Protein AF-0000000082425538 (afdb_homodimer)

Foldseek 3Di:
DEEEEEAEQQCVVVPLQLALLCLVVDLVVYNYAYEYYHVVQLQVQCVVVVHHWDWFAALLGAIDTQAAPVSVVSLVVRQVVSQVVSCVSNVVNVAAADEEECLVVVQWEWAQDQWGWTADPVRDTDIDGRHQATQTDDGPVVSVVVCVVVRHHYYYYQWGQYPPPRDTGRYDRLSVLLRNCVVPVGQEYEYADQDQAQDDPRRFDQEDELVDCVSLPDPSQDNVRSVNSPSLSVSVVVPHWYFYGHSNDNNIVVVRVVRTYYIYD/DEEEEEAEQQCVVVPLPLALLCLVVDLVVYLYAYEYYHVVQLQVQCVVVVHHWDWFAALLGAIDTQAAPVSVVSLVVRQVVSQVVSCVSNVVNVAAADEEECLVVVQWEWAQDQWGWTADPVRDTDIDGRHQATQTDDGPVVSVVVCVVVRHHYYYYQWGQYPPPRDTGRYDRLSVLLRNCVVPVGQEYEYADQDQAQDDPRRFDQEDELVDCVSLPDPSQHNVRSVNSPSLSVSVVVPHWYFYGHSNDNNIVVCRVVRTYYIYD

pLDDT: mean 96.63, std 3.27, range [81.38, 98.94]

Structure (mmCIF, N/CA/C/O backbone):
data_AF-0000000082425538-model_v1
#
loop_
_entity.id
_entity.type
_entity.pdbx_description
1 polymer Putative
#
loop_
_atom_site.group_PDB
_atom_site.id
_atom_site.type_symbol
_atom_site.label_atom_id
_atom_site.label_alt_id
_atom_site.label_comp_id
_atom_site.label_asym_id
_atom_site.label_entity_id
_atom_site.label_seq_id
_atom_site.pdbx_PDB_ins_code
_atom_site.Cartn_x
_atom_site.Cartn_y
_atom_site.Cartn_z
_atom_site.occupancy
_atom_site.B_iso_or_equiv
_atom_site.auth_seq_id
_atom_site.auth_comp_id
_atom_site.auth_asym_id
_atom_site.auth_atom_id
_atom_site.pdbx_PDB_model_num
ATOM 1 N N . MET A 1 1 ? 10.445 9.328 23.438 1 96.5 1 MET A N 1
ATOM 2 C CA . MET A 1 1 ? 9.211 10.086 23.266 1 96.5 1 MET A CA 1
ATOM 3 C C . MET A 1 1 ? 8.352 9.484 22.156 1 96.5 1 MET A C 1
ATOM 5 O O . MET A 1 1 ? 8.844 8.711 21.328 1 96.5 1 MET A O 1
ATOM 9 N N . ARG A 1 2 ? 7.137 9.703 22.328 1 97.62 2 ARG A N 1
ATOM 10 C CA . ARG A 1 2 ? 6.234 9.414 21.219 1 97.62 2 ARG A CA 1
ATOM 11 C C . ARG A 1 2 ? 6.047 10.641 20.344 1 97.62 2 ARG A C 1
ATOM 13 O O . ARG A 1 2 ? 5.645 11.703 20.812 1 97.62 2 ARG A O 1
ATOM 20 N N . ILE A 1 3 ? 6.355 10.469 18.953 1 98.75 3 ILE A N 1
ATOM 21 C CA . ILE A 1 3 ? 6.273 11.594 18.016 1 98.75 3 ILE A CA 1
ATOM 22 C C . ILE A 1 3 ? 5.461 11.188 16.797 1 98.75 3 ILE A C 1
ATOM 24 O O . ILE A 1 3 ? 5.66 10.102 16.234 1 98.75 3 ILE A O 1
ATOM 28 N N . ILE A 1 4 ? 4.512 12 16.422 1 98.81 4 ILE A N 1
ATOM 29 C CA . ILE A 1 4 ? 3.824 11.867 15.148 1 98.81 4 ILE A CA 1
ATOM 30 C C . ILE A 1 4 ? 4.289 12.969 14.195 1 98.81 4 ILE A C 1
ATOM 32 O O . ILE A 1 4 ? 4.355 14.141 14.57 1 98.81 4 ILE A O 1
ATOM 36 N N . VAL A 1 5 ? 4.641 12.594 13.008 1 98.94 5 VAL A N 1
ATOM 37 C CA . VAL A 1 5 ? 5.094 13.547 12 1 98.94 5 VAL A CA 1
ATOM 38 C C . VAL A 1 5 ? 4.199 13.461 10.766 1 98.94 5 VAL A C 1
ATOM 40 O O . VAL A 1 5 ? 3.93 12.367 10.266 1 98.94 5 VAL A O 1
ATOM 43 N N . LYS A 1 6 ? 3.686 14.531 10.344 1 98.88 6 LYS A N 1
ATOM 44 C CA . LYS A 1 6 ? 2.996 14.609 9.062 1 98.88 6 LYS A CA 1
ATOM 45 C C . LYS A 1 6 ? 3.863 15.297 8.008 1 98.88 6 LYS A C 1
ATOM 47 O O . LYS A 1 6 ? 4.207 16.469 8.156 1 98.88 6 LYS A O 1
ATOM 52 N N . LEU A 1 7 ? 4.227 14.586 7.039 1 98.81 7 LEU A N 1
ATOM 53 C CA . LEU A 1 7 ? 4.969 15.109 5.898 1 98.81 7 LEU A CA 1
ATOM 54 C C . LEU A 1 7 ? 4.023 15.648 4.832 1 98.81 7 LEU A C 1
ATOM 56 O O . LEU A 1 7 ? 3.402 14.875 4.094 1 98.81 7 LEU A O 1
ATOM 60 N N . GLY A 1 8 ? 3.99 16.969 4.672 1 98.44 8 GLY A N 1
ATOM 61 C CA . GLY A 1 8 ? 3.098 17.594 3.699 1 98.44 8 GLY A CA 1
ATOM 62 C C . GLY A 1 8 ? 3.455 17.25 2.264 1 98.44 8 GLY A C 1
ATOM 63 O O . GLY A 1 8 ? 4.625 17.031 1.943 1 98.44 8 GLY A O 1
ATOM 64 N N . GLY A 1 9 ? 2.447 17.25 1.408 1 98.06 9 GLY A N 1
ATOM 65 C CA . GLY A 1 9 ? 2.674 16.969 0.001 1 98.06 9 GLY A CA 1
ATOM 66 C C . GLY A 1 9 ? 3.654 17.906 -0.655 1 98.06 9 GLY A C 1
ATOM 67 O O . GLY A 1 9 ? 4.438 17.516 -1.52 1 98.06 9 GLY A O 1
ATOM 68 N N . SER A 1 10 ? 3.594 19.188 -0.224 1 97.5 10 SER A N 1
ATOM 69 C CA . SER A 1 10 ? 4.5 20.172 -0.795 1 97.5 10 SER A CA 1
ATOM 70 C C . SER A 1 10 ? 5.953 19.844 -0.462 1 97.5 10 SER A C 1
ATOM 72 O O . SER A 1 10 ? 6.852 20.094 -1.271 1 97.5 10 SER A O 1
ATOM 74 N N . VAL A 1 11 ? 6.176 19.344 0.745 1 98.62 11 VAL A N 1
ATOM 75 C CA . VAL A 1 11 ? 7.52 18.953 1.153 1 98.62 11 VAL A CA 1
ATOM 76 C C . VAL A 1 11 ? 7.992 17.766 0.303 1 98.62 11 VAL A C 1
ATOM 78 O O . VAL A 1 11 ? 9.125 17.766 -0.195 1 98.62 11 VAL A O 1
ATOM 81 N N . ILE A 1 12 ? 7.117 16.766 0.125 1 98.75 12 ILE A N 1
ATOM 82 C CA . ILE A 1 12 ? 7.438 15.578 -0.655 1 98.75 12 ILE A CA 1
ATOM 83 C C . ILE A 1 12 ? 7.727 15.969 -2.102 1 98.75 12 ILE A C 1
ATOM 85 O O . ILE A 1 12 ? 8.703 15.516 -2.695 1 98.75 12 ILE A O 1
ATOM 89 N N . ARG A 1 13 ? 6.93 16.812 -2.662 1 98.12 13 ARG A N 1
ATOM 90 C CA . ARG A 1 13 ? 7.078 17.266 -4.043 1 98.12 13 ARG A CA 1
ATOM 91 C C . ARG A 1 13 ? 8.43 17.938 -4.262 1 98.12 13 ARG A C 1
ATOM 93 O O . ARG A 1 13 ? 9.062 17.75 -5.301 1 98.12 13 ARG A O 1
ATOM 100 N N . LYS A 1 14 ? 8.844 18.75 -3.271 1 98.12 14 LYS A N 1
ATOM 101 C CA . LYS A 1 14 ? 10.086 19.516 -3.396 1 98.12 14 LYS A CA 1
ATOM 102 C C . LYS A 1 14 ? 11.289 18.688 -2.957 1 98.12 14 LYS A C 1
ATOM 104 O O . LYS A 1 14 ? 12.43 19.062 -3.219 1 98.12 14 LYS A O 1
ATOM 109 N N . GLY A 1 15 ? 11.086 17.578 -2.305 1 97.19 15 GLY A N 1
ATOM 110 C CA . GLY A 1 15 ? 12.164 16.719 -1.847 1 97.19 15 GLY A CA 1
ATOM 111 C C . GLY A 1 15 ? 12.273 16.656 -0.335 1 97.19 15 GLY A C 1
ATOM 112 O O . GLY A 1 15 ? 12.812 17.578 0.291 1 97.19 15 GLY A O 1
ATOM 113 N N . ALA A 1 16 ? 11.914 15.531 0.254 1 97.69 16 ALA A N 1
ATOM 114 C CA . ALA A 1 16 ? 11.906 15.352 1.703 1 97.69 16 ALA A CA 1
ATOM 115 C C . ALA A 1 16 ? 13.242 14.812 2.197 1 97.69 16 ALA A C 1
ATOM 117 O O . ALA A 1 16 ? 13.297 14.039 3.16 1 97.69 16 ALA A O 1
ATOM 118 N N . GLY A 1 17 ? 14.32 15.164 1.485 1 98.31 17 GLY A N 1
ATOM 119 C CA . GLY A 1 17 ? 15.633 14.609 1.777 1 98.31 17 GLY A CA 1
ATOM 120 C C . GLY A 1 17 ? 16.062 14.812 3.217 1 98.31 17 GLY A C 1
ATOM 121 O O . GLY A 1 17 ? 16.609 13.898 3.844 1 98.31 17 GLY A O 1
ATOM 122 N N . GLY A 1 18 ? 15.906 16.047 3.77 1 98.5 18 GLY A N 1
ATOM 123 C CA . GLY A 1 18 ? 16.266 16.328 5.152 1 98.5 18 GLY A CA 1
ATOM 124 C C . GLY A 1 18 ? 15.547 15.422 6.141 1 98.5 18 GLY A C 1
ATOM 125 O O . GLY A 1 18 ? 16.172 14.891 7.066 1 98.5 18 GLY A O 1
ATOM 126 N N . PHE A 1 19 ? 14.273 15.25 5.969 1 98.88 19 PHE A N 1
ATOM 127 C CA . PHE A 1 19 ? 13.484 14.391 6.832 1 98.88 19 PHE A CA 1
ATOM 128 C C . PHE A 1 19 ? 13.938 12.938 6.715 1 98.88 19 PHE A C 1
ATOM 130 O O . PHE A 1 19 ? 14.102 12.25 7.727 1 98.88 19 PHE A O 1
ATOM 137 N N . ILE A 1 20 ? 14.148 12.453 5.496 1 98.81 20 ILE A N 1
ATOM 138 C CA . ILE A 1 20 ? 14.562 11.078 5.25 1 98.81 20 ILE A CA 1
ATOM 139 C C . ILE A 1 20 ? 15.891 10.805 5.953 1 98.81 20 ILE A C 1
ATOM 141 O O . ILE A 1 20 ? 16.062 9.758 6.59 1 98.81 20 ILE A O 1
ATOM 145 N N . LYS A 1 21 ? 16.781 11.742 5.859 1 98.5 21 LYS A N 1
ATOM 146 C CA . LYS A 1 21 ? 18.109 11.578 6.445 1 98.5 21 LYS A CA 1
ATOM 147 C C . LYS A 1 21 ? 18.031 11.523 7.969 1 98.5 21 LYS A C 1
ATOM 149 O O . LYS A 1 21 ? 18.891 10.914 8.617 1 98.5 21 LYS A O 1
ATOM 154 N N . GLU A 1 22 ? 17.031 12.039 8.547 1 98.19 22 GLU A N 1
ATOM 155 C CA . GLU A 1 22 ? 16.922 12.102 10 1 98.19 22 GLU A CA 1
ATOM 156 C C . GLU A 1 22 ? 16.203 10.875 10.547 1 98.19 22 GLU A C 1
ATOM 158 O O . GLU A 1 22 ? 16.234 10.602 11.75 1 98.19 22 GLU A O 1
ATOM 163 N N . LEU A 1 23 ? 15.57 10.07 9.734 1 98.56 23 LEU A N 1
ATOM 164 C CA . LEU A 1 23 ? 14.703 8.977 10.141 1 98.56 23 LEU A CA 1
ATOM 165 C C . LEU A 1 23 ? 15.43 8.008 11.07 1 98.56 23 LEU A C 1
ATOM 167 O O . LEU A 1 23 ? 14.891 7.598 12.094 1 98.56 23 LEU A O 1
ATOM 171 N N . PRO A 1 24 ? 16.719 7.656 10.734 1 98.56 24 PRO A N 1
ATOM 172 C CA . PRO A 1 24 ? 17.391 6.676 11.594 1 98.56 24 PRO A CA 1
ATOM 173 C C . PRO A 1 24 ? 17.516 7.152 13.039 1 98.56 24 PRO A C 1
ATOM 175 O O . PRO A 1 24 ? 17.219 6.395 13.969 1 98.56 24 PRO A O 1
ATOM 178 N N . SER A 1 25 ? 17.906 8.398 13.18 1 98.12 25 SER A N 1
ATOM 179 C CA . SER A 1 25 ? 18.062 8.938 14.523 1 98.12 25 SER A CA 1
ATOM 180 C C . SER A 1 25 ? 16.719 9.109 15.211 1 98.12 25 SER A C 1
ATOM 182 O O . SER A 1 25 ? 16.578 8.805 16.391 1 98.12 25 SER A O 1
ATOM 184 N N . LEU A 1 26 ? 15.734 9.555 14.547 1 98 26 LEU A N 1
ATOM 185 C CA . LEU A 1 26 ? 14.398 9.773 15.094 1 98 26 LEU A CA 1
ATOM 186 C C . LEU A 1 26 ? 13.773 8.461 15.531 1 98 26 LEU A C 1
ATOM 188 O O . LEU A 1 26 ? 13.242 8.359 16.641 1 98 26 LEU A O 1
ATOM 192 N N . ALA A 1 27 ? 13.812 7.496 14.617 1 97.31 27 ALA A N 1
ATOM 193 C CA . ALA A 1 27 ? 13.164 6.211 14.867 1 97.31 27 ALA A CA 1
ATOM 194 C C . ALA A 1 27 ? 13.945 5.402 15.906 1 97.31 27 ALA A C 1
ATOM 196 O O . ALA A 1 27 ? 13.375 4.543 16.594 1 97.31 27 ALA A O 1
ATOM 197 N N . GLY A 1 28 ? 15.242 5.645 16.031 1 96.38 28 GLY A N 1
ATOM 198 C CA . GLY A 1 28 ? 16.062 4.934 17 1 96.38 28 GLY A CA 1
ATOM 199 C C . GLY A 1 28 ? 15.859 5.398 18.422 1 96.38 28 GLY A C 1
ATOM 200 O O . GLY A 1 28 ? 16.094 4.637 19.375 1 96.38 28 GLY A O 1
ATOM 201 N N . SER A 1 29 ? 15.391 6.633 18.562 1 96.5 29 SER A N 1
ATOM 202 C CA . SER A 1 29 ? 15.336 7.219 19.906 1 96.5 29 SER A CA 1
ATOM 203 C C . SER A 1 29 ? 13.906 7.496 20.328 1 96.5 29 SER A C 1
ATOM 205 O O . SER A 1 29 ? 13.656 7.938 21.453 1 96.5 29 SER A O 1
ATOM 207 N N . ASN A 1 30 ? 12.938 7.234 19.406 1 97.5 30 ASN A N 1
ATOM 208 C CA . ASN A 1 30 ? 11.547 7.598 19.672 1 97.5 30 ASN A CA 1
ATOM 209 C C . ASN A 1 30 ? 10.578 6.562 19.094 1 97.5 30 ASN A C 1
ATOM 211 O O . ASN A 1 30 ? 10.945 5.781 18.219 1 97.5 30 ASN A O 1
ATOM 215 N N . GLU A 1 31 ? 9.391 6.465 19.672 1 97.38 31 GLU A N 1
ATOM 216 C CA . GLU A 1 31 ? 8.258 5.855 18.984 1 97.38 31 GLU A CA 1
ATOM 217 C C . GLU A 1 31 ? 7.676 6.809 17.938 1 97.38 31 GLU A C 1
ATOM 219 O O . GLU A 1 31 ? 7.094 7.836 18.281 1 97.38 31 GLU A O 1
ATOM 224 N N . LEU A 1 32 ? 7.855 6.461 16.688 1 98.44 32 LEU A N 1
ATOM 225 C CA . LEU A 1 32 ? 7.566 7.387 15.594 1 98.44 32 LEU A CA 1
ATOM 226 C C . LEU A 1 32 ? 6.438 6.855 14.711 1 98.44 32 LEU A C 1
ATOM 228 O O . LEU A 1 32 ? 6.398 5.664 14.398 1 98.44 32 LEU A O 1
ATOM 232 N N . VAL A 1 33 ? 5.492 7.688 14.375 1 98.75 33 VAL A N 1
ATOM 233 C CA . VAL A 1 33 ? 4.48 7.445 13.352 1 98.75 33 VAL A CA 1
ATOM 234 C C . VAL A 1 33 ? 4.535 8.555 12.297 1 98.75 33 VAL A C 1
ATOM 236 O O . VAL A 1 33 ? 4.598 9.734 12.641 1 98.75 33 VAL A O 1
ATOM 239 N N . VAL A 1 34 ? 4.547 8.188 11.062 1 98.94 34 VAL A N 1
ATOM 240 C CA . VAL A 1 34 ? 4.637 9.164 9.977 1 98.94 34 VAL A CA 1
ATOM 241 C C . VAL A 1 34 ? 3.361 9.117 9.141 1 98.94 34 VAL A C 1
ATOM 243 O O . VAL A 1 34 ? 2.85 8.039 8.828 1 98.94 34 VAL A O 1
ATOM 246 N N . ILE A 1 35 ? 2.809 10.25 8.867 1 98.94 3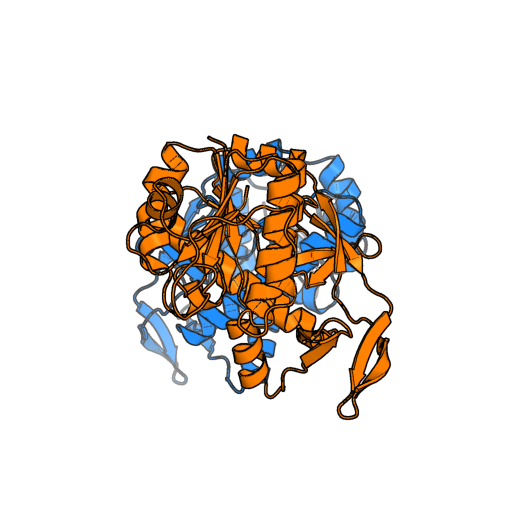5 ILE A N 1
ATOM 247 C CA . ILE A 1 35 ? 1.702 10.453 7.934 1 98.94 35 ILE A CA 1
ATOM 248 C C . ILE A 1 35 ? 2.168 11.297 6.754 1 98.94 35 ILE A C 1
ATOM 250 O O . ILE A 1 35 ? 2.986 12.203 6.914 1 98.94 35 ILE A O 1
ATOM 254 N N . HIS A 1 36 ? 1.642 10.969 5.602 1 98.94 36 HIS A N 1
ATOM 255 C CA . HIS A 1 36 ? 2.084 11.789 4.48 1 98.94 36 HIS A CA 1
ATOM 256 C C . HIS A 1 36 ? 0.896 12.344 3.699 1 98.94 36 HIS A C 1
ATOM 258 O O . HIS A 1 36 ? -0.198 11.773 3.742 1 98.94 36 HIS A O 1
ATOM 264 N N . GLY A 1 37 ? 1.113 13.469 3.021 1 98.44 37 GLY A N 1
ATOM 265 C CA . GLY A 1 37 ? 0.198 13.969 2.008 1 98.44 37 GLY A CA 1
ATOM 266 C C . GLY A 1 37 ? 0.581 13.555 0.601 1 98.44 37 GLY A C 1
ATOM 267 O O . GLY A 1 37 ? 1.256 12.539 0.409 1 98.44 37 GLY A O 1
ATOM 268 N N . GLY A 1 38 ? -0.052 14.266 -0.387 1 98.25 38 GLY A N 1
ATOM 269 C CA . GLY A 1 38 ? 0.341 13.898 -1.738 1 98.25 38 GLY A CA 1
ATOM 270 C C . GLY A 1 38 ? -0.597 14.438 -2.801 1 98.25 38 GLY A C 1
ATOM 271 O O . GLY A 1 38 ? -0.681 13.883 -3.9 1 98.25 38 GLY A O 1
ATOM 272 N N . GLY A 1 39 ? -1.342 15.508 -2.514 1 97.25 39 GLY A N 1
ATOM 273 C CA . GLY A 1 39 ? -2.338 16.047 -3.43 1 97.25 39 GLY A CA 1
ATOM 274 C C . GLY A 1 39 ? -1.776 16.359 -4.801 1 97.25 39 GLY A C 1
ATOM 275 O O . GLY A 1 39 ? -2.471 16.234 -5.812 1 97.25 39 GLY A O 1
ATOM 276 N N . TYR A 1 40 ? -0.519 16.797 -4.867 1 97.06 40 TYR A N 1
ATOM 277 C CA . TYR A 1 40 ? 0.099 17.141 -6.145 1 97.06 40 TYR A CA 1
ATOM 278 C C . TYR A 1 40 ? 0.13 15.938 -7.078 1 97.06 40 TYR A C 1
ATOM 280 O O . TYR A 1 40 ? -0.109 16.078 -8.281 1 97.06 40 TYR A O 1
ATOM 288 N N . MET A 1 41 ? 0.426 14.797 -6.535 1 98 41 MET A N 1
ATOM 289 C CA . MET A 1 41 ? 0.528 13.602 -7.371 1 98 41 MET A CA 1
ATOM 290 C C . MET A 1 41 ? -0.841 13.188 -7.898 1 98 41 MET A C 1
ATOM 292 O O . MET A 1 41 ? -0.954 12.688 -9.016 1 98 41 MET A O 1
ATOM 296 N N . VAL A 1 42 ? -1.867 13.383 -7.043 1 98.5 42 VAL A N 1
ATOM 297 C CA . VAL A 1 42 ? -3.229 13.102 -7.488 1 98.5 42 VAL A CA 1
ATOM 298 C C . VAL A 1 42 ? -3.564 13.969 -8.703 1 98.5 42 VAL A C 1
ATOM 300 O O . VAL A 1 42 ? -4.055 13.461 -9.719 1 98.5 42 VAL A O 1
ATOM 303 N N . ASN A 1 43 ? -3.25 15.266 -8.578 1 97.81 43 ASN A N 1
ATOM 304 C CA . ASN A 1 43 ? -3.494 16.188 -9.688 1 97.81 43 ASN A CA 1
ATOM 305 C C . ASN A 1 43 ? -2.711 15.789 -10.93 1 97.81 43 ASN A C 1
ATOM 307 O O . ASN A 1 43 ? -3.254 15.789 -12.039 1 97.81 43 ASN A O 1
ATOM 311 N N . ASP A 1 44 ? -1.446 15.469 -10.75 1 97.19 44 ASP A N 1
ATOM 312 C CA . ASP A 1 44 ? -0.589 15.07 -11.867 1 97.19 44 ASP A CA 1
ATOM 313 C C . ASP A 1 44 ? -1.14 13.828 -12.562 1 97.19 44 ASP A C 1
ATOM 315 O O . ASP A 1 44 ? -1.189 13.773 -13.797 1 97.19 44 ASP A O 1
ATOM 319 N N . LEU A 1 45 ? -1.518 12.883 -11.766 1 97.75 45 LEU A N 1
ATOM 320 C CA . LEU A 1 45 ? -2 11.617 -12.305 1 97.75 45 LEU A CA 1
ATOM 321 C C . LEU A 1 45 ? -3.324 11.805 -13.039 1 97.75 45 LEU A C 1
ATOM 323 O O . LEU A 1 45 ? -3.537 11.234 -14.109 1 97.75 45 LEU A O 1
ATOM 327 N N . LEU A 1 46 ? -4.23 12.602 -12.453 1 97.81 46 LEU A N 1
ATOM 328 C CA . LEU A 1 46 ? -5.465 12.945 -13.148 1 97.81 46 LEU A CA 1
ATOM 329 C C . LEU A 1 46 ? -5.164 13.578 -14.508 1 97.81 46 LEU A C 1
ATOM 331 O O . LEU A 1 46 ? -5.758 13.203 -15.516 1 97.81 46 LEU A O 1
ATOM 335 N N . GLY A 1 47 ? -4.23 14.516 -14.516 1 96.88 47 GLY A N 1
ATOM 336 C CA . GLY A 1 47 ? -3.83 15.148 -15.758 1 96.88 47 GLY A CA 1
ATOM 337 C C . GLY A 1 47 ? -3.314 14.164 -16.797 1 96.88 47 GLY A C 1
ATOM 338 O O . GLY A 1 47 ? -3.709 14.219 -17.953 1 96.88 47 GLY A O 1
ATOM 339 N N . ARG A 1 48 ? -2.5 13.258 -16.391 1 95.81 48 ARG A N 1
ATOM 340 C CA . ARG A 1 48 ? -1.924 12.25 -17.281 1 95.81 48 ARG A CA 1
ATOM 341 C C . ARG A 1 48 ? -3.006 11.336 -17.844 1 95.81 48 ARG A C 1
ATOM 343 O O . ARG A 1 48 ? -2.83 10.75 -18.922 1 95.81 48 ARG A O 1
ATOM 350 N N . MET A 1 49 ? -4.078 11.172 -17.125 1 95.75 49 MET A N 1
ATOM 351 C CA . MET A 1 49 ? -5.176 10.312 -17.562 1 95.75 49 MET A CA 1
ATOM 352 C C . MET A 1 49 ? -6.207 11.102 -18.359 1 95.75 49 MET A C 1
ATOM 354 O O . MET A 1 49 ? -7.27 10.578 -18.703 1 95.75 49 MET A O 1
ATOM 358 N N . GLY A 1 50 ? -5.969 12.406 -18.594 1 94.69 50 GLY A N 1
ATOM 359 C CA . GLY A 1 50 ? -6.871 13.266 -19.344 1 94.69 50 GLY A CA 1
ATOM 360 C C . GLY A 1 50 ? -8.047 13.766 -18.516 1 94.69 50 GLY A C 1
ATOM 361 O O . GLY A 1 50 ? -9.086 14.117 -19.062 1 94.69 50 GLY A O 1
ATOM 362 N N . LEU A 1 51 ? -7.906 13.672 -17.234 1 95.88 51 LEU A N 1
ATOM 363 C CA . LEU A 1 51 ? -8.945 14.133 -16.328 1 95.88 51 LEU A CA 1
ATOM 364 C C . LEU A 1 51 ? -8.562 15.469 -15.695 1 95.88 51 LEU A C 1
ATOM 366 O O . LEU A 1 51 ? -7.375 15.781 -15.578 1 95.88 51 LEU A O 1
ATOM 370 N N . THR A 1 52 ? -9.57 16.266 -15.352 1 95.81 52 THR A N 1
ATOM 371 C CA . THR A 1 52 ? -9.344 17.547 -14.688 1 95.81 52 THR A CA 1
ATOM 372 C C . THR A 1 52 ? -9.773 17.484 -13.227 1 95.81 52 THR A C 1
ATOM 374 O O . THR A 1 52 ? -10.914 17.125 -12.922 1 95.81 52 THR A O 1
ATOM 377 N N . PRO A 1 53 ? -8.891 17.812 -12.367 1 95.81 53 PRO A N 1
ATOM 378 C CA . PRO A 1 53 ? -9.297 17.875 -10.961 1 95.81 53 PRO A CA 1
ATOM 379 C C . PRO A 1 53 ? -10.414 18.891 -10.711 1 95.81 53 PRO A C 1
ATOM 381 O O . PRO A 1 53 ? -10.414 19.969 -11.312 1 95.81 53 PRO A O 1
ATOM 384 N N . ARG A 1 54 ? -11.398 18.547 -9.898 1 95.12 54 ARG A N 1
ATOM 385 C CA . ARG A 1 54 ? -12.469 19.438 -9.469 1 95.12 54 ARG A CA 1
ATOM 386 C C . ARG A 1 54 ? -12.281 19.859 -8.016 1 95.12 54 ARG A C 1
ATOM 388 O O . ARG A 1 54 ? -12.07 19.016 -7.145 1 95.12 54 ARG A O 1
ATOM 395 N N . PHE A 1 55 ? -12.32 21.156 -7.828 1 94.75 55 PHE A N 1
ATOM 396 C CA . PHE A 1 55 ? -12.188 21.672 -6.469 1 94.75 55 PHE A CA 1
ATOM 397 C C . PHE A 1 55 ? -13.477 22.375 -6.031 1 94.75 55 PHE A C 1
ATOM 399 O O . PHE A 1 55 ? -14.18 22.953 -6.852 1 94.75 55 PHE A O 1
ATOM 406 N N . VAL A 1 56 ? -13.742 22.25 -4.781 1 94 56 VAL A N 1
ATOM 407 C CA . VAL A 1 56 ? -14.922 22.875 -4.203 1 94 56 VAL A CA 1
ATOM 408 C C . VAL A 1 56 ? -14.523 23.688 -2.977 1 94 56 VAL A C 1
ATOM 410 O O . VAL A 1 56 ? -13.539 23.391 -2.311 1 94 56 VAL A O 1
ATOM 413 N N . THR A 1 57 ? -15.258 24.625 -2.678 1 91.12 57 THR A N 1
ATOM 414 C CA . THR A 1 57 ? -15.008 25.5 -1.546 1 91.12 57 THR A CA 1
ATOM 415 C C . THR A 1 57 ? -16.141 25.422 -0.523 1 91.12 57 THR A C 1
ATOM 417 O O . THR A 1 57 ? -17.312 25.516 -0.879 1 91.12 57 THR A O 1
ATOM 420 N N . SER A 1 58 ? -15.789 25.172 0.682 1 89.44 58 SER A N 1
ATOM 421 C CA . SER A 1 58 ? -16.781 25.172 1.753 1 89.44 58 SER A CA 1
ATOM 422 C C . SER A 1 58 ? -17.188 26.578 2.141 1 89.44 58 SER A C 1
ATOM 424 O O . SER A 1 58 ? -16.516 27.547 1.78 1 89.44 58 SER A O 1
ATOM 426 N N . PRO A 1 59 ? -18.297 26.625 2.869 1 87.38 59 PRO A N 1
ATOM 427 C CA . PRO A 1 59 ? -18.719 27.953 3.318 1 87.38 59 PRO A CA 1
ATOM 428 C C . PRO A 1 59 ? -17.656 28.656 4.172 1 87.38 59 PRO A C 1
ATOM 430 O O . PRO A 1 59 ? -17.594 29.891 4.18 1 87.38 59 PRO A O 1
ATOM 433 N N . SER A 1 60 ? -16.828 27.859 4.848 1 81.38 60 SER A N 1
ATOM 434 C CA . SER A 1 60 ? -15.789 28.406 5.699 1 81.38 60 SER A CA 1
ATOM 435 C C . SER A 1 60 ? -14.57 28.812 4.883 1 81.38 60 SER A C 1
ATOM 437 O O . SER A 1 60 ? -13.594 29.344 5.43 1 81.38 60 SER A O 1
ATOM 439 N N . GLY A 1 61 ? -14.602 28.547 3.605 1 81.94 61 GLY A N 1
ATOM 440 C CA . GLY A 1 61 ? -13.539 28.984 2.721 1 81.94 61 GLY A CA 1
ATOM 441 C C . GLY A 1 61 ? -12.5 27.922 2.457 1 81.94 61 GLY A C 1
ATOM 442 O O . GLY A 1 61 ? -11.508 28.156 1.763 1 81.94 61 GLY A O 1
ATOM 443 N N . VAL A 1 62 ? -12.703 26.781 2.984 1 83.5 62 VAL A N 1
ATOM 444 C CA . VAL A 1 62 ? -11.758 25.688 2.785 1 83.5 62 VAL A CA 1
ATOM 445 C C . VAL A 1 62 ? -11.945 25.094 1.392 1 83.5 62 VAL A C 1
ATOM 447 O O . VAL A 1 62 ? -13.055 24.734 1.004 1 83.5 62 VAL A O 1
ATOM 450 N N . VAL A 1 63 ? -10.844 25.078 0.666 1 87.69 63 VAL A N 1
ATOM 451 C CA . VAL A 1 63 ? -10.875 24.516 -0.674 1 87.69 63 VAL A CA 1
ATOM 452 C C . VAL A 1 63 ? -10.398 23.062 -0.62 1 87.69 63 VAL A C 1
ATOM 454 O O . VAL A 1 63 ? -9.344 22.766 -0.052 1 87.69 63 VAL A O 1
ATOM 457 N N . SER A 1 64 ? -11.133 22.188 -1.141 1 91.06 64 SER A N 1
ATOM 458 C CA . SER A 1 64 ? -10.797 20.766 -1.15 1 91.06 64 SER A CA 1
ATOM 459 C C . SER A 1 64 ? -11.07 20.141 -2.512 1 91.06 64 SER A C 1
ATOM 461 O O . SER A 1 64 ? -11.914 20.625 -3.27 1 91.06 64 SER A O 1
ATOM 463 N N . ARG A 1 65 ? -10.375 19.156 -2.836 1 94.38 65 ARG A N 1
ATOM 464 C CA . ARG A 1 65 ? -10.633 18.406 -4.059 1 94.38 65 ARG A CA 1
ATOM 465 C C . ARG A 1 65 ? -11.906 17.578 -3.932 1 94.38 65 ARG A C 1
ATOM 467 O O . ARG A 1 65 ? -12.07 16.844 -2.961 1 94.38 65 ARG A O 1
ATOM 474 N N . TYR A 1 66 ? -12.812 17.75 -4.879 1 97.12 66 TYR A N 1
ATOM 475 C CA . TYR A 1 66 ? -13.961 16.859 -4.938 1 97.12 66 TYR A CA 1
ATOM 476 C C . TYR A 1 66 ? -13.547 15.461 -5.383 1 97.12 66 TYR A C 1
ATOM 478 O O . TYR A 1 66 ? -12.789 15.305 -6.344 1 97.12 66 TYR A O 1
ATOM 486 N N . THR A 1 67 ? -13.977 14.453 -4.688 1 98.06 67 THR A N 1
ATOM 487 C CA . THR A 1 67 ? -13.523 13.094 -4.938 1 98.06 67 THR A CA 1
ATOM 488 C C . THR A 1 67 ? -14.695 12.211 -5.375 1 98.06 67 THR A C 1
ATOM 490 O O . THR A 1 67 ? -15.391 11.641 -4.535 1 98.06 67 THR A O 1
ATOM 493 N N . ASP A 1 68 ? -14.922 12.109 -6.664 1 97.5 68 ASP A N 1
ATOM 494 C CA . ASP A 1 68 ? -15.852 11.094 -7.156 1 97.5 68 ASP A CA 1
ATOM 495 C C . ASP A 1 68 ? -15.172 9.734 -7.246 1 97.5 68 ASP A C 1
ATOM 497 O O . ASP A 1 68 ? -14.039 9.562 -6.789 1 97.5 68 ASP A O 1
ATOM 501 N N . LEU A 1 69 ? -15.852 8.75 -7.785 1 97.31 69 LEU A N 1
ATOM 502 C CA . LEU A 1 69 ? -15.352 7.383 -7.781 1 97.31 69 LEU A CA 1
ATOM 503 C C . LEU A 1 69 ? -14.055 7.27 -8.578 1 97.31 69 LEU A C 1
ATOM 505 O O . LEU A 1 69 ? -13.117 6.598 -8.156 1 97.31 69 LEU A O 1
ATOM 509 N N . GLU A 1 70 ? -14.016 7.836 -9.766 1 97.12 70 GLU A N 1
ATOM 510 C CA . GLU A 1 70 ? -12.82 7.797 -10.594 1 97.12 70 GLU A CA 1
ATOM 511 C C . GLU A 1 70 ? -11.648 8.5 -9.906 1 97.12 70 GLU A C 1
ATOM 513 O O . GLU A 1 70 ? -10.523 8.008 -9.922 1 97.12 70 GLU A O 1
ATOM 518 N N . THR A 1 71 ? -11.906 9.695 -9.328 1 98.38 71 THR A N 1
ATOM 519 C CA . THR A 1 71 ? -10.891 10.438 -8.594 1 98.38 71 THR A CA 1
ATOM 520 C C . THR A 1 71 ? -10.406 9.641 -7.387 1 98.38 71 THR A C 1
ATOM 522 O O . THR A 1 71 ? -9.227 9.688 -7.035 1 98.38 71 THR A O 1
ATOM 525 N N . LEU A 1 72 ? -11.312 8.906 -6.773 1 98.75 72 LEU A N 1
ATOM 526 C CA . LEU A 1 72 ? -10.93 8.078 -5.633 1 98.75 72 LEU A CA 1
ATOM 527 C C . LEU A 1 72 ? -9.906 7.027 -6.039 1 98.75 72 LEU A C 1
ATOM 529 O O . LEU A 1 72 ? -8.938 6.789 -5.316 1 98.75 72 LEU A O 1
ATOM 533 N N . ALA A 1 73 ? -10.172 6.359 -7.145 1 98.62 73 ALA A N 1
ATOM 534 C CA . ALA A 1 73 ? -9.227 5.359 -7.633 1 98.62 73 ALA A CA 1
ATOM 535 C C . ALA A 1 73 ? -7.855 5.973 -7.875 1 98.62 73 ALA A C 1
ATOM 537 O O . ALA A 1 73 ? -6.836 5.406 -7.473 1 98.62 73 ALA A O 1
ATOM 538 N N . VAL A 1 74 ? -7.824 7.148 -8.516 1 98.75 74 VAL A N 1
ATOM 539 C CA . VAL A 1 74 ? -6.586 7.879 -8.781 1 98.75 74 VAL A CA 1
ATOM 540 C C . VAL A 1 74 ? -5.918 8.266 -7.465 1 98.75 74 VAL A C 1
ATOM 542 O O . VAL A 1 74 ? -4.699 8.148 -7.32 1 98.75 74 VAL A O 1
ATOM 545 N N . TYR A 1 75 ? -6.785 8.688 -6.543 1 98.88 75 TYR A N 1
ATOM 546 C CA . TYR A 1 75 ? -6.305 9.086 -5.223 1 98.88 75 TYR A CA 1
ATOM 547 C C . TYR A 1 75 ? -5.594 7.93 -4.527 1 98.88 75 TYR A C 1
ATOM 549 O O . TYR A 1 75 ? -4.484 8.094 -4.02 1 98.88 75 TYR A O 1
ATOM 557 N N . VAL A 1 76 ? -6.18 6.754 -4.488 1 98.94 76 VAL A N 1
ATOM 558 C CA . VAL A 1 76 ? -5.602 5.586 -3.836 1 98.94 76 VAL A CA 1
ATOM 559 C C . VAL A 1 76 ? -4.289 5.207 -4.516 1 98.94 76 VAL A C 1
ATOM 561 O O . VAL A 1 76 ? -3.277 4.98 -3.844 1 98.94 76 VAL A O 1
ATOM 564 N N . MET A 1 77 ? -4.258 5.211 -5.832 1 98.88 77 MET A N 1
ATOM 565 C CA . MET A 1 77 ? -3.055 4.867 -6.586 1 98.88 77 MET A CA 1
ATOM 566 C C . MET A 1 77 ? -1.92 5.836 -6.277 1 98.88 77 MET A C 1
ATOM 568 O O . MET A 1 77 ? -0.804 5.414 -5.965 1 98.88 77 MET A O 1
ATOM 572 N N . ALA A 1 78 ? -2.207 7.098 -6.293 1 98.88 78 ALA A N 1
ATOM 573 C CA . ALA A 1 78 ? -1.201 8.133 -6.074 1 98.88 78 ALA A CA 1
ATOM 574 C C . ALA A 1 78 ? -0.658 8.078 -4.648 1 98.88 78 ALA A C 1
ATOM 576 O O . ALA A 1 78 ? 0.557 8.109 -4.438 1 98.88 78 ALA A O 1
ATOM 577 N N . MET A 1 79 ? -1.564 7.965 -3.688 1 98.94 79 MET A N 1
ATOM 578 C CA . MET A 1 79 ? -1.159 7.977 -2.285 1 98.94 79 MET A CA 1
ATOM 579 C C . MET A 1 79 ? -0.326 6.742 -1.949 1 98.94 79 MET A C 1
ATOM 581 O O . MET A 1 79 ? 0.669 6.84 -1.229 1 98.94 79 MET A O 1
ATOM 585 N N . MET A 1 80 ? -0.712 5.629 -2.5 1 98.94 80 MET A N 1
ATOM 586 C CA . MET A 1 80 ? 0.039 4.418 -2.188 1 98.94 80 MET A CA 1
ATOM 587 C C . MET A 1 80 ? 1.391 4.418 -2.895 1 98.94 80 MET A C 1
ATOM 589 O O . MET A 1 80 ? 2.367 3.871 -2.377 1 98.94 80 MET A O 1
ATOM 593 N N . LYS A 1 81 ? 1.454 5.07 -4.074 1 98.94 81 LYS A N 1
ATOM 594 C CA . LYS A 1 81 ? 2.75 5.25 -4.723 1 98.94 81 LYS A CA 1
ATOM 595 C C . LYS A 1 81 ? 3.686 6.09 -3.859 1 98.94 81 LYS A C 1
ATOM 597 O O . LYS A 1 81 ? 4.844 5.723 -3.645 1 98.94 81 LYS A O 1
ATOM 602 N N . ILE A 1 82 ? 3.18 7.184 -3.348 1 98.94 82 ILE A N 1
ATOM 603 C CA . ILE A 1 82 ? 3.965 8.031 -2.455 1 98.94 82 ILE A CA 1
ATOM 604 C C . ILE A 1 82 ? 4.363 7.234 -1.213 1 98.94 82 ILE A C 1
ATOM 606 O O . ILE A 1 82 ? 5.516 7.289 -0.778 1 98.94 82 ILE A O 1
ATOM 610 N N . ASN A 1 83 ? 3.424 6.531 -0.663 1 98.94 83 ASN A N 1
ATOM 611 C CA . ASN A 1 83 ? 3.641 5.723 0.535 1 98.94 83 ASN A CA 1
ATOM 612 C C . ASN A 1 83 ? 4.797 4.746 0.352 1 98.94 83 ASN A C 1
ATOM 614 O O . ASN A 1 83 ? 5.695 4.68 1.192 1 98.94 83 ASN A O 1
ATOM 618 N N . LYS A 1 84 ? 4.805 4.008 -0.777 1 98.94 84 LYS A N 1
ATOM 619 C CA . LYS A 1 84 ? 5.836 3.008 -1.026 1 98.94 84 LYS A CA 1
ATOM 620 C C . LYS A 1 84 ? 7.184 3.664 -1.314 1 98.94 84 LYS A C 1
ATOM 622 O O . LYS A 1 84 ? 8.234 3.127 -0.955 1 98.94 84 LYS A O 1
ATOM 627 N N . ASP A 1 85 ? 7.137 4.871 -1.946 1 98.88 85 ASP A N 1
ATOM 628 C CA . ASP A 1 85 ? 8.383 5.621 -2.117 1 98.88 85 ASP A CA 1
ATOM 629 C C . ASP A 1 85 ? 9 5.973 -0.766 1 98.88 85 ASP A C 1
ATOM 631 O O . ASP A 1 85 ? 10.219 5.891 -0.595 1 98.88 85 ASP A O 1
ATOM 635 N N . LEU A 1 86 ? 8.172 6.379 0.153 1 98.94 86 LEU A N 1
ATOM 636 C CA . LEU A 1 86 ? 8.656 6.75 1.477 1 98.94 86 LEU A CA 1
ATOM 637 C C . LEU A 1 86 ? 9.172 5.527 2.229 1 98.94 86 LEU A C 1
ATOM 639 O O . LEU A 1 86 ? 10.188 5.602 2.93 1 98.94 86 LEU A O 1
ATOM 643 N N . VAL A 1 87 ? 8.5 4.402 2.115 1 98.94 87 VAL A N 1
ATOM 644 C CA . VAL A 1 87 ? 8.961 3.164 2.73 1 98.94 87 VAL A CA 1
ATOM 645 C C . VAL A 1 87 ? 10.328 2.785 2.166 1 98.94 87 VAL A C 1
ATOM 647 O O . VAL A 1 87 ? 11.242 2.432 2.916 1 98.94 87 VAL A O 1
ATOM 650 N N . SER A 1 88 ? 10.43 2.84 0.831 1 98.88 88 SER A N 1
ATOM 651 C CA . SER A 1 88 ? 11.703 2.572 0.168 1 98.88 88 SER A CA 1
ATOM 652 C C . SER A 1 88 ? 12.805 3.473 0.711 1 98.88 88 SER A C 1
ATOM 654 O O . SER A 1 88 ? 13.914 3.004 0.993 1 98.88 88 SER A O 1
ATOM 656 N N . SER A 1 89 ? 12.531 4.742 0.837 1 98.88 89 SER A N 1
ATOM 657 C CA . SER A 1 89 ? 13.508 5.703 1.342 1 98.88 89 SER A CA 1
ATOM 658 C C . SER A 1 89 ? 13.914 5.375 2.775 1 98.88 89 SER A C 1
ATOM 660 O O . SER A 1 89 ? 15.102 5.445 3.121 1 98.88 89 SER A O 1
ATOM 662 N N . ALA A 1 90 ? 12.938 5.066 3.613 1 98.88 90 ALA A N 1
ATOM 663 C CA . ALA A 1 90 ? 13.242 4.672 4.988 1 98.88 90 ALA A CA 1
ATOM 664 C C . ALA A 1 90 ? 14.156 3.445 5.02 1 98.88 90 ALA A C 1
ATOM 666 O O . ALA A 1 90 ? 15.148 3.424 5.746 1 98.88 90 ALA A O 1
ATOM 667 N N . GLN A 1 91 ? 13.797 2.445 4.207 1 98.75 91 GLN A N 1
ATOM 668 C CA . GLN A 1 91 ? 14.609 1.231 4.129 1 98.75 91 GLN A CA 1
ATOM 669 C C . GLN A 1 91 ? 16.031 1.546 3.699 1 98.75 91 GLN A C 1
ATOM 671 O O . GLN A 1 91 ? 16.984 0.965 4.223 1 98.75 91 GLN A O 1
ATOM 676 N N . SER A 1 92 ? 16.141 2.471 2.752 1 98.62 92 SER A N 1
ATOM 677 C CA . SER A 1 92 ? 17.453 2.824 2.24 1 98.62 92 SER A CA 1
ATOM 678 C C . SER A 1 92 ? 18.312 3.467 3.322 1 98.62 92 SER A C 1
ATOM 680 O O . SER A 1 92 ? 19.547 3.469 3.229 1 98.62 92 SER A O 1
ATOM 682 N N . MET A 1 93 ? 17.688 3.982 4.336 1 98.56 93 MET A N 1
ATOM 683 C CA . MET A 1 93 ? 18.391 4.598 5.457 1 98.56 93 MET A CA 1
ATOM 684 C C . MET A 1 93 ? 18.562 3.602 6.602 1 98.56 93 MET A C 1
ATOM 686 O O . MET A 1 93 ? 19.016 3.971 7.688 1 98.56 93 MET A O 1
ATOM 690 N N . GLY A 1 94 ? 18.109 2.371 6.418 1 98.06 94 GLY A N 1
ATOM 691 C CA . GLY A 1 94 ? 18.25 1.335 7.426 1 98.06 94 GLY A CA 1
ATOM 692 C C . GLY A 1 94 ? 17.125 1.33 8.445 1 98.06 94 GLY A C 1
ATOM 693 O O . GLY A 1 94 ? 17.25 0.721 9.508 1 98.06 94 GLY A O 1
ATOM 694 N N . VAL A 1 95 ? 16.062 2.006 8.188 1 98.62 95 VAL A N 1
ATOM 695 C CA . VAL A 1 95 ? 14.914 2.049 9.086 1 98.62 95 VAL A CA 1
ATOM 696 C C . VAL A 1 95 ? 13.852 1.06 8.609 1 98.62 95 VAL A C 1
ATOM 698 O O . VAL A 1 95 ? 13.367 1.154 7.477 1 98.62 95 VAL A O 1
ATOM 701 N N . ASN A 1 96 ? 13.523 0.098 9.438 1 98 96 ASN A N 1
ATOM 702 C CA . ASN A 1 96 ? 12.523 -0.912 9.102 1 98 96 ASN A CA 1
ATOM 703 C C . ASN A 1 96 ? 11.117 -0.332 9.125 1 98 96 ASN A C 1
ATOM 705 O O . ASN A 1 96 ? 10.523 -0.168 10.188 1 98 96 ASN A O 1
ATOM 709 N N . ALA A 1 97 ? 10.555 -0.069 7.938 1 98.75 97 ALA A N 1
ATOM 710 C CA . ALA A 1 97 ? 9.289 0.648 7.844 1 98.75 9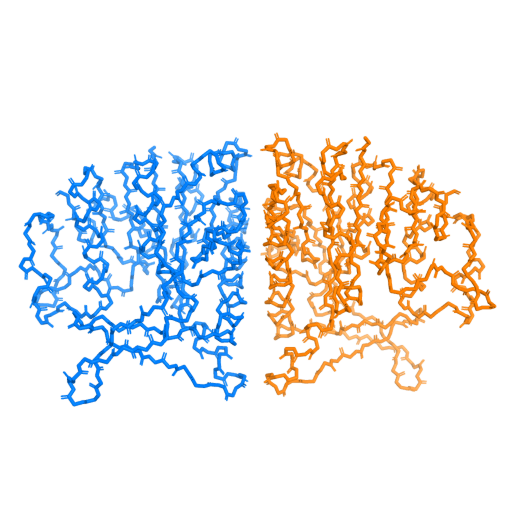7 ALA A CA 1
ATOM 711 C C . ALA A 1 97 ? 8.219 -0.212 7.176 1 98.75 97 ALA A C 1
ATOM 713 O O . ALA A 1 97 ? 8.539 -1.189 6.492 1 98.75 97 ALA A O 1
ATOM 714 N N . VAL A 1 98 ? 7.008 0.091 7.406 1 98.81 98 VAL A N 1
ATOM 715 C CA . VAL A 1 98 ? 5.848 -0.49 6.738 1 98.81 98 VAL A CA 1
ATOM 716 C C . VAL A 1 98 ? 4.898 0.62 6.297 1 98.81 98 VAL A C 1
ATOM 718 O O . VAL A 1 98 ? 4.613 1.546 7.059 1 98.81 98 VAL A O 1
ATOM 721 N N . GLY A 1 99 ? 4.52 0.566 5.051 1 98.88 99 GLY A N 1
ATOM 722 C CA . GLY A 1 99 ? 3.521 1.479 4.52 1 98.88 99 GLY A CA 1
ATOM 723 C C . GLY A 1 99 ? 2.1 0.981 4.711 1 98.88 99 GLY A C 1
ATOM 724 O O . GLY A 1 99 ? 1.781 -0.154 4.352 1 98.88 99 GLY A O 1
ATOM 725 N N . LEU A 1 100 ? 1.208 1.881 5.25 1 98.88 100 LEU A N 1
ATOM 726 C CA . LEU A 1 100 ? -0.156 1.498 5.598 1 98.88 100 LEU A CA 1
ATOM 727 C C . LEU A 1 100 ? -1.155 2.539 5.102 1 98.88 100 LEU A C 1
ATOM 729 O O . LEU A 1 100 ? -0.776 3.67 4.789 1 98.88 100 LEU A O 1
ATOM 733 N N . SER A 1 101 ? -2.389 2.16 4.949 1 98.88 101 SER A N 1
ATOM 734 C CA . SER A 1 101 ? -3.568 3.018 4.895 1 98.88 101 SER A CA 1
ATOM 735 C C . SER A 1 101 ? -4.531 2.705 6.031 1 98.88 101 SER A C 1
ATOM 737 O O . SER A 1 101 ? -4.293 1.791 6.824 1 98.88 101 SER A O 1
ATOM 739 N N . GLY A 1 102 ? -5.594 3.447 6.117 1 98.81 102 GLY A N 1
ATOM 740 C CA . GLY A 1 102 ? -6.602 3.18 7.125 1 98.81 102 GLY A CA 1
ATOM 741 C C . GLY A 1 102 ? -7.301 1.847 6.934 1 98.81 102 GLY A C 1
ATOM 742 O O . GLY A 1 102 ? -7.926 1.326 7.859 1 98.81 102 GLY A O 1
ATOM 743 N N . LEU A 1 103 ? -7.23 1.283 5.719 1 98.88 103 LEU A N 1
ATOM 744 C CA . LEU A 1 103 ? -7.859 -0.001 5.438 1 98.88 103 LEU A CA 1
ATOM 745 C C . LEU A 1 103 ? -7.137 -1.133 6.16 1 98.88 103 LEU A C 1
ATOM 747 O O . LEU A 1 103 ? -7.75 -2.143 6.516 1 98.88 103 LEU A O 1
ATOM 751 N N . ASP A 1 104 ? -5.844 -1.032 6.316 1 98.81 104 ASP A N 1
ATOM 752 C CA . ASP A 1 104 ? -4.996 -2.049 6.934 1 98.81 104 ASP A CA 1
ATOM 753 C C . ASP A 1 104 ? -5.281 -2.168 8.43 1 98.81 104 ASP A C 1
ATOM 755 O O . ASP A 1 104 ? -5.051 -1.225 9.188 1 98.81 104 ASP A O 1
ATOM 759 N N . GLY A 1 105 ? -5.828 -3.314 8.836 1 98.06 105 GLY A N 1
ATOM 760 C CA . GLY A 1 105 ? -6.18 -3.49 10.234 1 98.06 105 GLY A CA 1
ATOM 761 C C . GLY A 1 105 ? -7.289 -2.561 10.695 1 98.06 105 GLY A C 1
ATOM 762 O O . GLY A 1 105 ? -7.547 -2.439 11.891 1 98.06 105 GLY A O 1
ATOM 763 N N . GLY A 1 106 ? -7.848 -1.823 9.703 1 98.38 106 GLY A N 1
ATOM 764 C CA . GLY A 1 106 ? -8.852 -0.836 10.078 1 98.38 106 GLY A CA 1
ATOM 765 C C . GLY A 1 106 ? -8.305 0.259 10.977 1 98.38 106 GLY A C 1
ATOM 766 O O . GLY A 1 106 ? -8.961 0.674 11.93 1 98.38 106 GLY A O 1
ATOM 767 N N . ILE A 1 107 ? -7.168 0.743 10.711 1 98.44 107 ILE A N 1
ATOM 768 C CA . ILE A 1 107 ? -6.473 1.666 11.602 1 98.44 107 ILE A CA 1
ATOM 769 C C . ILE A 1 107 ? -7.234 2.986 11.672 1 98.44 107 ILE A C 1
ATOM 771 O O . ILE A 1 107 ? -7.266 3.637 12.719 1 98.44 107 ILE A O 1
ATOM 775 N N . LEU A 1 108 ? -7.805 3.367 10.539 1 98.88 108 LEU A N 1
ATOM 776 C CA . LEU A 1 108 ? -8.625 4.57 10.469 1 98.88 108 LEU A CA 1
ATOM 777 C C . LEU A 1 108 ? -10.016 4.25 9.938 1 98.88 108 LEU A C 1
ATOM 779 O O . LEU A 1 108 ? -10.156 3.775 8.805 1 98.88 108 LEU A O 1
ATOM 783 N N . ARG A 1 109 ? -10.984 4.469 10.711 1 98.69 109 ARG A N 1
ATOM 784 C CA . ARG A 1 109 ? -12.367 4.328 10.281 1 98.69 109 ARG A CA 1
ATOM 785 C C . ARG A 1 109 ? -13.047 5.691 10.156 1 98.69 109 ARG A C 1
ATOM 787 O O . ARG A 1 109 ? -12.836 6.574 10.992 1 98.69 109 ARG A O 1
ATOM 794 N N . ALA A 1 110 ? -13.758 5.883 9.078 1 98.88 110 ALA A N 1
ATOM 795 C CA . ALA A 1 110 ? -14.375 7.176 8.797 1 98.88 110 ALA A CA 1
ATOM 796 C C . ALA A 1 110 ? -15.82 7 8.312 1 98.88 110 ALA A C 1
ATOM 798 O O . ALA A 1 110 ? -16.219 5.914 7.891 1 98.88 110 ALA A O 1
ATOM 799 N N . LYS A 1 111 ? -16.578 8 8.492 1 98.62 111 LYS A N 1
ATOM 800 C CA . LYS A 1 111 ? -17.906 8.086 7.902 1 98.62 111 LYS A CA 1
ATOM 801 C C . LYS A 1 111 ? -17.891 8.93 6.629 1 98.62 111 LYS A C 1
ATOM 803 O O . LYS A 1 111 ? -17.406 10.062 6.629 1 98.62 111 LYS A O 1
ATOM 808 N N . ARG A 1 112 ? -18.359 8.336 5.578 1 98.31 112 ARG A N 1
ATOM 809 C CA . ARG A 1 112 ? -18.469 9.047 4.309 1 98.31 112 ARG A CA 1
ATOM 810 C C . ARG A 1 112 ? -19.453 10.211 4.422 1 98.31 112 ARG A C 1
ATOM 812 O O . ARG A 1 112 ? -20.516 10.078 5.039 1 98.31 112 ARG A O 1
ATOM 819 N N . LYS A 1 113 ? -19.062 11.32 3.836 1 96.06 113 LYS A N 1
ATOM 820 C CA . LYS A 1 113 ? -20 12.445 3.773 1 96.06 113 LYS A CA 1
ATOM 821 C C . LYS A 1 113 ? -21.031 12.25 2.668 1 96.06 113 LYS A C 1
ATOM 823 O O . LYS A 1 113 ? -20.672 12.055 1.504 1 96.06 113 LYS A O 1
ATOM 828 N N . ASP A 1 114 ? -22.297 12.289 3.02 1 94.12 114 ASP A N 1
ATOM 829 C CA . ASP A 1 114 ? -23.359 12.086 2.025 1 94.12 114 ASP A CA 1
ATOM 830 C C . ASP A 1 114 ? -23.516 13.32 1.137 1 94.12 114 ASP A C 1
ATOM 832 O O . ASP A 1 114 ? -23.75 13.195 -0.067 1 94.12 114 ASP A O 1
ATOM 836 N N . ARG A 1 115 ? -23.5 14.453 1.814 1 95.12 115 ARG A N 1
ATOM 837 C CA . ARG A 1 115 ? -23.672 15.734 1.133 1 95.12 115 ARG A CA 1
ATOM 838 C C . ARG A 1 115 ? -22.578 16.719 1.535 1 95.12 115 ARG A C 1
ATOM 840 O O . ARG A 1 115 ? -22.047 16.641 2.645 1 95.12 115 ARG A O 1
ATOM 847 N N . LEU A 1 116 ? -22.172 17.484 0.576 1 93.94 116 LEU A N 1
ATOM 848 C CA . LEU A 1 116 ? -21.266 18.609 0.815 1 93.94 116 LEU A CA 1
ATOM 849 C C . LEU A 1 116 ? -21.953 19.938 0.579 1 93.94 116 LEU A C 1
ATOM 851 O O . LEU A 1 116 ? -22.734 20.078 -0.373 1 93.94 116 LEU A O 1
ATOM 855 N N . ILE A 1 117 ? -21.812 20.828 1.474 1 94.62 117 ILE A N 1
ATOM 856 C CA . ILE A 1 117 ? -22.234 22.203 1.243 1 94.62 117 ILE A CA 1
ATOM 857 C C . ILE A 1 117 ? -21.062 23.016 0.667 1 94.62 117 ILE A C 1
ATOM 859 O O . ILE A 1 117 ? -20 23.094 1.272 1 94.62 117 ILE A O 1
ATOM 863 N N . ILE A 1 118 ? -21.266 23.547 -0.435 1 94.75 118 ILE A N 1
ATOM 864 C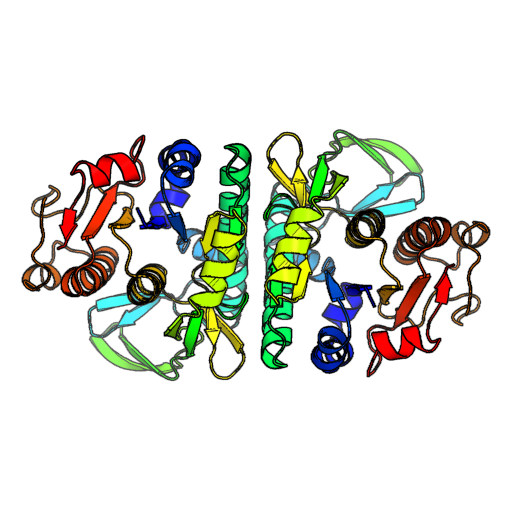 CA . ILE A 1 118 ? -20.203 24.297 -1.081 1 94.75 118 ILE A CA 1
ATOM 865 C C . ILE A 1 118 ? -20.703 25.703 -1.413 1 94.75 118 ILE A C 1
ATOM 867 O O . ILE A 1 118 ? -21.906 25.984 -1.337 1 94.75 118 ILE A O 1
ATOM 871 N N . VAL A 1 119 ? -19.797 26.594 -1.689 1 93.62 119 VAL A N 1
ATOM 872 C CA . VAL A 1 119 ? -20.094 27.938 -2.199 1 93.62 119 VAL A CA 1
ATOM 873 C C . VAL A 1 119 ? -19.75 28 -3.686 1 93.62 119 VAL A C 1
ATOM 875 O O . VAL A 1 119 ? -18.641 27.672 -4.09 1 93.62 119 VAL A O 1
ATOM 878 N N . ASP A 1 120 ? -20.781 28.453 -4.445 1 91.25 120 ASP A N 1
ATOM 879 C CA . ASP A 1 120 ? -20.547 28.5 -5.883 1 91.25 120 ASP A CA 1
ATOM 880 C C . ASP A 1 120 ? -19.828 29.797 -6.281 1 91.25 120 ASP A C 1
ATOM 882 O O . ASP A 1 120 ? -19.391 30.562 -5.414 1 91.25 120 ASP A O 1
ATOM 886 N N . GLU A 1 121 ? -19.719 30 -7.551 1 87.19 121 GLU A N 1
ATOM 887 C CA . GLU A 1 121 ? -18.984 31.156 -8.078 1 87.19 121 GLU A CA 1
ATOM 888 C C . GLU A 1 121 ? -19.641 32.469 -7.676 1 87.19 121 GLU A C 1
ATOM 890 O O . GLU A 1 121 ? -18.984 33.5 -7.648 1 87.19 121 GLU A O 1
ATOM 895 N N . ARG A 1 122 ? -20.984 32.469 -7.301 1 90.88 122 ARG A N 1
ATOM 896 C CA . ARG A 1 122 ? -21.734 33.688 -6.945 1 90.88 122 ARG A CA 1
ATOM 897 C C . ARG A 1 122 ? -21.781 33.844 -5.43 1 90.88 122 ARG A C 1
ATOM 899 O O . ARG A 1 122 ? -22.484 34.75 -4.93 1 90.88 122 ARG A O 1
ATOM 906 N N . GLY A 1 123 ? -21.109 32.812 -4.805 1 87.88 123 GLY A N 1
ATOM 907 C CA . GLY A 1 123 ? -21.062 32.906 -3.354 1 87.88 123 GLY A CA 1
ATOM 908 C C . GLY A 1 123 ? -22.25 32.281 -2.672 1 87.88 123 GLY A C 1
ATOM 909 O O . GLY A 1 123 ? -22.469 32.469 -1.471 1 87.88 123 GLY A O 1
ATOM 910 N N . ARG A 1 124 ? -23.094 31.641 -3.393 1 93.94 124 ARG A N 1
ATOM 911 C CA . ARG A 1 124 ? -24.297 31.016 -2.83 1 93.94 124 ARG A CA 1
ATOM 912 C C . ARG A 1 124 ? -24 29.594 -2.367 1 93.94 124 ARG A C 1
ATOM 914 O O . ARG A 1 124 ? -23.281 28.859 -3.035 1 93.94 124 ARG A O 1
ATOM 921 N N . GLU A 1 125 ? -24.438 29.266 -1.306 1 95.62 125 GLU A N 1
ATOM 922 C CA . GLU A 1 125 ? -24.297 27.906 -0.784 1 95.62 125 GLU A CA 1
ATOM 923 C C . GLU A 1 125 ? -25.109 26.922 -1.61 1 95.62 125 GLU A C 1
ATOM 925 O O . GLU A 1 125 ? -26.234 27.203 -2.008 1 95.62 125 GLU A O 1
ATOM 930 N N . ARG A 1 126 ? -24.531 25.859 -1.893 1 95.31 126 ARG A N 1
ATOM 931 C CA . ARG A 1 126 ? -25.156 24.75 -2.605 1 95.31 126 ARG A CA 1
ATOM 932 C C . ARG A 1 126 ? -24.828 23.422 -1.953 1 95.31 126 ARG A C 1
ATOM 934 O O . ARG A 1 126 ? -23.75 23.25 -1.371 1 95.31 126 ARG A O 1
ATOM 941 N N . VAL A 1 127 ? -25.766 22.562 -2.064 1 95.62 127 VAL A N 1
ATOM 942 C CA . VAL A 1 127 ? -25.547 21.203 -1.574 1 95.62 127 VAL A CA 1
ATOM 943 C C . VAL A 1 127 ? -25.25 20.281 -2.746 1 95.62 127 VAL A C 1
ATOM 945 O O . VAL A 1 127 ? -25.984 20.25 -3.734 1 95.62 127 VAL A O 1
ATOM 948 N N . ILE A 1 128 ? -24.203 19.547 -2.68 1 95 128 ILE A N 1
ATOM 949 C CA . ILE A 1 128 ? -23.859 18.562 -3.715 1 95 128 ILE A CA 1
ATOM 950 C C . ILE A 1 128 ? -23.656 17.188 -3.08 1 95 128 ILE A C 1
ATOM 952 O O . ILE A 1 128 ? -23.609 17.062 -1.854 1 95 128 ILE A O 1
ATOM 956 N N . GLU A 1 129 ? -23.594 16.172 -3.949 1 95.88 129 GLU A N 1
ATOM 957 C CA . GLU A 1 129 ? -23.25 14.844 -3.457 1 95.88 129 GLU A CA 1
ATOM 958 C C . GLU A 1 129 ? -21.875 14.852 -2.766 1 95.88 129 GLU A C 1
ATOM 960 O O . GLU A 1 129 ? -20.953 15.523 -3.217 1 95.88 129 GLU A O 1
ATOM 965 N N . GLY A 1 130 ? -21.719 14.172 -1.756 1 95.25 130 GLY A N 1
ATOM 966 C CA . GLY A 1 130 ? -20.531 14.234 -0.902 1 95.25 130 GLY A CA 1
ATOM 967 C C . GLY A 1 130 ? -19.312 13.594 -1.522 1 95.25 130 GLY A C 1
ATOM 968 O O . GLY A 1 130 ? -18.188 13.891 -1.134 1 95.25 130 GLY A O 1
ATOM 969 N N . GLY A 1 131 ? -19.578 12.641 -2.438 1 96.94 131 GLY A N 1
ATOM 970 C CA . GLY A 1 131 ? -18.469 11.883 -3 1 96.94 131 GLY A CA 1
ATOM 971 C C . GLY A 1 131 ? -17.875 10.875 -2.033 1 96.94 131 GLY A C 1
ATOM 972 O O . GLY A 1 131 ? -18.609 10.25 -1.259 1 96.94 131 GLY A O 1
ATOM 973 N N . TYR A 1 132 ? -16.547 10.672 -2.137 1 98.31 132 TYR A N 1
ATOM 974 C CA . TYR A 1 132 ? -15.891 9.625 -1.365 1 98.31 132 TYR A CA 1
ATOM 975 C C . TYR A 1 132 ? -14.836 10.211 -0.431 1 98.31 132 TYR A C 1
ATOM 977 O O . TYR A 1 132 ? -13.695 9.75 -0.397 1 98.31 132 TYR A O 1
ATOM 985 N N . THR A 1 133 ? -15.18 11.25 0.242 1 97.69 133 THR A N 1
ATOM 986 C CA . THR A 1 133 ? -14.445 11.805 1.367 1 97.69 133 THR A CA 1
ATOM 987 C C . THR A 1 133 ? -15.102 11.438 2.689 1 97.69 133 THR A C 1
ATOM 989 O O . THR A 1 133 ? -16.266 11.039 2.717 1 97.69 133 THR A O 1
ATOM 992 N N . GLY A 1 134 ? -14.32 11.438 3.736 1 97.12 134 GLY A N 1
ATOM 993 C CA . GLY A 1 134 ? -14.914 11.023 4.996 1 97.12 134 GLY A CA 1
ATOM 994 C C . GLY A 1 134 ? -14.391 11.797 6.191 1 97.12 134 GLY A C 1
ATOM 995 O O . GLY A 1 134 ? -13.422 12.547 6.074 1 97.12 134 GLY A O 1
ATOM 996 N N . LYS A 1 135 ? -15.102 11.711 7.266 1 97.31 135 LYS A N 1
ATOM 997 C CA . LYS A 1 135 ? -14.672 12.164 8.586 1 97.31 135 LYS A CA 1
ATOM 998 C C . LYS A 1 135 ? -14.234 10.992 9.453 1 97.31 135 LYS A C 1
ATOM 1000 O O . LYS A 1 135 ? -15.008 10.055 9.672 1 97.31 135 LYS A O 1
ATOM 1005 N N . ILE A 1 136 ? -13.039 11.039 9.938 1 98.56 136 ILE A N 1
ATOM 1006 C CA . ILE A 1 136 ? -12.523 9.945 10.758 1 98.56 136 ILE A CA 1
ATOM 1007 C C . ILE A 1 136 ? -13.281 9.898 12.086 1 98.56 136 ILE A C 1
ATOM 1009 O O . ILE A 1 136 ? -13.414 10.922 12.766 1 98.56 136 ILE A O 1
ATOM 1013 N N . ILE A 1 137 ? -13.734 8.711 12.5 1 98.38 137 ILE A N 1
ATOM 1014 C CA . ILE A 1 137 ? -14.547 8.602 13.711 1 98.38 137 ILE A CA 1
ATOM 1015 C C . ILE A 1 137 ? -13.852 7.684 14.711 1 98.38 137 ILE A C 1
ATOM 1017 O O . ILE A 1 137 ? -14.211 7.66 15.891 1 98.38 137 ILE A O 1
ATOM 1021 N N . GLN A 1 138 ? -12.906 6.922 14.242 1 98.31 138 GLN A N 1
ATOM 1022 C CA . GLN A 1 138 ? -12.258 5.965 15.133 1 98.31 138 GLN A CA 1
ATOM 1023 C C . GLN A 1 138 ? -10.852 5.629 14.648 1 98.31 138 GLN A C 1
ATOM 1025 O O . GLN A 1 138 ? -10.609 5.531 13.445 1 98.31 138 GLN A O 1
ATOM 1030 N N . VAL A 1 139 ? -9.961 5.488 15.617 1 98.69 139 VAL A N 1
ATOM 1031 C CA . VAL A 1 139 ? -8.609 4.988 15.375 1 98.69 139 VAL A CA 1
ATOM 1032 C C . VAL A 1 139 ? -8.422 3.648 16.094 1 98.69 139 VAL A C 1
ATOM 1034 O O . VAL A 1 139 ? -8.75 3.514 17.266 1 98.69 139 VAL A O 1
ATOM 1037 N N . ASN A 1 140 ? -8.023 2.674 15.359 1 97.88 140 ASN A N 1
ATOM 1038 C CA . ASN A 1 140 ? -7.637 1.401 15.953 1 97.88 140 ASN A CA 1
ATOM 1039 C C . ASN A 1 140 ? -6.211 1.451 16.5 1 97.88 140 ASN A C 1
ATOM 1041 O O . ASN A 1 140 ? -5.281 0.948 15.867 1 97.88 140 ASN A O 1
ATOM 1045 N N . ALA A 1 141 ? -6.059 1.929 17.672 1 96.81 141 ALA A N 1
ATOM 1046 C CA . ALA A 1 141 ? -4.754 2.15 18.297 1 96.81 141 ALA A CA 1
ATOM 1047 C C . ALA A 1 141 ? -4.023 0.829 18.531 1 96.81 141 ALA A C 1
ATOM 1049 O O . ALA A 1 141 ? -2.793 0.774 18.484 1 96.81 141 ALA A O 1
ATOM 1050 N N . GLU A 1 142 ? -4.77 -0.17 18.766 1 95.62 142 GLU A N 1
ATOM 1051 C CA . GLU A 1 142 ? -4.176 -1.481 19 1 95.62 142 GLU A CA 1
ATOM 1052 C C . GLU A 1 142 ? -3.449 -1.993 17.766 1 95.62 142 GLU A C 1
ATOM 1054 O O . GLU A 1 142 ? -2.34 -2.523 17.859 1 95.62 142 GLU A O 1
ATOM 1059 N N . ALA A 1 143 ? -4.098 -1.849 16.625 1 95.44 143 ALA A N 1
ATOM 1060 C CA . ALA A 1 143 ? -3.463 -2.262 15.383 1 95.44 143 ALA A CA 1
ATOM 1061 C C . ALA A 1 143 ? -2.176 -1.479 15.141 1 95.44 143 ALA A C 1
ATOM 1063 O O . ALA A 1 143 ? -1.165 -2.049 14.719 1 95.44 143 ALA A O 1
ATOM 1064 N N . LEU A 1 144 ? -2.217 -0.21 15.352 1 96.06 144 LEU A N 1
ATOM 1065 C CA . LEU A 1 144 ? -1.042 0.637 15.18 1 96.06 144 LEU A CA 1
ATOM 1066 C C . LEU A 1 144 ? 0.07 0.235 16.141 1 96.06 144 LEU A C 1
ATOM 1068 O O . LEU A 1 144 ? 1.237 0.16 15.75 1 96.06 144 LEU A O 1
ATOM 1072 N N . ARG A 1 145 ? -0.288 -0.053 17.359 1 95.12 145 ARG A N 1
ATOM 1073 C CA . ARG A 1 145 ? 0.676 -0.471 18.375 1 95.12 145 ARG A CA 1
ATOM 1074 C C . ARG A 1 145 ? 1.321 -1.802 18 1 95.12 145 ARG A C 1
ATOM 1076 O O . ARG A 1 145 ? 2.512 -2.01 18.234 1 95.12 145 ARG A O 1
ATOM 1083 N N . ALA A 1 146 ? 0.517 -2.672 17.469 1 94 146 ALA A N 1
ATOM 1084 C CA . ALA A 1 146 ? 1.038 -3.971 17.062 1 94 146 ALA A CA 1
ATOM 1085 C C . ALA A 1 146 ? 2.131 -3.811 16 1 94 146 ALA A C 1
ATOM 1087 O O . ALA A 1 146 ? 3.152 -4.5 16.047 1 94 146 ALA A O 1
ATOM 1088 N N . VAL A 1 147 ? 1.931 -2.895 15.07 1 94.75 147 VAL A N 1
ATOM 1089 C CA . VAL A 1 147 ? 2.9 -2.619 14.016 1 94.75 147 VAL A CA 1
ATOM 1090 C C . VAL A 1 147 ? 4.18 -2.051 14.625 1 94.75 147 VAL A C 1
ATOM 1092 O O . VAL A 1 147 ? 5.277 -2.529 14.336 1 94.75 147 VAL A O 1
ATOM 1095 N N . SER A 1 148 ? 4.016 -1.111 15.516 1 94.88 148 SER A N 1
ATOM 1096 C CA . SER A 1 148 ? 5.16 -0.467 16.141 1 94.88 148 SER A CA 1
ATOM 1097 C C . SER A 1 148 ? 5.914 -1.442 17.047 1 94.88 148 SER A C 1
ATOM 1099 O O . SER A 1 148 ? 7.145 -1.433 17.078 1 94.88 148 SER A O 1
ATOM 1101 N N . SER A 1 149 ? 5.16 -2.271 17.734 1 93.75 149 SER A N 1
ATOM 1102 C CA . SER A 1 149 ? 5.766 -3.223 18.656 1 93.75 149 SER A CA 1
ATOM 1103 C C . SER A 1 149 ? 6.559 -4.293 17.922 1 93.75 149 SER A C 1
ATOM 1105 O O . SER A 1 149 ? 7.469 -4.902 18.484 1 93.75 149 SER A O 1
ATOM 1107 N N . ALA A 1 150 ? 6.195 -4.492 16.703 1 92.19 150 ALA A N 1
ATOM 1108 C CA . ALA A 1 150 ? 6.91 -5.461 15.867 1 92.19 150 ALA A CA 1
ATOM 1109 C C . ALA A 1 150 ? 8.211 -4.867 15.328 1 92.19 150 ALA A C 1
ATOM 1111 O O . ALA A 1 150 ? 8.945 -5.535 14.602 1 92.19 150 ALA A O 1
ATOM 1112 N N . GLY A 1 151 ? 8.492 -3.582 15.578 1 93 151 GLY A N 1
ATOM 1113 C CA . GLY A 1 151 ? 9.742 -2.953 15.195 1 93 151 GLY A CA 1
ATOM 1114 C C . GLY A 1 151 ? 9.656 -2.176 13.891 1 93 151 GLY A C 1
ATOM 1115 O O . GLY A 1 151 ? 10.672 -1.808 13.312 1 93 151 GLY A O 1
ATOM 1116 N N . PHE A 1 152 ? 8.461 -1.947 13.438 1 97.12 152 PHE A N 1
ATOM 1117 C CA . PHE A 1 152 ? 8.281 -1.233 12.18 1 97.12 152 PHE A CA 1
ATOM 1118 C C . PHE A 1 152 ? 7.969 0.236 12.43 1 97.12 152 PHE A C 1
ATOM 1120 O O . PHE A 1 152 ? 7.223 0.567 13.352 1 97.12 152 PHE A O 1
ATOM 1127 N N . LEU A 1 153 ? 8.531 1.114 11.656 1 98.5 153 LEU A N 1
ATOM 1128 C CA . LEU A 1 153 ? 8.047 2.482 11.531 1 98.5 153 LEU A CA 1
ATOM 1129 C C . LEU A 1 153 ? 6.789 2.533 10.672 1 98.5 153 LEU A C 1
ATOM 1131 O O . LEU A 1 153 ? 6.844 2.293 9.469 1 98.5 153 LEU A O 1
ATOM 1135 N N . PRO A 1 154 ? 5.625 2.85 11.258 1 98.75 154 PRO A N 1
ATOM 1136 C CA . PRO A 1 154 ? 4.434 2.982 10.422 1 98.75 154 PRO A CA 1
ATOM 1137 C C . PRO A 1 154 ? 4.434 4.27 9.602 1 98.75 154 PRO A C 1
ATOM 1139 O O . PRO A 1 154 ? 4.668 5.352 10.141 1 98.75 154 PRO A O 1
ATOM 1142 N N . ILE A 1 155 ? 4.277 4.172 8.32 1 98.94 155 ILE A N 1
ATOM 1143 C CA . ILE A 1 155 ? 4.039 5.277 7.402 1 98.94 155 ILE A CA 1
ATOM 1144 C C . ILE A 1 155 ? 2.633 5.168 6.82 1 98.94 155 ILE A C 1
ATOM 1146 O O . ILE A 1 155 ? 2.326 4.223 6.094 1 98.94 155 ILE A O 1
ATOM 1150 N N . ILE A 1 156 ? 1.792 6.133 7.105 1 98.94 156 ILE A N 1
ATOM 1151 C CA . ILE A 1 156 ? 0.356 5.977 6.895 1 98.94 156 ILE A CA 1
ATOM 1152 C C . ILE A 1 156 ? -0.115 6.949 5.816 1 98.94 156 ILE A C 1
ATOM 1154 O O . ILE A 1 156 ? 0.104 8.156 5.922 1 98.94 156 ILE A O 1
ATOM 1158 N N . ALA A 1 157 ? -0.716 6.41 4.762 1 98.94 157 ALA A N 1
ATOM 1159 C CA . ALA A 1 157 ? -1.381 7.211 3.736 1 98.94 157 ALA A CA 1
ATOM 1160 C C . ALA A 1 157 ? -2.738 7.711 4.223 1 98.94 157 ALA A C 1
ATOM 1162 O O . ALA A 1 157 ? -3.398 7.047 5.027 1 98.94 157 ALA A O 1
ATOM 1163 N N . PRO A 1 158 ? -3.186 8.844 3.77 1 98.88 158 PRO A N 1
ATOM 1164 C CA . PRO A 1 158 ? -4.449 9.422 4.23 1 98.88 158 PRO A CA 1
ATOM 1165 C C . PRO A 1 158 ? -5.664 8.82 3.533 1 98.88 158 PRO A C 1
ATOM 1167 O O . PRO A 1 158 ? -6.449 9.539 2.914 1 98.88 158 PRO A O 1
ATOM 1170 N N . ILE A 1 159 ? -5.828 7.57 3.637 1 98.94 159 ILE A N 1
ATOM 1171 C CA . ILE A 1 159 ? -6.965 6.758 3.219 1 98.94 159 ILE A CA 1
ATOM 1172 C C . ILE A 1 159 ? -7.617 6.113 4.441 1 98.94 159 ILE A C 1
ATOM 1174 O O . ILE A 1 159 ? -6.941 5.453 5.234 1 98.94 159 ILE A O 1
ATOM 1178 N N . ALA A 1 160 ? -8.852 6.352 4.641 1 98.94 160 ALA A N 1
ATOM 1179 C CA . ALA A 1 160 ? -9.57 5.742 5.754 1 98.94 160 ALA A CA 1
ATOM 1180 C C . ALA A 1 160 ? -10.555 4.688 5.258 1 98.94 160 ALA A C 1
ATOM 1182 O O . ALA A 1 160 ? -10.906 4.66 4.074 1 98.94 160 ALA A O 1
ATOM 1183 N N . MET A 1 161 ? -10.922 3.869 6.137 1 98.94 161 MET A N 1
ATOM 1184 C CA . MET A 1 161 ? -11.906 2.832 5.84 1 98.94 161 MET A CA 1
ATOM 1185 C C . MET A 1 161 ? -13.32 3.322 6.125 1 98.94 161 MET A C 1
ATOM 1187 O O . MET A 1 161 ? -13.625 3.721 7.25 1 98.94 161 MET A O 1
ATOM 1191 N N . ASP A 1 162 ? -14.125 3.281 5.137 1 98.88 162 ASP A N 1
ATOM 1192 C CA . ASP A 1 162 ? -15.531 3.613 5.309 1 98.88 162 ASP A CA 1
ATOM 1193 C C . ASP A 1 162 ? -16.203 2.684 6.324 1 98.88 162 ASP A C 1
ATOM 1195 O O . ASP A 1 162 ? -16.125 1.461 6.188 1 98.88 162 ASP A O 1
ATOM 1199 N N . GLU A 1 163 ? -16.844 3.246 7.266 1 97.94 163 GLU A N 1
ATOM 1200 C CA . GLU A 1 163 ? -17.469 2.463 8.328 1 97.94 163 GLU A CA 1
ATOM 1201 C C . GLU A 1 163 ? -18.547 1.531 7.773 1 97.94 163 GLU A C 1
ATOM 1203 O O . GLU A 1 163 ? -18.75 0.431 8.289 1 97.94 163 GLU A O 1
ATOM 1208 N N . ASP A 1 164 ? -19.188 1.915 6.68 1 97.44 164 ASP A N 1
ATOM 1209 C CA . ASP A 1 164 ? -20.312 1.17 6.145 1 97.44 164 ASP A CA 1
ATOM 1210 C C . ASP A 1 164 ? -19.859 0.136 5.117 1 97.44 164 ASP A C 1
ATOM 1212 O O . ASP A 1 164 ? -20.125 -1.057 5.27 1 97.44 164 ASP A O 1
ATOM 1216 N N . THR A 1 165 ? -19.094 0.537 4.148 1 97.94 165 THR A N 1
ATOM 1217 C CA . THR A 1 165 ? -18.781 -0.333 3.021 1 97.94 165 THR A CA 1
ATOM 1218 C C . THR A 1 165 ? -17.438 -1.011 3.215 1 97.94 165 THR A C 1
ATOM 1220 O O . THR A 1 165 ? -17.094 -1.963 2.504 1 97.94 165 THR A O 1
ATOM 1223 N N . LYS A 1 166 ? -16.547 -0.483 4.125 1 98.75 166 LYS A N 1
ATOM 1224 C CA . LYS A 1 166 ? -15.172 -0.91 4.371 1 98.75 166 LYS A CA 1
ATOM 1225 C C . LYS A 1 166 ? -14.266 -0.543 3.201 1 98.75 166 LYS A C 1
ATOM 1227 O O . LYS A 1 166 ? -13.102 -0.944 3.164 1 98.75 166 LYS A O 1
ATOM 1232 N N . GLY A 1 167 ? -14.789 0.232 2.23 1 98.75 167 GLY A N 1
ATOM 1233 C CA . GLY A 1 167 ? -14 0.757 1.129 1 98.75 167 GLY A CA 1
ATOM 1234 C C . GLY A 1 167 ? -13.211 2 1.5 1 98.75 167 GLY A C 1
ATOM 1235 O O . GLY A 1 167 ? -13.367 2.533 2.602 1 98.75 167 GLY A O 1
ATOM 1236 N N . PRO A 1 168 ? -12.398 2.445 0.609 1 98.94 168 PRO A N 1
ATOM 1237 C CA . PRO A 1 168 ? -11.531 3.594 0.898 1 98.94 168 PRO A CA 1
ATOM 1238 C C . PRO A 1 168 ? -12.281 4.922 0.854 1 98.94 168 PRO A C 1
ATOM 1240 O O . PRO A 1 168 ? -13.242 5.07 0.087 1 98.94 168 PRO A O 1
ATOM 1243 N N . LEU A 1 169 ? -11.891 5.801 1.667 1 98.88 169 LEU A N 1
ATOM 1244 C CA . LEU A 1 169 ? -12.297 7.203 1.626 1 98.88 169 LEU A CA 1
ATOM 1245 C C . LEU A 1 169 ? -11.078 8.125 1.617 1 98.88 169 LEU A C 1
ATOM 1247 O O . LEU A 1 169 ? -10.094 7.863 2.312 1 98.88 169 LEU A O 1
ATOM 1251 N N . ASN A 1 170 ? -11.133 9.148 0.771 1 98.75 170 ASN A N 1
ATOM 1252 C CA . ASN A 1 170 ? -10.164 10.234 0.828 1 98.75 170 ASN A CA 1
ATOM 1253 C C . ASN A 1 170 ? -10.336 11.078 2.09 1 98.75 170 ASN A C 1
ATOM 1255 O O . ASN A 1 170 ? -11.398 11.664 2.309 1 98.75 170 ASN A O 1
ATOM 1259 N N . VAL A 1 171 ? -9.344 11.07 2.934 1 98.06 171 VAL A N 1
ATOM 1260 C CA . VAL A 1 171 ? -9.375 11.922 4.117 1 98.06 171 VAL A CA 1
ATOM 1261 C C . VAL A 1 171 ? -8.164 12.852 4.117 1 98.06 171 VAL A C 1
ATOM 1263 O O . VAL A 1 171 ? -7.121 12.523 3.545 1 98.06 171 VAL A O 1
ATOM 1266 N N . ASP A 1 172 ? -8.336 13.992 4.73 1 95.75 172 ASP A N 1
ATOM 1267 C CA . ASP A 1 172 ? -7.254 14.977 4.84 1 95.75 172 ASP A CA 1
ATOM 1268 C C . ASP A 1 172 ? -6.145 14.461 5.754 1 95.75 172 ASP A C 1
ATOM 1270 O O . ASP A 1 172 ? -6.414 13.898 6.82 1 95.75 172 ASP A O 1
ATOM 1274 N N . SER A 1 173 ? -4.875 14.633 5.305 1 97.94 173 SER A N 1
ATOM 1275 C CA . SER A 1 173 ? -3.76 14.094 6.074 1 97.94 173 SER A CA 1
ATOM 1276 C C . SER A 1 173 ? -3.621 14.797 7.418 1 97.94 173 SER A C 1
ATOM 1278 O O . SER A 1 173 ? -3.162 14.203 8.398 1 97.94 173 SER A O 1
ATOM 1280 N N . ASP A 1 174 ? -4.012 16.062 7.531 1 97.19 174 ASP A N 1
ATOM 1281 C CA . ASP A 1 174 ? -4.008 16.75 8.82 1 97.19 174 ASP A CA 1
ATOM 1282 C C . ASP A 1 174 ? -5.062 16.172 9.758 1 97.19 174 ASP A C 1
ATOM 1284 O O . ASP A 1 174 ? -4.855 16.094 10.969 1 97.19 174 ASP A O 1
ATOM 1288 N N . GLN A 1 175 ? -6.215 15.789 9.188 1 96.69 175 GLN A N 1
ATOM 1289 C CA . GLN A 1 175 ? -7.238 15.102 9.969 1 96.69 175 GLN A CA 1
ATOM 1290 C C . GLN A 1 175 ? -6.719 13.766 10.492 1 96.69 175 GLN A C 1
ATOM 1292 O O . GLN A 1 175 ? -7.016 13.383 11.625 1 96.69 175 GLN A O 1
ATOM 1297 N N . VAL A 1 176 ? -5.98 13.047 9.633 1 98.69 176 VAL A N 1
ATOM 1298 C CA . VAL A 1 176 ? -5.387 11.781 10.055 1 98.69 176 VAL A CA 1
ATOM 1299 C C . VAL A 1 176 ? -4.477 12.016 11.258 1 98.69 176 VAL A C 1
ATOM 1301 O O . VAL A 1 176 ? -4.559 11.297 12.258 1 98.69 176 VAL A O 1
ATOM 1304 N N . MET A 1 177 ? -3.617 13.023 11.172 1 98.62 177 MET A N 1
ATOM 1305 C CA . MET A 1 177 ? -2.715 13.336 12.281 1 98.62 177 MET A CA 1
ATOM 1306 C C . MET A 1 177 ? -3.5 13.648 13.547 1 98.62 177 MET A C 1
ATOM 1308 O O . MET A 1 177 ? -3.166 13.156 14.633 1 98.62 177 MET A O 1
ATOM 1312 N N . GLU A 1 178 ? -4.5 14.492 13.391 1 98.38 178 GLU A N 1
ATOM 1313 C CA . GLU A 1 178 ? -5.312 14.859 14.547 1 98.38 178 GLU A CA 1
ATOM 1314 C C . GLU A 1 178 ? -5.953 13.633 15.188 1 98.38 178 GLU A C 1
ATOM 1316 O O . GLU A 1 178 ? -5.914 13.484 16.406 1 98.38 178 GLU A O 1
ATOM 1321 N N . ALA A 1 179 ? -6.562 12.758 14.367 1 98.62 179 ALA A N 1
ATOM 1322 C CA . ALA A 1 179 ? -7.227 11.555 14.867 1 98.62 179 ALA A CA 1
ATOM 1323 C C . ALA A 1 179 ? -6.234 10.641 15.578 1 98.62 179 ALA A C 1
ATOM 1325 O O . ALA A 1 179 ? -6.508 10.156 16.672 1 98.62 179 ALA A O 1
ATOM 1326 N N . LEU A 1 180 ? -5.109 10.445 14.961 1 98.56 180 LEU A N 1
ATOM 1327 C CA . LEU A 1 180 ? -4.082 9.594 15.555 1 98.56 180 LEU A CA 1
ATOM 1328 C C . LEU A 1 180 ? -3.568 10.195 16.859 1 98.56 180 LEU A C 1
ATOM 1330 O O . LEU A 1 180 ? -3.406 9.484 17.844 1 98.56 180 LEU A O 1
ATOM 1334 N N . ALA A 1 181 ? -3.293 11.484 16.828 1 98.31 181 ALA A N 1
ATOM 1335 C CA . ALA A 1 181 ? -2.773 12.172 18 1 98.31 181 ALA A CA 1
ATOM 1336 C C . ALA A 1 181 ? -3.746 12.07 19.172 1 98.31 181 ALA A C 1
ATOM 1338 O O . ALA A 1 181 ? -3.33 11.883 20.312 1 98.31 181 ALA A O 1
ATOM 1339 N N . GLY A 1 182 ? -5.023 12.203 18.859 1 97.38 182 GLY A N 1
ATOM 1340 C CA . GLY A 1 182 ? -6.031 12.078 19.891 1 97.38 182 GLY A CA 1
ATOM 1341 C C . GLY A 1 182 ? -6.082 10.695 20.516 1 97.38 182 GLY A C 1
ATOM 1342 O O . GLY A 1 182 ? -6.461 10.547 21.672 1 97.38 182 GLY A O 1
ATOM 1343 N N . SER A 1 183 ? -5.699 9.75 19.797 1 96.56 183 SER A N 1
ATOM 1344 C CA . SER A 1 183 ? -5.781 8.359 20.234 1 96.56 183 SER A CA 1
ATOM 1345 C C . SER A 1 183 ? -4.512 7.938 20.969 1 96.56 183 SER A C 1
ATOM 1347 O O . SER A 1 183 ? -4.578 7.254 21.984 1 96.56 183 SER A O 1
ATOM 1349 N N . VAL A 1 184 ? -3.348 8.359 20.516 1 95.44 184 VAL A N 1
ATOM 1350 C CA . VAL A 1 184 ? -2.098 7.836 21.047 1 95.44 184 VAL A CA 1
ATOM 1351 C C . VAL A 1 184 ? -1.461 8.867 21.984 1 95.44 184 VAL A C 1
ATOM 1353 O O . VAL A 1 184 ? -0.528 8.547 22.719 1 95.44 184 VAL A O 1
ATOM 1356 N N . MET A 1 185 ? -1.896 10.133 21.938 1 96.31 185 MET A N 1
ATOM 1357 C CA . MET A 1 185 ? -1.44 11.211 22.812 1 96.31 185 MET A CA 1
ATOM 1358 C C . MET A 1 185 ? 0.079 11.336 22.766 1 96.31 185 MET A C 1
ATOM 1360 O O . MET A 1 185 ? 0.746 11.156 23.797 1 96.31 185 MET A O 1
ATOM 1364 N N . PRO A 1 186 ? 0.609 11.727 21.656 1 98.12 186 PRO A N 1
ATOM 1365 C CA . PRO A 1 186 ? 2.062 11.859 21.531 1 98.12 186 PRO A CA 1
ATOM 1366 C C . PRO A 1 186 ? 2.621 13.023 22.344 1 98.12 186 PRO A C 1
ATOM 1368 O O . PRO A 1 186 ? 1.872 13.922 22.734 1 98.12 186 PRO A O 1
ATOM 1371 N N . ASP A 1 187 ? 3.953 12.93 22.641 1 98.25 187 ASP A N 1
ATOM 1372 C CA . ASP A 1 187 ? 4.648 14.062 23.25 1 98.25 187 ASP A CA 1
ATOM 1373 C C . ASP A 1 187 ? 4.727 15.234 22.281 1 98.25 187 ASP A C 1
ATOM 1375 O O . ASP A 1 187 ? 4.578 16.391 22.688 1 98.25 187 ASP A O 1
ATOM 1379 N N . TYR A 1 188 ? 4.922 14.953 20.969 1 98.69 188 TYR A N 1
ATOM 1380 C CA . TYR A 1 188 ? 4.988 15.969 19.938 1 98.69 188 TYR A CA 1
ATOM 1381 C C . TYR A 1 188 ? 4.238 15.523 18.688 1 98.69 188 TYR A C 1
ATOM 1383 O O . TYR A 1 188 ? 4.297 14.352 18.312 1 98.69 188 TYR A O 1
ATOM 1391 N N . ALA A 1 189 ? 3.562 16.422 18.125 1 98.88 189 ALA A N 1
ATOM 1392 C CA . ALA A 1 189 ? 3.025 16.312 16.766 1 98.88 189 ALA A CA 1
ATOM 1393 C C . ALA A 1 189 ? 3.641 17.375 15.852 1 98.88 189 ALA A C 1
ATOM 1395 O O . ALA A 1 189 ? 3.42 18.578 16.047 1 98.88 189 ALA A O 1
ATOM 1396 N N . VAL A 1 190 ? 4.391 16.953 14.898 1 98.94 190 VAL A N 1
ATOM 1397 C CA . VAL A 1 190 ? 5.113 17.891 14.047 1 98.94 190 VAL A CA 1
ATOM 1398 C C . VAL A 1 190 ? 4.523 17.875 12.641 1 98.94 190 VAL A C 1
ATOM 1400 O O . VAL A 1 190 ? 4.555 16.844 11.961 1 98.94 190 VAL A O 1
ATOM 1403 N N . MET A 1 191 ? 3.963 19 12.234 1 98.88 191 MET A N 1
ATOM 1404 C CA . MET A 1 191 ? 3.426 19.172 10.891 1 98.88 191 MET A CA 1
ATOM 1405 C C . MET A 1 191 ? 4.457 19.812 9.969 1 98.88 191 MET A C 1
ATOM 1407 O O . MET A 1 191 ? 4.699 21.031 10.055 1 98.88 191 MET A O 1
ATOM 1411 N N . LEU A 1 192 ? 4.996 19.047 9.086 1 98.88 192 LEU A N 1
ATOM 1412 C CA . LEU A 1 192 ? 6.012 19.562 8.18 1 98.88 192 LEU A CA 1
ATOM 1413 C C . LEU A 1 192 ? 5.379 20.094 6.902 1 98.88 192 LEU A C 1
ATOM 1415 O O . LEU A 1 192 ? 4.656 19.375 6.211 1 98.88 192 LEU A O 1
ATOM 1419 N N . THR A 1 193 ? 5.602 21.312 6.617 1 98.25 193 THR A N 1
ATOM 1420 C CA . THR A 1 193 ? 5.172 22.016 5.422 1 98.25 193 THR A CA 1
ATOM 1421 C C . THR A 1 193 ? 6.355 22.703 4.738 1 98.25 193 THR A C 1
ATOM 1423 O O . THR A 1 193 ? 7.504 22.531 5.164 1 98.25 193 THR A O 1
ATOM 1426 N N . ASP A 1 194 ? 6.098 23.391 3.596 1 97.88 194 ASP A N 1
ATOM 1427 C CA . ASP A 1 194 ? 7.223 23.906 2.828 1 97.88 194 ASP A CA 1
ATOM 1428 C C . ASP A 1 194 ? 7.492 25.375 3.178 1 97.88 194 ASP A C 1
ATOM 1430 O O . ASP A 1 194 ? 8.133 26.094 2.408 1 97.88 194 ASP A O 1
ATOM 1434 N N . VAL A 1 195 ? 6.918 25.891 4.273 1 97.19 195 VAL A N 1
ATOM 1435 C CA . VAL A 1 195 ? 7.199 27.219 4.793 1 97.19 195 VAL A CA 1
ATOM 1436 C C . VAL A 1 195 ? 7.652 27.125 6.246 1 97.19 195 VAL A C 1
ATOM 1438 O O . VAL A 1 195 ? 7.527 26.078 6.875 1 97.19 195 VAL A O 1
ATOM 1441 N N . ASP A 1 196 ? 8.125 28.172 6.859 1 97.94 196 ASP A N 1
ATOM 1442 C CA . ASP A 1 196 ? 8.844 28.156 8.125 1 97.94 196 ASP A CA 1
ATOM 1443 C C . ASP A 1 196 ? 7.875 28.094 9.305 1 97.94 196 ASP A C 1
ATOM 1445 O O . ASP A 1 196 ? 8.297 27.969 10.461 1 97.94 196 ASP A O 1
ATOM 1449 N N . GLY A 1 197 ? 6.613 28.125 9.117 1 97.81 197 GLY A N 1
ATOM 1450 C CA . GLY A 1 197 ? 5.551 28.141 10.109 1 97.81 197 GLY A CA 1
ATOM 1451 C C . GLY A 1 197 ? 4.355 28.969 9.695 1 97.81 197 GLY A C 1
ATOM 1452 O O . GLY A 1 197 ? 4.105 29.156 8.5 1 97.81 197 GLY A O 1
ATOM 1453 N N . VAL A 1 198 ? 3.592 29.344 10.578 1 97.31 198 VAL A N 1
ATOM 1454 C CA . VAL A 1 198 ? 2.518 30.297 10.312 1 97.31 198 VAL A CA 1
ATOM 1455 C C . VAL A 1 198 ? 3.098 31.703 10.141 1 97.31 198 VAL A C 1
ATOM 1457 O O . VAL A 1 198 ? 3.646 32.281 11.078 1 97.31 198 VAL A O 1
ATOM 1460 N N . LEU A 1 199 ? 2.955 32.219 8.953 1 95.88 199 LEU A N 1
ATOM 1461 C CA . LEU A 1 199 ? 3.566 33.5 8.648 1 95.88 199 LEU A CA 1
ATOM 1462 C C . LEU A 1 199 ? 2.6 34.656 8.93 1 95.88 199 LEU A C 1
ATOM 1464 O O . LEU A 1 199 ? 1.46 34.625 8.453 1 95.88 199 LEU A O 1
ATOM 1468 N N . VAL A 1 200 ? 2.975 35.562 9.68 1 93.06 200 VAL A N 1
ATOM 1469 C CA . VAL A 1 200 ? 2.316 36.844 9.906 1 93.06 200 VAL A CA 1
ATOM 1470 C C . VAL A 1 200 ? 3.299 37.969 9.641 1 93.06 200 VAL A C 1
ATOM 1472 O O . VAL A 1 200 ? 4.395 38 10.211 1 93.06 200 VAL A O 1
ATOM 1475 N N . GLY A 1 201 ? 2.938 38.875 8.773 1 93.44 201 GLY A N 1
ATOM 1476 C CA . GLY A 1 201 ? 3.869 39.906 8.375 1 93.44 201 GLY A CA 1
ATOM 1477 C C . GLY A 1 201 ? 5.094 39.375 7.66 1 93.44 201 GLY A C 1
ATOM 1478 O O . GLY A 1 201 ? 6.188 39.938 7.793 1 93.44 201 GLY A O 1
ATOM 1479 N N . GLY A 1 202 ? 4.961 38.188 7.105 1 93 202 GLY A N 1
ATOM 1480 C CA . GLY A 1 202 ? 6.035 37.594 6.32 1 93 202 GLY A CA 1
ATOM 1481 C C . GLY A 1 202 ? 7.008 36.781 7.148 1 93 202 GLY A C 1
ATOM 1482 O O . GLY A 1 202 ? 7.945 36.188 6.613 1 93 202 GLY A O 1
ATOM 1483 N N . SER A 1 203 ? 6.73 36.812 8.414 1 95.06 203 SER A N 1
ATOM 1484 C CA . SER A 1 203 ? 7.609 36.062 9.305 1 95.06 203 SER A CA 1
ATOM 1485 C C . SER A 1 203 ? 6.832 35 10.094 1 95.06 203 SER A C 1
ATOM 1487 O O . SER A 1 203 ? 5.66 35.219 10.422 1 95.06 203 SER A O 1
ATOM 1489 N N . PRO A 1 204 ? 7.477 33.844 10.438 1 96.38 204 PRO A N 1
ATOM 1490 C CA . PRO A 1 204 ? 6.777 32.844 11.242 1 96.38 204 PRO A CA 1
ATOM 1491 C C . PRO A 1 204 ? 6.555 33.312 12.68 1 96.38 204 PRO A C 1
ATOM 1493 O O . PRO A 1 204 ? 7.48 33.812 13.328 1 96.38 204 PRO A O 1
ATOM 1496 N N . ILE A 1 205 ? 5.414 33.156 13.188 1 96.56 205 ILE A N 1
ATOM 1497 C CA . ILE A 1 205 ? 5.16 33.438 14.594 1 96.56 205 ILE A CA 1
ATOM 1498 C C . ILE A 1 205 ? 5.652 32.25 15.445 1 96.56 205 ILE A C 1
ATOM 1500 O O . ILE A 1 205 ? 5.418 31.094 15.102 1 96.56 205 ILE A O 1
ATOM 1504 N N . PRO A 1 206 ? 6.359 32.562 16.516 1 97.56 206 PRO A N 1
ATOM 1505 C CA . PRO A 1 206 ? 7 31.469 17.266 1 97.56 206 PRO A CA 1
ATOM 1506 C C . PRO A 1 206 ? 5.996 30.609 18.031 1 97.56 206 PRO A C 1
ATOM 1508 O O . PRO A 1 206 ? 6.211 29.406 18.188 1 97.56 206 PRO A O 1
ATOM 1511 N N . LYS A 1 207 ? 4.926 31.25 18.562 1 97.81 207 LYS A N 1
ATOM 1512 C CA . LYS A 1 207 ? 3.975 30.531 19.406 1 97.81 207 LYS A CA 1
ATOM 1513 C C . LYS A 1 207 ? 2.545 30.984 19.141 1 97.81 207 LYS A C 1
ATOM 1515 O O . LYS A 1 207 ? 2.309 32.156 18.844 1 97.81 207 LYS A O 1
ATOM 1520 N N . VAL A 1 208 ? 1.677 30.031 19.203 1 97.31 208 VAL A N 1
ATOM 1521 C CA . VAL A 1 208 ? 0.246 30.312 19.109 1 97.31 208 VAL A CA 1
ATOM 1522 C C . VAL A 1 208 ? -0.475 29.688 20.297 1 97.31 208 VAL A C 1
ATOM 1524 O O . VAL A 1 208 ? -0.248 28.531 20.641 1 97.31 208 VAL A O 1
ATOM 1527 N N . ASP A 1 209 ? -1.286 30.5 21 1 97.12 209 ASP A N 1
ATOM 1528 C CA . ASP A 1 209 ? -2.207 29.984 22.016 1 97.12 209 ASP A CA 1
ATOM 1529 C C . ASP A 1 209 ? -3.393 29.281 21.359 1 97.12 209 ASP A C 1
ATOM 1531 O O . ASP A 1 209 ? -4.164 29.891 20.625 1 97.12 209 ASP A O 1
ATOM 1535 N N . PRO A 1 210 ? -3.523 28.016 21.625 1 97 210 PRO A N 1
ATOM 1536 C CA . PRO A 1 210 ? -4.594 27.25 20.969 1 97 210 PRO A CA 1
ATOM 1537 C C . PRO A 1 210 ? -5.977 27.844 21.234 1 97 210 PRO A C 1
ATOM 1539 O O . PRO A 1 210 ? -6.918 27.578 20.469 1 97 210 PRO A O 1
ATOM 1542 N N . SER A 1 211 ? -6.145 28.641 22.203 1 95.5 211 SER A N 1
ATOM 1543 C CA . SER A 1 211 ? -7.441 29.219 22.547 1 95.5 211 SER A CA 1
ATOM 1544 C C . SER A 1 211 ? -7.695 30.5 21.781 1 95.5 211 SER A C 1
ATOM 1546 O O . SER A 1 211 ? -8.82 31.016 21.766 1 95.5 211 SER A O 1
ATOM 1548 N N . ASP A 1 212 ? -6.664 31.047 21.172 1 92 212 ASP A N 1
ATOM 1549 C CA . ASP A 1 212 ? -6.793 32.312 20.438 1 92 212 ASP A CA 1
ATOM 1550 C C . ASP A 1 212 ? -7.098 32.031 18.969 1 92 212 ASP A C 1
ATOM 1552 O O . ASP A 1 212 ? -6.184 31.875 18.156 1 92 212 ASP A O 1
ATOM 1556 N N . GLU A 1 213 ? -8.273 32.125 18.578 1 91.81 213 GLU A N 1
ATOM 1557 C CA . GLU A 1 213 ? -8.711 31.797 17.234 1 91.81 213 GLU A CA 1
ATOM 1558 C C . GLU A 1 213 ? -8.586 33 16.297 1 91.81 213 GLU A C 1
ATOM 1560 O O . GLU A 1 213 ? -8.984 32.906 15.125 1 91.81 213 GLU A O 1
ATOM 1565 N N . SER A 1 214 ? -8.039 34.062 16.703 1 91.31 214 SER A N 1
ATOM 1566 C CA . SER A 1 214 ? -7.934 35.281 15.914 1 91.31 214 SER A CA 1
ATOM 1567 C C . SER A 1 214 ? -7.148 35.031 14.625 1 91.31 214 SER A C 1
ATOM 1569 O O . SER A 1 214 ? -7.477 35.594 13.578 1 91.31 214 SER A O 1
ATOM 1571 N N . LEU A 1 215 ? -6.184 34.156 14.727 1 90.62 215 LEU A N 1
ATOM 1572 C CA . LEU A 1 215 ? -5.324 33.906 13.578 1 90.62 215 LEU A CA 1
ATOM 1573 C C . LEU A 1 215 ? -6.094 33.156 12.477 1 90.62 215 LEU A C 1
ATOM 1575 O O . LEU A 1 215 ? -5.746 33.25 11.297 1 90.62 215 LEU A O 1
ATOM 1579 N N . LEU A 1 216 ? -7.105 32.406 12.812 1 91.31 216 LEU A N 1
ATOM 1580 C CA . LEU A 1 216 ? -7.891 31.656 11.852 1 91.31 216 LEU A CA 1
ATOM 1581 C C . LEU A 1 216 ? -8.688 32.594 10.945 1 91.31 216 LEU A C 1
ATOM 1583 O O . LEU A 1 216 ? -9.086 32.188 9.844 1 91.31 216 LEU A O 1
ATOM 1587 N N . SER A 1 217 ? -8.906 33.875 11.375 1 88.31 217 SER A N 1
ATOM 1588 C CA . SER A 1 217 ? -9.688 34.844 10.617 1 88.31 217 SER A CA 1
ATOM 1589 C C . SER A 1 217 ? -8.781 35.812 9.859 1 88.31 217 SER A C 1
ATOM 1591 O O . SER A 1 217 ? -9.258 36.656 9.109 1 88.31 217 SER A O 1
ATOM 1593 N N . SER A 1 218 ? -7.527 35.625 10.078 1 88.75 218 SER A N 1
ATOM 1594 C CA . SER A 1 218 ? -6.578 36.531 9.422 1 88.75 218 SER A CA 1
ATOM 1595 C C . SER A 1 218 ? -6.496 36.25 7.926 1 88.75 218 SER A C 1
ATOM 1597 O O . SER A 1 218 ? -6.473 35.094 7.5 1 88.75 218 SER A O 1
ATOM 1599 N N . SER A 1 219 ? -6.422 37.219 7.094 1 87.69 219 SER A N 1
ATOM 1600 C CA . SER A 1 219 ? -6.277 37.094 5.648 1 87.69 219 SER A CA 1
ATOM 1601 C C . SER A 1 219 ? -4.879 36.625 5.27 1 87.69 219 SER A C 1
ATOM 1603 O O . SER A 1 219 ? -4.652 36.188 4.141 1 87.69 219 SER A O 1
ATOM 1605 N N . GLU A 1 220 ? -3.965 36.688 6.191 1 89.69 220 GLU A N 1
ATOM 1606 C CA . GLU A 1 220 ? -2.584 36.281 5.93 1 89.69 220 GLU A CA 1
ATOM 1607 C C . GLU A 1 220 ? -2.426 34.781 5.988 1 89.69 220 GLU A C 1
ATOM 1609 O O . GLU A 1 220 ? -1.428 34.219 5.508 1 89.69 220 GLU A O 1
ATOM 1614 N N . VAL A 1 221 ? -3.357 34.188 6.637 1 89.69 221 VAL A N 1
ATOM 1615 C CA . VAL A 1 221 ? -3.336 32.75 6.758 1 89.69 221 VAL A CA 1
ATOM 1616 C C . VAL A 1 221 ? -4.215 32.125 5.676 1 89.69 221 VAL A C 1
ATOM 1618 O O . VAL A 1 221 ? -5.441 32.156 5.754 1 89.69 221 VAL A O 1
ATOM 1621 N N . GLY A 1 222 ? -3.586 31.578 4.621 1 85.19 222 GLY A N 1
ATOM 1622 C CA . GLY A 1 222 ? -4.305 31.016 3.488 1 85.19 222 GLY A CA 1
ATOM 1623 C C . GLY A 1 222 ? -5.07 29.75 3.832 1 85.19 222 GLY A C 1
ATOM 1624 O O . GLY A 1 222 ? -4.984 29.266 4.957 1 85.19 222 GLY A O 1
ATOM 1625 N N . GLY A 1 223 ? -5.809 29.172 2.869 1 82.38 223 GLY A N 1
ATOM 1626 C CA . GLY A 1 223 ? -6.723 28.062 3.082 1 82.38 223 GLY A CA 1
ATOM 1627 C C . GLY A 1 223 ? -6.039 26.812 3.625 1 82.38 223 GLY A C 1
ATOM 1628 O O . GLY A 1 223 ? -6.434 26.297 4.668 1 82.38 223 GLY A O 1
ATOM 1629 N N . GLY A 1 224 ? -4.984 26.422 2.984 1 87.62 224 GLY A N 1
ATOM 1630 C CA . GLY A 1 224 ? -4.27 25.234 3.43 1 87.62 224 GLY A CA 1
ATOM 1631 C C . GLY A 1 224 ? -3.66 25.391 4.809 1 87.62 224 GLY A C 1
ATOM 1632 O O . GLY A 1 224 ? -3.76 24.484 5.645 1 87.62 224 GLY A O 1
ATOM 1633 N N . MET A 1 225 ? -3.117 26.516 5.055 1 92.5 225 MET A N 1
ATOM 1634 C CA . MET A 1 225 ? -2.516 26.797 6.355 1 92.5 225 MET A CA 1
ATOM 1635 C C . MET A 1 225 ? -3.586 26.953 7.43 1 92.5 225 MET A C 1
ATOM 1637 O O . MET A 1 225 ? -3.393 26.516 8.57 1 92.5 225 MET A O 1
ATOM 1641 N N . ARG A 1 226 ? -4.648 27.562 7.074 1 92.12 226 ARG A N 1
ATOM 1642 C CA . ARG A 1 226 ? -5.746 27.719 8.023 1 92.12 226 ARG A CA 1
ATOM 1643 C C . ARG A 1 226 ? -6.227 26.375 8.547 1 92.12 226 ARG A C 1
ATOM 1645 O O . ARG A 1 226 ? -6.492 26.219 9.734 1 92.12 226 ARG A O 1
ATOM 1652 N N . ARG A 1 227 ? -6.387 25.422 7.699 1 91.5 227 ARG A N 1
ATOM 1653 C CA . ARG A 1 227 ? -6.789 24.078 8.07 1 91.5 227 ARG A CA 1
ATOM 1654 C C . ARG A 1 227 ? -5.777 23.438 9.016 1 91.5 227 ARG A C 1
ATOM 1656 O O . ARG A 1 227 ? -6.152 22.891 10.055 1 91.5 227 ARG A O 1
ATOM 1663 N N . LYS A 1 228 ? -4.508 23.516 8.672 1 95.31 228 LYS A N 1
ATOM 1664 C CA . LYS A 1 228 ? -3.436 23 9.508 1 95.31 228 LYS A CA 1
ATOM 1665 C C . LYS A 1 228 ? -3.479 23.609 10.906 1 95.31 228 LYS A C 1
ATOM 1667 O O . LYS A 1 228 ? -3.4 22.906 11.906 1 95.31 228 LYS A O 1
ATOM 1672 N N . LEU A 1 229 ? -3.604 24.922 10.844 1 95.94 229 LEU A N 1
ATOM 1673 C CA . LEU A 1 229 ? -3.586 25.656 12.102 1 95.94 229 LEU A CA 1
ATOM 1674 C C . LEU A 1 229 ? -4.77 25.266 12.984 1 95.94 229 LEU A C 1
ATOM 1676 O O . LEU A 1 229 ? -4.613 25.078 14.195 1 95.94 229 LEU A O 1
ATOM 1680 N N . ARG A 1 230 ? -5.918 25.172 12.398 1 94.75 230 ARG A N 1
ATOM 1681 C CA . ARG A 1 230 ? -7.105 24.766 13.148 1 94.75 230 ARG A CA 1
ATOM 1682 C C . ARG A 1 230 ? -6.895 23.406 13.82 1 94.75 230 ARG A C 1
ATOM 1684 O O . ARG A 1 230 ? -7.215 23.234 14.992 1 94.75 230 ARG A O 1
ATOM 1691 N N . MET A 1 231 ? -6.348 22.5 13.102 1 96.06 231 MET A N 1
ATOM 1692 C CA . MET A 1 231 ? -6.098 21.156 13.641 1 96.06 231 MET A CA 1
ATOM 1693 C C . MET A 1 231 ? -5.012 21.203 14.711 1 96.06 231 MET A C 1
ATOM 1695 O O . MET A 1 231 ? -5.109 20.5 15.719 1 96.06 231 MET A O 1
ATOM 1699 N N . ALA A 1 232 ? -4.023 21.984 14.422 1 98.25 232 ALA A N 1
ATOM 1700 C CA . ALA A 1 232 ? -2.957 22.156 15.406 1 98.25 232 ALA A CA 1
ATOM 1701 C C . ALA A 1 232 ? -3.506 22.719 16.719 1 98.25 232 ALA A C 1
ATOM 1703 O O . ALA A 1 232 ? -3.127 22.266 17.797 1 98.25 232 ALA A O 1
ATOM 1704 N N . MET A 1 233 ? -4.387 23.703 16.609 1 97.75 233 MET A N 1
ATOM 1705 C CA . MET A 1 233 ? -4.973 24.328 17.797 1 97.75 233 MET A CA 1
ATOM 1706 C C . MET A 1 233 ? -5.809 23.312 18.578 1 97.75 233 MET A C 1
ATOM 1708 O O . MET A 1 233 ? -5.777 23.297 19.812 1 97.75 233 MET A O 1
ATOM 1712 N N . ARG A 1 234 ? -6.512 22.469 17.875 1 97.19 234 ARG A N 1
ATOM 1713 C CA . ARG A 1 234 ? -7.305 21.453 18.547 1 97.19 234 ARG A CA 1
ATOM 1714 C C . ARG A 1 234 ? -6.41 20.453 19.281 1 97.19 234 ARG A C 1
ATOM 1716 O O . ARG A 1 234 ? -6.68 20.109 20.438 1 97.19 234 ARG A O 1
ATOM 1723 N N . MET A 1 235 ? -5.352 20.047 18.641 1 98.25 235 MET A N 1
ATOM 1724 C CA . MET A 1 235 ? -4.406 19.141 19.281 1 98.25 235 MET A CA 1
ATOM 1725 C C . MET A 1 235 ? -3.705 19.812 20.453 1 98.25 235 MET A C 1
ATOM 1727 O O . MET A 1 235 ? -3.584 19.219 21.531 1 98.25 235 MET A O 1
ATOM 1731 N N . GLY A 1 236 ? -3.334 21.031 20.219 1 98.19 236 GLY A N 1
ATOM 1732 C CA . GLY A 1 236 ? -2.707 21.781 21.297 1 98.19 236 GLY A CA 1
ATOM 1733 C C . GLY A 1 236 ? -3.611 21.969 22.5 1 98.19 236 GLY A C 1
ATOM 1734 O O . GLY A 1 236 ? -3.17 21.844 23.641 1 98.19 236 GLY A O 1
ATOM 1735 N N . GLY A 1 237 ? -4.855 22.312 22.219 1 97.31 237 GLY A N 1
ATOM 1736 C CA . GLY A 1 237 ? -5.84 22.469 23.281 1 97.31 237 GLY A CA 1
ATOM 1737 C C . GLY A 1 237 ? -6.066 21.203 24.078 1 97.31 237 GLY A C 1
ATOM 1738 O O . GLY A 1 237 ? -6.516 21.25 25.219 1 97.31 237 GLY A O 1
ATOM 1739 N N . ALA A 1 238 ? -5.738 20.125 23.484 1 97 238 ALA A N 1
ATOM 1740 C CA . ALA A 1 238 ? -5.895 18.828 24.141 1 97 238 ALA A CA 1
ATOM 1741 C C . ALA A 1 238 ? -4.625 18.438 24.891 1 97 238 ALA A C 1
ATOM 1743 O O . ALA A 1 238 ? -4.543 17.344 25.453 1 97 238 ALA A O 1
ATOM 1744 N N . GLY A 1 239 ? -3.586 19.281 24.875 1 97.25 239 GLY A N 1
ATOM 1745 C CA . GLY A 1 239 ? -2.4 19.062 25.688 1 97.25 239 GLY A CA 1
ATOM 1746 C C . GLY A 1 239 ? -1.235 18.5 24.906 1 97.25 239 GLY A C 1
ATOM 1747 O O . GLY A 1 239 ? -0.194 18.172 25.469 1 97.25 239 GLY A O 1
ATOM 1748 N N . ILE A 1 240 ? -1.371 18.391 23.609 1 98.31 240 ILE A N 1
ATOM 1749 C CA . ILE A 1 240 ? -0.302 17.875 22.75 1 98.31 240 ILE A CA 1
ATOM 1750 C C . ILE A 1 240 ? 0.583 19.016 22.281 1 98.31 240 ILE A C 1
ATOM 1752 O O . ILE A 1 240 ? 0.082 20.078 21.906 1 98.31 240 ILE A O 1
ATOM 1756 N N . LYS A 1 241 ? 1.905 18.859 22.328 1 98.62 241 LYS A N 1
ATOM 1757 C CA . LYS A 1 241 ? 2.809 19.859 21.766 1 98.62 241 LYS A CA 1
ATOM 1758 C C . LYS A 1 241 ? 2.852 19.75 20.25 1 98.62 241 LYS A C 1
ATOM 1760 O O . LYS A 1 241 ? 3.404 18.797 19.703 1 98.62 241 LYS A O 1
ATOM 1765 N N . VAL A 1 242 ? 2.287 20.734 19.609 1 98.81 242 VAL A N 1
ATOM 1766 C CA . VAL A 1 242 ? 2.197 20.703 18.156 1 98.81 242 VAL A CA 1
ATOM 1767 C C . VAL A 1 242 ? 3.135 21.75 17.562 1 98.81 242 VAL A C 1
ATOM 1769 O O . VAL A 1 242 ? 3.234 22.875 18.062 1 98.81 242 VAL A O 1
ATOM 1772 N N . VAL A 1 243 ? 3.861 21.406 16.516 1 98.88 243 VAL A N 1
ATOM 1773 C CA . VAL A 1 243 ? 4.734 22.359 15.828 1 98.88 243 VAL A CA 1
ATOM 1774 C C . VAL A 1 243 ? 4.457 22.312 14.328 1 98.88 243 VAL A C 1
ATOM 1776 O O . VAL A 1 243 ? 4.383 21.234 13.727 1 98.88 243 VAL A O 1
ATOM 1779 N N . ILE A 1 244 ? 4.137 23.391 13.758 1 98.75 244 ILE A N 1
ATOM 1780 C CA . ILE A 1 244 ? 4.145 23.562 12.305 1 98.75 244 ILE A CA 1
ATOM 1781 C C . ILE A 1 244 ? 5.508 24.078 11.852 1 98.75 244 ILE A C 1
ATOM 1783 O O . ILE A 1 244 ? 5.934 25.156 12.25 1 98.75 244 ILE A O 1
ATOM 1787 N N . ALA A 1 245 ? 6.215 23.344 11.031 1 98.75 245 ALA A N 1
ATOM 1788 C CA . ALA A 1 245 ? 7.617 23.656 10.766 1 98.75 245 ALA A CA 1
ATOM 1789 C C . ALA A 1 245 ? 7.973 23.375 9.305 1 98.75 245 ALA A C 1
ATOM 1791 O O . ALA A 1 245 ? 7.172 22.812 8.562 1 98.75 245 ALA A O 1
ATOM 1792 N N . ASN A 1 246 ? 9.156 23.828 8.906 1 98.69 246 ASN A N 1
ATOM 1793 C CA . ASN A 1 246 ? 9.664 23.703 7.539 1 98.69 246 ASN A CA 1
ATOM 1794 C C . ASN A 1 246 ? 10.258 22.328 7.285 1 98.69 246 ASN A C 1
ATOM 1796 O O . ASN A 1 246 ? 11.336 22 7.797 1 98.69 246 ASN A O 1
ATOM 1800 N N . GLY A 1 247 ? 9.586 21.578 6.453 1 98.81 247 GLY A N 1
ATOM 1801 C CA . GLY A 1 247 ? 10.008 20.219 6.168 1 98.81 247 GLY A CA 1
ATOM 1802 C C . GLY A 1 247 ? 11.18 20.141 5.211 1 98.81 247 GLY A C 1
ATOM 1803 O O . GLY A 1 247 ? 11.734 19.047 4.98 1 98.81 247 GLY A O 1
ATOM 1804 N N . LEU A 1 248 ? 11.617 21.281 4.664 1 98.5 248 LEU A N 1
ATOM 1805 C CA . LEU A 1 248 ? 12.711 21.312 3.707 1 98.5 248 LEU A CA 1
ATOM 1806 C C . LEU A 1 248 ? 14.039 21.562 4.414 1 98.5 248 LEU A C 1
ATOM 1808 O O . LEU A 1 248 ? 15.102 21.531 3.783 1 98.5 248 LEU A O 1
ATOM 1812 N N . ALA A 1 249 ? 13.992 21.75 5.703 1 98.12 249 ALA A N 1
ATOM 1813 C CA . ALA A 1 249 ? 15.211 21.953 6.488 1 98.12 249 ALA A CA 1
ATOM 1814 C C . ALA A 1 249 ? 16.062 20.688 6.508 1 98.12 249 ALA A C 1
ATOM 1816 O O . ALA A 1 249 ? 15.594 19.609 6.113 1 98.12 249 ALA A O 1
ATOM 1817 N N . GLU A 1 250 ? 17.328 20.766 6.953 1 97.44 250 GLU A N 1
ATOM 1818 C CA . GLU A 1 250 ? 18.266 19.641 6.996 1 97.44 250 GLU A CA 1
ATOM 1819 C C . GLU A 1 250 ? 17.797 18.562 7.961 1 97.44 250 GLU A C 1
ATOM 1821 O O . GLU A 1 250 ? 17.922 17.375 7.676 1 97.44 250 GLU A O 1
ATOM 1826 N N . SER A 1 251 ? 17.344 18.953 9.094 1 98.44 251 SER A N 1
ATOM 1827 C CA . SER A 1 251 ? 16.766 18.094 10.133 1 98.44 251 SER A CA 1
ATOM 1828 C C . SER A 1 251 ? 15.477 18.688 10.688 1 98.44 251 SER A C 1
ATOM 1830 O O . SER A 1 251 ? 15.445 19.156 11.828 1 98.44 251 SER A O 1
ATOM 1832 N N . PRO A 1 252 ? 14.445 18.547 9.875 1 98.81 252 PRO A N 1
ATOM 1833 C CA . PRO A 1 252 ? 13.266 19.375 10.148 1 98.81 252 PRO A CA 1
ATOM 1834 C C . PRO A 1 252 ? 12.594 19.031 11.477 1 98.81 252 PRO A C 1
ATOM 1836 O O . PRO A 1 252 ? 12.109 19.922 12.18 1 98.81 252 PRO A O 1
ATOM 1839 N N . VAL A 1 253 ? 12.547 17.766 11.875 1 98.88 253 VAL A N 1
ATOM 1840 C CA . VAL A 1 253 ? 11.867 17.391 13.117 1 98.88 253 VAL A CA 1
ATOM 1841 C C . VAL A 1 253 ? 12.711 17.812 14.312 1 98.88 253 VAL A C 1
ATOM 1843 O O . VAL A 1 253 ? 12.203 18.406 15.266 1 98.88 253 VAL A O 1
ATOM 1846 N N . SER A 1 254 ? 14.023 17.547 14.242 1 98.56 254 SER A N 1
ATOM 1847 C CA . SER A 1 254 ? 14.93 17.984 15.305 1 98.56 254 SER A CA 1
ATOM 1848 C C . SER A 1 254 ? 14.914 19.5 15.461 1 98.56 254 SER A C 1
ATOM 1850 O O . SER A 1 254 ? 14.914 20 16.578 1 98.56 254 SER A O 1
ATOM 1852 N N . ALA A 1 255 ? 14.953 20.188 14.336 1 98.56 255 ALA A N 1
ATOM 1853 C CA . ALA A 1 255 ? 14.898 21.656 14.375 1 98.56 255 ALA A CA 1
ATOM 1854 C C . ALA A 1 255 ? 13.609 22.125 15.039 1 98.56 255 ALA A C 1
ATOM 1856 O O . ALA A 1 255 ? 13.633 23.062 15.844 1 98.56 255 ALA A O 1
ATOM 1857 N N . ALA A 1 256 ? 12.492 21.5 14.688 1 98.75 256 ALA A N 1
ATOM 1858 C CA . ALA A 1 256 ? 11.203 21.844 15.289 1 98.75 256 ALA A CA 1
ATOM 1859 C C . ALA A 1 256 ? 11.227 21.625 16.797 1 98.75 256 ALA A C 1
ATOM 1861 O O . ALA A 1 256 ? 10.766 22.484 17.562 1 98.75 256 ALA A O 1
ATOM 1862 N N . LEU A 1 257 ? 11.758 20.516 17.234 1 98.25 257 LEU A N 1
ATOM 1863 C CA . LEU A 1 257 ? 11.797 20.172 18.656 1 98.25 257 LEU A CA 1
ATOM 1864 C C . LEU A 1 257 ? 12.688 21.141 19.422 1 98.25 257 LEU A C 1
ATOM 1866 O O . LEU A 1 257 ? 12.508 21.328 20.625 1 98.25 257 LEU A O 1
ATOM 1870 N N . ARG A 1 258 ? 13.57 21.766 18.688 1 97.69 258 ARG A N 1
ATOM 1871 C CA . ARG A 1 258 ? 14.484 22.719 19.328 1 97.69 258 ARG A CA 1
ATOM 1872 C C . ARG A 1 258 ? 13.938 24.141 19.25 1 97.69 258 ARG A C 1
ATOM 1874 O O . ARG A 1 258 ? 14.594 25.078 19.703 1 97.69 258 ARG A O 1
ATOM 1881 N N . GLY A 1 259 ? 12.852 24.312 18.562 1 97.94 259 GLY A N 1
ATOM 1882 C CA . GLY A 1 259 ? 12.227 25.625 18.672 1 97.94 259 GLY A CA 1
ATOM 1883 C C . GLY A 1 259 ? 11.875 26.219 17.328 1 97.94 259 GLY A C 1
ATOM 1884 O O . GLY A 1 259 ? 11.203 27.25 17.266 1 97.94 259 GLY A O 1
ATOM 1885 N N . ALA A 1 260 ? 12.328 25.625 16.266 1 98.31 260 ALA A N 1
ATOM 1886 C CA . ALA A 1 260 ? 11.992 26.141 14.945 1 98.31 260 ALA A CA 1
ATOM 1887 C C . ALA A 1 260 ? 10.508 25.984 14.656 1 98.31 260 ALA A C 1
ATOM 1889 O O . ALA A 1 260 ? 9.852 25.094 15.188 1 98.31 260 ALA A O 1
ATOM 1890 N N . GLY A 1 261 ? 9.969 26.891 13.828 1 98.5 261 GLY A N 1
ATOM 1891 C CA . GLY A 1 261 ? 8.586 26.812 13.398 1 98.5 261 GLY A CA 1
ATOM 1892 C C . GLY A 1 261 ? 7.625 27.531 14.328 1 98.5 261 GLY A C 1
ATOM 1893 O O . GLY A 1 261 ? 8.023 28.438 15.055 1 98.5 261 GLY A O 1
ATOM 1894 N N . THR A 1 262 ? 6.383 27.266 14.188 1 98.75 262 THR A N 1
ATOM 1895 C CA . THR A 1 262 ? 5.336 27.812 15.047 1 98.75 262 THR A CA 1
ATOM 1896 C C . THR A 1 262 ? 4.836 26.766 16.031 1 98.75 262 THR A C 1
ATOM 1898 O O . THR A 1 262 ? 4.336 25.719 15.617 1 98.75 262 THR A O 1
ATOM 1901 N N . HIS A 1 263 ? 5.035 27.047 17.281 1 98.81 263 HIS A N 1
ATOM 1902 C CA . HIS A 1 263 ? 4.617 26.141 18.359 1 98.81 263 HIS A CA 1
ATOM 1903 C C . HIS A 1 263 ? 3.195 26.438 18.812 1 98.81 263 HIS A C 1
ATOM 1905 O O . HIS A 1 263 ? 2.875 27.578 19.141 1 98.81 263 HIS A O 1
ATOM 1911 N N . VAL A 1 264 ? 2.363 25.406 18.75 1 98.38 264 VAL A N 1
ATOM 1912 C CA . VAL A 1 264 ? 0.948 25.594 19.062 1 98.38 264 VAL A CA 1
ATOM 1913 C C . VAL A 1 264 ? 0.584 24.797 20.312 1 98.38 264 VAL A C 1
ATOM 1915 O O . VAL A 1 264 ? 0.159 23.641 20.234 1 98.38 264 VAL A O 1
ATOM 1918 N N . TYR A 1 265 ? 0.686 25.203 21.5 1 93.38 265 TYR A N 1
ATOM 1919 C CA . TYR A 1 265 ? 0.296 24.625 22.781 1 93.38 265 TYR A CA 1
ATOM 1920 C C . TYR A 1 265 ? 0.558 25.609 23.922 1 93.38 265 TYR A C 1
ATOM 1922 O O . TYR A 1 265 ? 1.33 26.547 23.766 1 93.38 265 TYR A O 1
ATOM 1930 N N . MET B 1 1 ? -3.598 -25.375 9.602 1 96.56 1 MET B N 1
ATOM 1931 C CA . MET B 1 1 ? -2.607 -25.531 8.547 1 96.56 1 MET B CA 1
ATOM 1932 C C . MET B 1 1 ? -2.064 -24.188 8.094 1 96.56 1 MET B C 1
ATOM 1934 O O . MET B 1 1 ? -2.668 -23.141 8.367 1 96.56 1 MET B O 1
ATOM 1938 N N . ARG B 1 2 ? -0.905 -24.266 7.637 1 97.62 2 ARG B N 1
ATOM 1939 C CA . ARG B 1 2 ? -0.369 -23.109 6.934 1 97.62 2 ARG B CA 1
ATOM 1940 C C . ARG B 1 2 ? -0.655 -23.188 5.441 1 97.62 2 ARG B C 1
ATOM 1942 O O . ARG B 1 2 ? -0.291 -24.156 4.785 1 97.62 2 ARG B O 1
ATOM 1949 N N . ILE B 1 3 ? -1.356 -22.078 4.863 1 98.75 3 ILE B N 1
ATOM 1950 C CA . ILE B 1 3 ? -1.74 -22.078 3.455 1 98.75 3 ILE B CA 1
ATOM 1951 C C . ILE B 1 3 ? -1.304 -20.766 2.805 1 98.75 3 ILE B C 1
ATOM 1953 O O . ILE B 1 3 ? -1.504 -19.688 3.371 1 98.75 3 ILE B O 1
ATOM 1957 N N . ILE B 1 4 ? -0.658 -20.859 1.684 1 98.81 4 ILE B N 1
ATOM 1958 C CA . ILE B 1 4 ? -0.4 -19.703 0.833 1 98.81 4 ILE B CA 1
ATOM 1959 C C . ILE B 1 4 ? -1.303 -19.75 -0.397 1 98.81 4 ILE B C 1
ATOM 1961 O O . ILE B 1 4 ? -1.426 -20.797 -1.042 1 98.81 4 ILE B O 1
ATOM 1965 N N . VAL B 1 5 ? -1.947 -18.672 -0.687 1 98.94 5 VAL B N 1
ATOM 1966 C CA . VAL B 1 5 ? -2.832 -18.578 -1.845 1 98.94 5 VAL B CA 1
ATOM 1967 C C . VAL B 1 5 ? -2.373 -17.453 -2.766 1 98.94 5 VAL B C 1
ATOM 1969 O O . VAL B 1 5 ? -2.109 -16.344 -2.311 1 98.94 5 VAL B O 1
ATOM 1972 N N . LYS B 1 6 ? -2.197 -17.734 -3.977 1 98.88 6 LYS B N 1
ATOM 1973 C CA . LYS B 1 6 ? -1.97 -16.719 -4.988 1 98.88 6 LYS B CA 1
ATOM 1974 C C . LYS B 1 6 ? -3.219 -16.5 -5.836 1 98.88 6 LYS B C 1
ATOM 1976 O O . LYS B 1 6 ? -3.674 -17.406 -6.527 1 98.88 6 LYS B O 1
ATOM 1981 N N . LEU B 1 7 ? -3.754 -15.359 -5.754 1 98.81 7 LEU B N 1
ATOM 1982 C CA . LEU B 1 7 ? -4.891 -14.938 -6.566 1 98.81 7 LEU B CA 1
ATOM 1983 C C . LEU B 1 7 ? -4.418 -14.336 -7.887 1 98.81 7 LEU B C 1
ATOM 1985 O O . LEU B 1 7 ? -3.953 -13.195 -7.922 1 98.81 7 LEU B O 1
ATOM 1989 N N . GLY B 1 8 ? -4.637 -15.055 -8.992 1 98.44 8 GLY B N 1
ATOM 1990 C CA . GLY B 1 8 ? -4.199 -14.578 -10.297 1 98.44 8 GLY B CA 1
ATOM 1991 C C . GLY B 1 8 ? -4.938 -13.336 -10.75 1 98.44 8 GLY B C 1
ATOM 1992 O O . GLY B 1 8 ? -6.105 -13.141 -10.406 1 98.44 8 GLY B O 1
ATOM 1993 N N . GLY B 1 9 ? -4.262 -12.539 -11.555 1 98.06 9 GLY B N 1
ATOM 1994 C CA . GLY B 1 9 ? -4.875 -11.32 -12.07 1 98.06 9 GLY B CA 1
ATOM 1995 C C . GLY B 1 9 ? -6.145 -11.578 -12.859 1 98.06 9 GLY B C 1
ATOM 1996 O O . GLY B 1 9 ? -7.09 -10.789 -12.797 1 98.06 9 GLY B O 1
ATOM 1997 N N . SER B 1 10 ? -6.148 -12.695 -13.594 1 97.5 10 SER B N 1
ATOM 1998 C CA . SER B 1 10 ? -7.328 -13.031 -14.383 1 97.5 10 SER B CA 1
ATOM 1999 C C . SER B 1 10 ? -8.531 -13.305 -13.484 1 97.5 10 SER B C 1
ATOM 2001 O O . SER B 1 10 ? -9.672 -12.992 -13.859 1 97.5 10 SER B O 1
ATOM 2003 N N . VAL B 1 11 ? -8.281 -13.938 -12.344 1 98.56 11 VAL B N 1
ATOM 2004 C CA . VAL B 1 11 ? -9.352 -14.195 -11.391 1 98.56 11 VAL B CA 1
ATOM 2005 C C . VAL B 1 11 ? -9.891 -12.875 -10.836 1 98.56 11 VAL B C 1
ATOM 2007 O O . VAL B 1 11 ? -11.102 -12.664 -10.773 1 98.56 11 VAL B O 1
ATOM 2010 N N . ILE B 1 12 ? -8.977 -11.961 -10.453 1 98.75 12 ILE B N 1
ATOM 2011 C CA . ILE B 1 12 ? -9.344 -10.664 -9.898 1 98.75 12 ILE B CA 1
ATOM 2012 C C . ILE B 1 12 ? -10.125 -9.867 -10.938 1 98.75 12 ILE B C 1
ATOM 2014 O O . ILE B 1 12 ? -11.164 -9.273 -10.625 1 98.75 12 ILE B O 1
ATOM 2018 N N . ARG B 1 13 ? -9.688 -9.859 -12.156 1 98.12 13 ARG B N 1
ATOM 2019 C CA . ARG B 1 13 ? -10.328 -9.125 -13.234 1 98.12 13 ARG B CA 1
ATOM 2020 C C . ARG B 1 13 ? -11.766 -9.594 -13.445 1 98.12 13 ARG B C 1
ATOM 2022 O O . ARG B 1 13 ? -12.656 -8.781 -13.703 1 98.12 13 ARG B O 1
ATOM 2029 N N . LYS B 1 14 ? -11.969 -10.922 -13.352 1 98.06 14 LYS B N 1
ATOM 2030 C CA . LYS B 1 14 ? -13.281 -11.508 -13.609 1 98.06 14 LYS B CA 1
ATOM 2031 C C . LYS B 1 14 ? -14.141 -11.492 -12.352 1 98.06 14 LYS B C 1
ATOM 2033 O O . LYS B 1 14 ? -15.352 -11.719 -12.422 1 98.06 14 LYS B O 1
ATOM 2038 N N . GLY B 1 15 ? -13.586 -11.25 -11.211 1 97.12 15 GLY B N 1
ATOM 2039 C CA . GLY B 1 15 ? -14.32 -11.211 -9.961 1 97.12 15 GLY B CA 1
ATOM 2040 C C . GLY B 1 15 ? -13.938 -12.336 -9.008 1 97.12 15 GLY B C 1
ATOM 2041 O O . GLY B 1 15 ? -14.375 -13.469 -9.18 1 97.12 15 GLY B O 1
ATOM 2042 N N . ALA B 1 16 ? -13.242 -12.008 -7.926 1 97.69 16 ALA B N 1
ATOM 2043 C CA . ALA B 1 16 ? -12.742 -12.984 -6.961 1 97.69 16 ALA B CA 1
ATOM 2044 C C . ALA B 1 16 ? -13.766 -13.219 -5.848 1 97.69 16 ALA B C 1
ATOM 2046 O O . ALA B 1 16 ? -13.391 -13.461 -4.699 1 97.69 16 ALA B O 1
ATOM 2047 N N . GLY B 1 17 ? -15.047 -13.062 -6.188 1 98.31 17 GLY B N 1
ATOM 2048 C CA . GLY B 1 17 ? -16.094 -13.125 -5.188 1 98.31 17 GLY B CA 1
ATOM 2049 C C . GLY B 1 17 ? -16.078 -14.414 -4.383 1 98.31 17 GLY B C 1
ATOM 2050 O O . GLY B 1 17 ? -16.25 -14.391 -3.162 1 98.31 17 GLY B O 1
ATOM 2051 N N . GLY B 1 18 ? -15.945 -15.602 -5.051 1 98.5 18 GLY B N 1
ATOM 2052 C CA . GLY B 1 18 ? -15.883 -16.875 -4.355 1 98.5 18 GLY B CA 1
ATOM 2053 C C . GLY B 1 18 ? -14.766 -16.938 -3.33 1 98.5 18 GLY B C 1
ATOM 2054 O O . GLY B 1 18 ? -14.977 -17.391 -2.205 1 98.5 18 GLY B O 1
ATOM 2055 N N . PHE B 1 19 ? -13.609 -16.516 -3.697 1 98.88 19 PHE B N 1
ATOM 2056 C CA . PHE B 1 19 ? -12.461 -16.5 -2.797 1 98.88 19 PHE B CA 1
ATOM 2057 C C . PHE B 1 19 ? -12.703 -15.555 -1.624 1 98.88 19 PHE B C 1
ATOM 2059 O O . PHE B 1 19 ? -12.438 -15.906 -0.474 1 98.88 19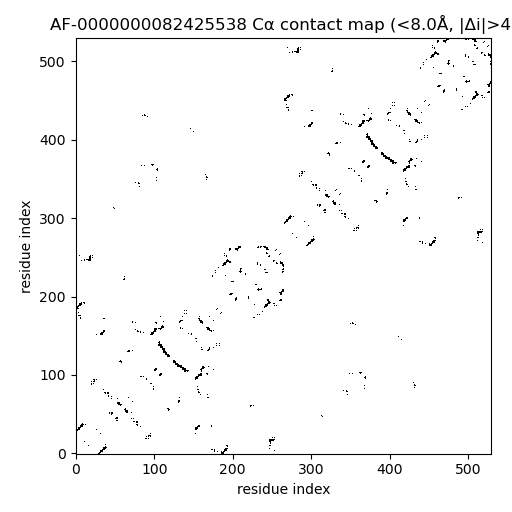 PHE B O 1
ATOM 2066 N N . ILE B 1 20 ? -13.211 -14.352 -1.89 1 98.81 20 ILE B N 1
ATOM 2067 C CA . ILE B 1 20 ? -13.469 -13.352 -0.858 1 98.81 20 ILE B CA 1
ATOM 2068 C C . ILE B 1 20 ? -14.453 -13.906 0.168 1 98.81 20 ILE B C 1
ATOM 2070 O O . ILE B 1 20 ? -14.258 -13.75 1.376 1 98.81 20 ILE B O 1
ATOM 2074 N N . LYS B 1 21 ? -15.453 -14.562 -0.315 1 98.56 21 LYS B N 1
ATOM 2075 C CA . LYS B 1 21 ? -16.484 -15.102 0.563 1 98.56 21 LYS B CA 1
ATOM 2076 C C . LYS B 1 21 ? -15.922 -16.203 1.453 1 98.56 21 LYS B C 1
ATOM 2078 O O . LYS B 1 21 ? -16.422 -16.438 2.557 1 98.56 21 LYS B O 1
ATOM 2083 N N . GLU B 1 22 ? -14.898 -16.828 1.072 1 98.25 22 GLU B N 1
ATOM 2084 C CA . GLU B 1 22 ? -14.328 -17.938 1.812 1 98.25 22 GLU B CA 1
ATOM 2085 C C . GLU B 1 22 ? -13.305 -17.469 2.836 1 98.25 22 GLU B C 1
ATOM 2087 O O . GLU B 1 22 ? -12.922 -18.219 3.736 1 98.25 22 GLU B O 1
ATOM 2092 N N . LEU B 1 23 ? -12.852 -16.25 2.787 1 98.56 23 LEU B N 1
ATOM 2093 C CA . LEU B 1 23 ? -11.742 -15.734 3.574 1 98.56 23 LEU B CA 1
ATOM 2094 C C . LEU B 1 23 ? -11.992 -15.93 5.066 1 98.56 23 LEU B C 1
ATOM 2096 O O . LEU B 1 23 ? -11.094 -16.359 5.797 1 98.56 23 LEU B O 1
ATOM 2100 N N . PRO B 1 24 ? -13.242 -15.648 5.543 1 98.56 24 PRO B N 1
ATOM 2101 C CA . PRO B 1 24 ? -13.453 -15.781 6.988 1 98.56 24 PRO B CA 1
ATOM 2102 C C . PRO B 1 24 ? -13.188 -17.203 7.496 1 98.56 24 PRO B C 1
ATOM 2104 O O . PRO B 1 24 ? -12.5 -17.375 8.508 1 98.56 24 PRO B O 1
ATOM 2107 N N . SER B 1 25 ? -13.711 -18.156 6.758 1 98.12 25 SER B N 1
ATOM 2108 C CA . SER B 1 25 ? -13.508 -19.531 7.176 1 98.12 25 SER B CA 1
ATOM 2109 C C . SER B 1 25 ? -12.055 -19.969 7.012 1 98.12 25 SER B C 1
ATOM 2111 O O . SER B 1 25 ? -11.5 -20.641 7.871 1 98.12 25 SER B O 1
ATOM 2113 N N . LEU B 1 26 ? -11.414 -19.594 5.977 1 98 26 LEU B N 1
ATOM 2114 C CA . LEU B 1 26 ? -10.023 -19.938 5.699 1 98 26 LEU B CA 1
ATOM 2115 C C . LEU B 1 26 ? -9.094 -19.344 6.746 1 98 26 LEU B C 1
ATOM 2117 O O . LEU B 1 26 ? -8.234 -20.047 7.289 1 98 26 LEU B O 1
ATOM 2121 N N . ALA B 1 27 ? -9.273 -18.047 6.969 1 97.38 27 ALA B N 1
ATOM 2122 C CA . ALA B 1 27 ? -8.391 -17.328 7.887 1 97.38 27 ALA B CA 1
ATOM 2123 C C . ALA B 1 27 ? -8.672 -17.703 9.336 1 97.38 27 ALA B C 1
ATOM 2125 O O . ALA B 1 27 ? -7.797 -17.578 10.195 1 97.38 27 ALA B O 1
ATOM 2126 N N . GLY B 1 28 ? -9.883 -18.172 9.625 1 96.44 28 GLY B N 1
ATOM 2127 C CA . GLY B 1 28 ? -10.25 -18.562 10.977 1 96.44 28 GLY B CA 1
ATOM 2128 C C . GLY B 1 28 ? -9.672 -19.906 11.375 1 96.44 28 GLY B C 1
ATOM 2129 O O . GLY B 1 28 ? -9.469 -20.172 12.562 1 96.44 28 GLY B O 1
ATOM 2130 N N . SER B 1 29 ? -9.367 -20.734 10.375 1 96.5 29 SER B N 1
ATOM 2131 C CA . SER B 1 29 ? -8.984 -22.109 10.688 1 96.5 29 SER B CA 1
ATOM 2132 C C . SER B 1 29 ? -7.547 -22.391 10.266 1 96.5 29 SER B C 1
ATOM 2134 O O . SER B 1 29 ? -7.031 -23.484 10.492 1 96.5 29 SER B O 1
ATOM 2136 N N . ASN B 1 30 ? -6.906 -21.375 9.633 1 97.5 30 ASN B N 1
ATOM 2137 C CA . ASN B 1 30 ? -5.578 -21.578 9.07 1 97.5 30 ASN B CA 1
ATOM 2138 C C . ASN B 1 30 ? -4.695 -20.344 9.227 1 97.5 30 ASN B C 1
ATOM 2140 O O . ASN B 1 30 ? -5.203 -19.234 9.43 1 97.5 30 ASN B O 1
ATOM 2144 N N . GLU B 1 31 ? -3.381 -20.547 9.266 1 97.38 31 GLU B N 1
ATOM 2145 C CA . GLU B 1 31 ? -2.451 -19.453 8.977 1 97.38 31 GLU B CA 1
ATOM 2146 C C . GLU B 1 31 ? -2.373 -19.188 7.473 1 97.38 31 GLU B C 1
ATOM 2148 O O . GLU B 1 31 ? -1.87 -20.016 6.711 1 97.38 31 GLU B O 1
ATOM 2153 N N . LEU B 1 32 ? -2.885 -18.031 7.066 1 98.44 32 LEU B N 1
ATOM 2154 C CA . LEU B 1 32 ? -3.094 -17.766 5.648 1 98.44 32 LEU B CA 1
ATOM 2155 C C . LEU B 1 32 ? -2.236 -16.578 5.191 1 98.44 32 LEU B C 1
ATOM 2157 O O . LEU B 1 32 ? -2.121 -15.586 5.902 1 98.44 32 LEU B O 1
ATOM 2161 N N . VAL B 1 33 ? -1.576 -16.719 4.07 1 98.75 33 VAL B N 1
ATOM 2162 C CA . VAL B 1 33 ? -0.917 -15.633 3.348 1 98.75 33 VAL B CA 1
ATOM 2163 C C . VAL B 1 33 ? -1.464 -15.547 1.925 1 98.75 33 VAL B C 1
ATOM 2165 O O . VAL B 1 33 ? -1.596 -16.562 1.245 1 98.75 33 VAL B O 1
ATOM 2168 N N . VAL B 1 34 ? -1.81 -14.383 1.496 1 98.94 34 VAL B N 1
ATOM 2169 C CA . VAL B 1 34 ? -2.383 -14.195 0.167 1 98.94 34 VAL B CA 1
ATOM 2170 C C . VAL B 1 34 ? -1.45 -13.336 -0.684 1 98.94 34 VAL B C 1
ATOM 2172 O O . VAL B 1 34 ? -0.905 -12.344 -0.206 1 98.94 34 VAL B O 1
ATOM 2175 N N . ILE B 1 35 ? -1.196 -13.766 -1.872 1 98.94 35 ILE B N 1
ATOM 2176 C CA . ILE B 1 35 ? -0.484 -13.023 -2.906 1 98.94 35 ILE B CA 1
ATOM 2177 C C . ILE B 1 35 ? -1.422 -12.734 -4.078 1 98.94 35 ILE B C 1
ATOM 2179 O O . ILE B 1 35 ? -2.277 -13.562 -4.41 1 98.94 35 ILE B O 1
ATOM 2183 N N . HIS B 1 36 ? -1.238 -11.586 -4.652 1 98.94 36 HIS B N 1
ATOM 2184 C CA . HIS B 1 36 ? -2.129 -11.32 -5.781 1 98.94 36 HIS B CA 1
ATOM 2185 C C . HIS B 1 36 ? -1.342 -10.906 -7.02 1 98.94 36 HIS B C 1
ATOM 2187 O O . HIS B 1 36 ? -0.217 -10.414 -6.906 1 98.94 36 HIS B O 1
ATOM 2193 N N . GLY B 1 37 ? -1.931 -11.141 -8.195 1 98.44 37 GLY B N 1
ATOM 2194 C CA . GLY B 1 37 ? -1.47 -10.547 -9.438 1 98.44 37 GLY B CA 1
ATOM 2195 C C . GLY B 1 37 ? -2.211 -9.273 -9.805 1 98.44 37 GLY B C 1
ATOM 2196 O O . GLY B 1 37 ? -2.738 -8.586 -8.93 1 98.44 37 GLY B O 1
ATOM 2197 N N . GLY B 1 38 ? -2.043 -8.891 -11.117 1 98.31 38 GLY B N 1
ATOM 2198 C CA . GLY B 1 38 ? -2.783 -7.695 -11.484 1 98.31 38 GLY B CA 1
ATOM 2199 C C . GLY B 1 38 ? -2.324 -7.09 -12.797 1 98.31 38 GLY B C 1
ATOM 2200 O O . GLY B 1 38 ? -2.508 -5.895 -13.031 1 98.31 38 GLY B O 1
ATOM 2201 N N . GLY B 1 39 ? -1.698 -7.863 -13.68 1 97.25 39 GLY B N 1
ATOM 2202 C CA . GLY B 1 39 ? -1.136 -7.355 -14.922 1 97.25 39 GLY B CA 1
ATOM 2203 C C . GLY B 1 39 ? -2.145 -6.613 -15.773 1 97.25 39 GLY B C 1
ATOM 2204 O O . GLY B 1 39 ? -1.795 -5.652 -16.469 1 97.25 39 GLY B O 1
ATOM 2205 N N . TYR B 1 40 ? -3.412 -7.027 -15.734 1 97.12 40 TYR B N 1
ATOM 2206 C CA . TYR B 1 40 ? -4.449 -6.379 -16.531 1 97.12 40 TYR B CA 1
ATOM 2207 C C . TYR B 1 40 ? -4.59 -4.91 -16.156 1 97.12 40 TYR B C 1
ATOM 2209 O O . TYR B 1 40 ? -4.77 -4.051 -17.016 1 97.12 40 TYR B O 1
ATOM 2217 N N . MET B 1 41 ? -4.523 -4.648 -14.875 1 98 41 MET B N 1
ATOM 2218 C CA . MET B 1 41 ? -4.699 -3.271 -14.422 1 98 41 MET B CA 1
ATOM 2219 C C . MET B 1 41 ? -3.523 -2.4 -14.844 1 98 41 MET B C 1
ATOM 2221 O O . MET B 1 41 ? -3.697 -1.219 -15.148 1 98 41 MET B O 1
ATOM 2225 N N . VAL B 1 42 ? -2.326 -3.01 -14.844 1 98.5 42 VAL B N 1
ATOM 2226 C CA . VAL B 1 42 ? -1.149 -2.287 -15.32 1 98.5 42 VAL B CA 1
ATOM 2227 C C . VAL B 1 42 ? -1.352 -1.87 -16.766 1 98.5 42 VAL B C 1
ATOM 2229 O O . VAL B 1 42 ? -1.138 -0.708 -17.125 1 98.5 42 VAL B O 1
ATOM 2232 N N . ASN B 1 43 ? -1.803 -2.84 -17.578 1 97.81 43 ASN B N 1
ATOM 2233 C CA . ASN B 1 43 ? -2.066 -2.555 -18.984 1 97.81 43 ASN B CA 1
ATOM 2234 C C . ASN B 1 43 ? -3.135 -1.477 -19.156 1 97.81 43 ASN B C 1
ATOM 2236 O O . ASN B 1 43 ? -2.979 -0.56 -19.953 1 97.81 43 ASN B O 1
ATOM 2240 N N . ASP B 1 44 ? -4.211 -1.598 -18.406 1 97.25 44 ASP B N 1
ATOM 2241 C CA . ASP B 1 44 ? -5.305 -0.634 -18.469 1 97.25 44 ASP B CA 1
ATOM 2242 C C . ASP B 1 44 ? -4.82 0.769 -18.109 1 97.25 44 ASP B C 1
ATOM 2244 O O . ASP B 1 44 ? -5.156 1.74 -18.797 1 97.25 44 ASP B O 1
ATOM 2248 N N . LEU B 1 45 ? -4.074 0.823 -17.047 1 97.75 45 LEU B N 1
ATOM 2249 C CA . LEU B 1 45 ? -3.6 2.113 -16.562 1 97.75 45 LEU B CA 1
ATOM 2250 C C . LEU B 1 45 ? -2.621 2.744 -17.547 1 97.75 45 LEU B C 1
ATOM 2252 O O . LEU B 1 45 ? -2.676 3.951 -17.797 1 97.75 45 LEU B O 1
ATOM 2256 N N . LEU B 1 46 ? -1.712 1.937 -18.094 1 97.81 46 LEU B N 1
ATOM 2257 C CA . LEU B 1 46 ? -0.831 2.434 -19.156 1 97.81 46 LEU B CA 1
ATOM 2258 C C . LEU B 1 46 ? -1.638 3.008 -20.312 1 97.81 46 LEU B C 1
ATOM 2260 O O . LEU B 1 46 ? -1.348 4.105 -20.797 1 97.81 46 LEU B O 1
ATOM 2264 N N . GLY B 1 47 ? -2.656 2.281 -20.734 1 96.88 47 GLY B N 1
ATOM 2265 C CA . GLY B 1 47 ? -3.521 2.758 -21.797 1 96.88 47 GLY B CA 1
ATOM 2266 C C . GLY B 1 47 ? -4.18 4.086 -21.484 1 96.88 47 GLY B C 1
ATOM 2267 O O . GLY B 1 47 ? -4.191 4.992 -22.312 1 96.88 47 GLY B O 1
ATOM 2268 N N . ARG B 1 48 ? -4.668 4.242 -20.297 1 95.88 48 ARG B N 1
ATOM 2269 C CA . ARG B 1 48 ? -5.336 5.465 -19.859 1 95.88 48 ARG B CA 1
ATOM 2270 C C . ARG B 1 48 ? -4.367 6.641 -19.844 1 95.88 48 ARG B C 1
ATOM 2272 O O . ARG B 1 48 ? -4.777 7.797 -19.969 1 95.88 48 ARG B O 1
ATOM 2279 N N . MET B 1 49 ? -3.111 6.359 -19.641 1 95.75 49 MET B N 1
ATOM 2280 C CA . MET B 1 49 ? -2.094 7.402 -19.594 1 95.75 49 MET B CA 1
ATOM 2281 C C . MET B 1 49 ? -1.5 7.656 -20.984 1 95.75 49 MET B C 1
ATOM 2283 O O . MET B 1 49 ? -0.53 8.406 -21.109 1 95.75 49 MET B O 1
ATOM 2287 N N . GLY B 1 50 ? -1.998 6.965 -22.016 1 94.69 50 GLY B N 1
ATOM 2288 C CA . GLY B 1 50 ? -1.519 7.125 -23.375 1 94.69 50 GLY B CA 1
ATOM 2289 C C . GLY B 1 50 ? -0.237 6.363 -23.656 1 94.69 50 GLY B C 1
ATOM 2290 O O . GLY B 1 50 ? 0.514 6.711 -24.562 1 94.69 50 GLY B O 1
ATOM 2291 N N . LEU B 1 51 ? 0.052 5.426 -22.828 1 95.88 51 LEU B N 1
ATOM 2292 C CA . LEU B 1 51 ? 1.245 4.602 -22.984 1 95.88 51 LEU B CA 1
ATOM 2293 C C . LEU B 1 51 ? 0.883 3.215 -23.5 1 95.88 51 LEU B C 1
ATOM 2295 O O . LEU B 1 51 ? -0.24 2.746 -23.297 1 95.88 51 LEU B O 1
ATOM 2299 N N . THR B 1 52 ? 1.813 2.59 -24.219 1 95.88 52 THR B N 1
ATOM 2300 C CA . THR B 1 52 ? 1.617 1.236 -24.719 1 95.88 52 THR B CA 1
ATOM 2301 C C . THR B 1 52 ? 2.492 0.241 -23.969 1 95.88 52 THR B C 1
ATOM 2303 O O . THR B 1 52 ? 3.709 0.415 -23.891 1 95.88 52 THR B O 1
ATOM 2306 N N . PRO B 1 53 ? 1.886 -0.75 -23.453 1 95.94 53 PRO B N 1
ATOM 2307 C CA . PRO B 1 53 ? 2.707 -1.784 -22.812 1 95.94 53 PRO B CA 1
ATOM 2308 C C . PRO B 1 53 ? 3.678 -2.447 -23.797 1 95.94 53 PRO B C 1
ATOM 2310 O O . PRO B 1 53 ? 3.328 -2.684 -24.953 1 95.94 53 PRO B O 1
ATOM 2313 N N . ARG B 1 54 ? 4.91 -2.693 -23.375 1 95.19 54 ARG B N 1
ATOM 2314 C CA . ARG B 1 54 ? 5.922 -3.42 -24.141 1 95.19 54 ARG B CA 1
ATOM 2315 C C . ARG B 1 54 ? 6.145 -4.812 -23.562 1 95.19 54 ARG B C 1
ATOM 2317 O O . ARG B 1 54 ? 6.355 -4.969 -22.359 1 95.19 54 ARG B O 1
ATOM 2324 N N . PHE B 1 55 ? 6.035 -5.789 -24.453 1 94.81 55 PHE B N 1
ATOM 2325 C CA . PHE B 1 55 ? 6.27 -7.16 -24.031 1 94.81 55 PHE B CA 1
ATOM 2326 C C . PHE B 1 55 ? 7.5 -7.742 -24.703 1 94.81 55 PHE B C 1
ATOM 2328 O O . PHE B 1 55 ? 7.812 -7.383 -25.844 1 94.81 55 PHE B O 1
ATOM 2335 N N . VAL B 1 56 ? 8.164 -8.555 -23.984 1 94.06 56 VAL B N 1
ATOM 2336 C CA . VAL B 1 56 ? 9.359 -9.211 -24.5 1 94.06 56 VAL B CA 1
ATOM 2337 C C . VAL B 1 56 ? 9.258 -10.719 -24.297 1 94.06 56 VAL B C 1
ATOM 2339 O O . VAL B 1 56 ? 8.586 -11.18 -23.359 1 94.06 56 VAL B O 1
ATOM 2342 N N . THR B 1 57 ? 9.898 -11.445 -25.047 1 91.12 57 THR B N 1
ATOM 2343 C CA . THR B 1 57 ? 9.883 -12.906 -24.984 1 91.12 57 THR B CA 1
ATOM 2344 C C . THR B 1 57 ? 11.273 -13.445 -24.688 1 91.12 57 THR B C 1
ATOM 2346 O O . THR B 1 57 ? 12.25 -13.062 -25.344 1 91.12 57 THR B O 1
ATOM 2349 N N . SER B 1 58 ? 11.375 -14.25 -23.719 1 89.38 58 SER B N 1
ATOM 2350 C CA . SER B 1 58 ? 12.641 -14.898 -23.406 1 89.38 58 SER B CA 1
ATOM 2351 C C . SER B 1 58 ? 12.938 -16.031 -24.375 1 89.38 58 SER B C 1
ATOM 2353 O O . SER B 1 58 ? 12.047 -16.484 -25.109 1 89.38 58 SER B O 1
ATOM 2355 N N . PRO B 1 59 ? 14.188 -16.453 -24.344 1 87.19 59 PRO B N 1
ATOM 2356 C CA . PRO B 1 59 ? 14.523 -17.578 -25.219 1 87.19 59 PRO B CA 1
ATOM 2357 C C . PRO B 1 59 ? 13.695 -18.828 -24.922 1 87.19 59 PRO B C 1
ATOM 2359 O O . PRO B 1 59 ? 13.438 -19.625 -25.812 1 87.19 59 PRO B O 1
ATOM 2362 N N . SER B 1 60 ? 13.242 -18.953 -23.672 1 81.44 60 SER B N 1
ATOM 2363 C CA . SER B 1 60 ? 12.445 -20.109 -23.266 1 81.44 60 SER B CA 1
ATOM 2364 C C . SER B 1 60 ? 10.984 -19.938 -23.672 1 81.44 60 SER B C 1
ATOM 2366 O O . SER B 1 60 ? 10.164 -20.828 -23.422 1 81.44 60 SER B O 1
ATOM 2368 N N . GLY B 1 61 ? 10.656 -18.797 -24.219 1 81.94 61 GLY B N 1
ATOM 2369 C CA . GLY B 1 61 ? 9.312 -18.578 -24.703 1 81.94 61 GLY B CA 1
ATOM 2370 C C . GLY B 1 61 ? 8.422 -17.844 -23.719 1 81.94 61 GLY B C 1
ATOM 2371 O O . GLY B 1 61 ? 7.238 -17.625 -23.984 1 81.94 61 GLY B O 1
ATOM 2372 N N . VAL B 1 62 ? 8.961 -17.484 -22.625 1 83.44 62 VAL B N 1
ATOM 2373 C CA . VAL B 1 62 ? 8.18 -16.781 -21.609 1 83.44 62 VAL B CA 1
ATOM 2374 C C . VAL B 1 62 ? 8 -15.32 -22.031 1 83.44 62 VAL B C 1
ATOM 2376 O O . VAL B 1 62 ? 8.977 -14.633 -22.328 1 83.44 62 VAL B O 1
ATOM 2379 N N . VAL B 1 63 ? 6.746 -14.93 -22.094 1 87.75 63 VAL B N 1
ATOM 2380 C CA . VAL B 1 63 ? 6.434 -13.547 -22.422 1 87.75 63 VAL B CA 1
ATOM 2381 C C . VAL B 1 63 ? 6.23 -12.734 -21.156 1 87.75 63 VAL B C 1
ATOM 2383 O O . VAL B 1 63 ? 5.473 -13.133 -20.266 1 87.75 63 VAL B O 1
ATOM 2386 N N . SER B 1 64 ? 6.891 -11.672 -21.016 1 91.19 64 SER B N 1
ATOM 2387 C CA . SER B 1 64 ? 6.789 -10.812 -19.844 1 91.19 64 SER B CA 1
ATOM 2388 C C . SER B 1 64 ? 6.711 -9.344 -20.234 1 91.19 64 SER B C 1
ATOM 2390 O O . SER B 1 64 ? 7.176 -8.961 -21.312 1 91.19 64 SER B O 1
ATOM 2392 N N . ARG B 1 65 ? 6.102 -8.586 -19.469 1 94.38 65 ARG B N 1
ATOM 2393 C CA . ARG B 1 65 ? 6.07 -7.141 -19.672 1 94.38 65 ARG B CA 1
ATOM 2394 C C . ARG B 1 65 ? 7.426 -6.512 -19.375 1 94.38 65 ARG B C 1
ATOM 2396 O O . ARG B 1 65 ? 8.008 -6.75 -18.312 1 94.38 65 ARG B O 1
ATOM 2403 N N . TYR B 1 66 ? 7.953 -5.762 -20.344 1 97.06 66 TYR B N 1
ATOM 2404 C CA . TYR B 1 66 ? 9.148 -4.977 -20.062 1 97.06 66 TYR B CA 1
ATOM 2405 C C . TYR B 1 66 ? 8.836 -3.812 -19.125 1 97.06 66 TYR B C 1
ATOM 2407 O O . TYR B 1 66 ? 7.844 -3.1 -19.328 1 97.06 66 TYR B O 1
ATOM 2415 N N . THR B 1 67 ? 9.602 -3.635 -18.125 1 98.06 67 THR B N 1
ATOM 2416 C CA . THR B 1 67 ? 9.312 -2.645 -17.094 1 98.06 67 THR B CA 1
ATOM 2417 C C . THR B 1 67 ? 10.398 -1.578 -17.031 1 98.06 67 THR B C 1
ATOM 2419 O O . THR B 1 67 ? 11.406 -1.746 -16.344 1 98.06 67 THR B O 1
ATOM 2422 N N . ASP B 1 68 ? 10.227 -0.509 -17.781 1 97.5 68 ASP B N 1
ATOM 2423 C CA . ASP B 1 68 ? 11.086 0.652 -17.578 1 97.5 68 ASP B CA 1
ATOM 2424 C C . ASP B 1 68 ? 10.625 1.487 -16.391 1 97.5 68 ASP B C 1
ATOM 2426 O O . ASP B 1 68 ? 9.734 1.074 -15.648 1 97.5 68 ASP B O 1
ATOM 2430 N N . LEU B 1 69 ? 11.234 2.629 -16.172 1 97.31 69 LEU B N 1
ATOM 2431 C CA . LEU B 1 69 ? 10.977 3.422 -14.977 1 97.31 69 LEU B CA 1
ATOM 2432 C C . LEU B 1 69 ? 9.523 3.9 -14.945 1 97.31 69 LEU B C 1
ATOM 2434 O O . LEU B 1 69 ? 8.875 3.863 -13.898 1 97.31 69 LEU B O 1
ATOM 2438 N N . GLU B 1 70 ? 9.039 4.422 -16.031 1 97.12 70 GLU B N 1
ATOM 2439 C CA . GLU B 1 70 ? 7.656 4.891 -16.109 1 97.12 70 GLU B CA 1
ATOM 2440 C C . GLU B 1 70 ? 6.676 3.746 -15.883 1 97.12 70 GLU B C 1
ATOM 2442 O O . GLU B 1 70 ? 5.688 3.9 -15.156 1 97.12 70 GLU B O 1
ATOM 2447 N N . THR B 1 71 ? 6.918 2.584 -16.531 1 98.38 71 THR B N 1
ATOM 2448 C CA . THR B 1 71 ? 6.086 1.4 -16.344 1 98.38 71 THR B CA 1
ATOM 2449 C C . THR B 1 71 ? 6.129 0.924 -14.898 1 98.38 71 THR B C 1
ATOM 2451 O O . THR B 1 71 ? 5.129 0.444 -14.367 1 98.38 71 THR B O 1
ATOM 2454 N N . LEU B 1 72 ? 7.281 1.064 -14.281 1 98.75 72 LEU B N 1
ATOM 2455 C CA . LEU B 1 72 ? 7.414 0.67 -12.883 1 98.75 72 LEU B CA 1
ATOM 2456 C C . LEU B 1 72 ? 6.484 1.494 -11.992 1 98.75 72 LEU B C 1
ATOM 2458 O O . LEU B 1 72 ? 5.84 0.954 -11.094 1 98.75 72 LEU B O 1
ATOM 2462 N N . ALA B 1 73 ? 6.484 2.797 -12.211 1 98.62 73 ALA B N 1
ATOM 2463 C CA . ALA B 1 73 ? 5.594 3.658 -11.438 1 98.62 73 ALA B CA 1
ATOM 2464 C C . ALA B 1 73 ? 4.137 3.238 -11.609 1 98.62 73 ALA B C 1
ATOM 2466 O O . ALA B 1 73 ? 3.395 3.143 -10.625 1 98.62 73 ALA B O 1
ATOM 2467 N N . VAL B 1 74 ? 3.729 2.969 -12.852 1 98.75 74 VAL B N 1
ATOM 2468 C CA . VAL B 1 74 ? 2.377 2.516 -13.164 1 98.75 74 VAL B CA 1
ATOM 2469 C C . VAL B 1 74 ? 2.111 1.173 -12.484 1 98.75 74 VAL B C 1
ATOM 2471 O O . VAL B 1 74 ? 1.033 0.953 -11.93 1 98.75 74 VAL B O 1
ATOM 2474 N N . TYR B 1 75 ? 3.148 0.342 -12.547 1 98.88 75 TYR B N 1
ATOM 2475 C CA . TYR B 1 75 ? 3.057 -0.981 -11.945 1 98.88 75 TYR B CA 1
ATOM 2476 C C . TYR B 1 75 ? 2.789 -0.879 -10.445 1 98.88 75 TYR B C 1
ATOM 2478 O O . TYR B 1 75 ? 1.884 -1.535 -9.93 1 98.88 75 TYR B O 1
ATOM 2486 N N . VAL B 1 76 ? 3.527 -0.071 -9.719 1 98.94 76 VAL B N 1
ATOM 2487 C CA . VAL B 1 76 ? 3.373 0.093 -8.281 1 98.94 76 VAL B CA 1
ATOM 2488 C C . VAL B 1 76 ? 1.984 0.647 -7.969 1 98.94 76 VAL B C 1
ATOM 2490 O O . VAL B 1 76 ? 1.286 0.132 -7.094 1 98.94 76 VAL B O 1
ATOM 2493 N N . MET B 1 77 ? 1.536 1.634 -8.719 1 98.88 77 MET B N 1
ATOM 2494 C CA . MET B 1 77 ? 0.224 2.24 -8.516 1 98.88 77 MET B CA 1
ATOM 2495 C C . MET B 1 77 ? -0.886 1.214 -8.711 1 98.88 77 MET B C 1
ATOM 2497 O O . MET B 1 77 ? -1.769 1.078 -7.859 1 98.88 77 MET B O 1
ATOM 2501 N N . ALA B 1 78 ? -0.814 0.469 -9.758 1 98.88 78 ALA B N 1
ATOM 2502 C CA . ALA B 1 78 ? -1.846 -0.507 -10.102 1 98.88 78 ALA B CA 1
ATOM 2503 C C . ALA B 1 78 ? -1.895 -1.635 -9.07 1 98.88 78 ALA B C 1
ATOM 2505 O O . ALA B 1 78 ? -2.971 -2 -8.594 1 98.88 78 ALA B O 1
ATOM 2506 N N . MET B 1 79 ? -0.72 -2.152 -8.727 1 98.94 79 MET B N 1
ATOM 2507 C CA . MET B 1 79 ? -0.66 -3.283 -7.805 1 98.94 79 MET B CA 1
ATOM 2508 C C . MET B 1 79 ? -1.146 -2.883 -6.414 1 98.94 79 MET B C 1
ATOM 2510 O O . MET B 1 79 ? -1.862 -3.641 -5.758 1 98.94 79 MET B O 1
ATOM 2514 N N . MET B 1 80 ? -0.787 -1.696 -6.008 1 98.94 80 MET B N 1
ATOM 2515 C CA . MET B 1 80 ? -1.205 -1.278 -4.672 1 98.94 80 MET B CA 1
ATOM 2516 C C . MET B 1 80 ? -2.693 -0.946 -4.648 1 98.94 80 MET B C 1
ATOM 2518 O O . MET B 1 80 ? -3.361 -1.139 -3.629 1 98.94 80 MET B O 1
ATOM 2522 N N . LYS B 1 81 ? -3.229 -0.478 -5.793 1 98.94 81 LYS B N 1
ATOM 2523 C CA . LYS B 1 81 ? -4.672 -0.297 -5.883 1 98.94 81 LYS B CA 1
ATOM 2524 C C . LYS B 1 81 ? -5.406 -1.628 -5.73 1 98.94 81 LYS B C 1
ATOM 2526 O O . LYS B 1 81 ? -6.359 -1.731 -4.961 1 98.94 81 LYS B O 1
ATOM 2531 N N . ILE B 1 82 ? -4.934 -2.635 -6.43 1 98.94 82 ILE B N 1
ATOM 2532 C CA . ILE B 1 82 ? -5.516 -3.967 -6.309 1 98.94 82 ILE B CA 1
ATOM 2533 C C . ILE B 1 82 ? -5.375 -4.461 -4.871 1 98.94 82 ILE B C 1
ATOM 2535 O O . ILE B 1 82 ? -6.324 -5 -4.297 1 98.94 82 ILE B O 1
ATOM 2539 N N . ASN B 1 83 ? -4.215 -4.289 -4.316 1 98.94 83 ASN B N 1
ATOM 2540 C CA . ASN B 1 83 ? -3.914 -4.715 -2.955 1 98.94 83 ASN B CA 1
ATOM 2541 C C . ASN B 1 83 ? -4.906 -4.129 -1.954 1 98.94 83 ASN B C 1
ATOM 2543 O O . ASN B 1 83 ? -5.473 -4.859 -1.136 1 98.94 83 ASN B O 1
ATOM 2547 N N . LYS B 1 84 ? -5.156 -2.807 -2.039 1 98.94 84 LYS B N 1
ATOM 2548 C CA . LYS B 1 84 ? -6.051 -2.139 -1.096 1 98.94 84 LYS B CA 1
ATOM 2549 C C . LYS B 1 84 ? -7.5 -2.543 -1.333 1 98.94 84 LYS B C 1
ATOM 2551 O O . LYS B 1 84 ? -8.289 -2.631 -0.389 1 98.94 84 LYS B O 1
ATOM 2556 N N . ASP B 1 85 ? -7.852 -2.828 -2.621 1 98.88 85 ASP B N 1
ATOM 2557 C CA . ASP B 1 85 ? -9.18 -3.361 -2.891 1 98.88 85 ASP B CA 1
ATOM 2558 C C . ASP B 1 85 ? -9.391 -4.703 -2.189 1 98.88 85 ASP B C 1
ATOM 2560 O O . ASP B 1 85 ? -10.461 -4.961 -1.643 1 98.88 85 ASP B O 1
ATOM 2564 N N . LEU B 1 86 ? -8.375 -5.531 -2.234 1 98.94 86 LEU B N 1
ATOM 2565 C CA . LEU B 1 86 ? -8.477 -6.84 -1.602 1 98.94 86 LEU B CA 1
ATOM 2566 C C . LEU B 1 86 ? -8.531 -6.711 -0.084 1 98.94 86 LEU B C 1
ATOM 2568 O O . LEU B 1 86 ? -9.273 -7.441 0.58 1 98.94 86 LEU B O 1
ATOM 2572 N N . VAL B 1 87 ? -7.77 -5.809 0.483 1 98.94 87 VAL B N 1
ATOM 2573 C CA . VAL B 1 87 ? -7.816 -5.555 1.92 1 98.94 87 VAL B CA 1
ATOM 2574 C C . VAL B 1 87 ? -9.219 -5.094 2.314 1 98.94 87 VAL B C 1
ATOM 2576 O O . VAL B 1 87 ? -9.781 -5.578 3.301 1 98.94 87 VAL B O 1
ATOM 2579 N N . SER B 1 88 ? -9.742 -4.133 1.543 1 98.88 88 SER B N 1
ATOM 2580 C CA . SER B 1 88 ? -11.102 -3.656 1.77 1 98.88 88 SER B CA 1
ATOM 2581 C C . SER B 1 88 ? -12.102 -4.805 1.748 1 98.88 88 SER B C 1
ATOM 2583 O O . SER B 1 88 ? -12.977 -4.891 2.611 1 98.88 88 SER B O 1
ATOM 2585 N N . SER B 1 89 ? -12 -5.668 0.773 1 98.88 89 SER B N 1
ATOM 2586 C CA . SER B 1 89 ? -12.898 -6.809 0.645 1 98.88 89 SER B CA 1
ATOM 2587 C C . SER B 1 89 ? -12.781 -7.746 1.841 1 98.88 89 SER B C 1
ATOM 2589 O O . SER B 1 89 ? -13.789 -8.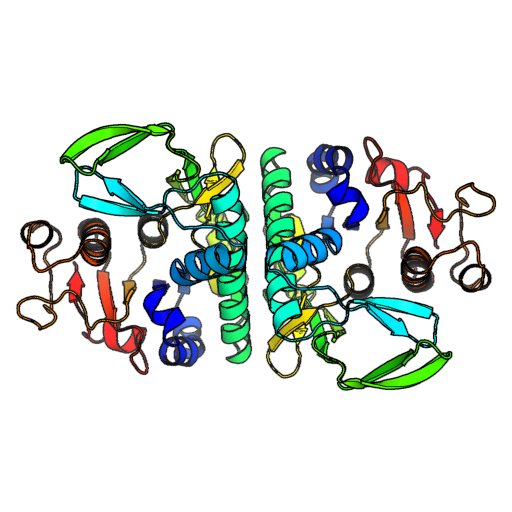227 2.361 1 98.88 89 SER B O 1
ATOM 2591 N N . ALA B 1 90 ? -11.555 -8.031 2.248 1 98.88 90 ALA B N 1
ATOM 2592 C CA . ALA B 1 90 ? -11.344 -8.875 3.426 1 98.88 90 ALA B CA 1
ATOM 2593 C C . ALA B 1 90 ? -12 -8.258 4.66 1 98.88 90 ALA B C 1
ATOM 2595 O O . ALA B 1 90 ? -12.703 -8.938 5.406 1 98.88 90 ALA B O 1
ATOM 2596 N N . GLN B 1 91 ? -11.766 -6.949 4.844 1 98.81 91 GLN B N 1
ATOM 2597 C CA . GLN B 1 91 ? -12.367 -6.242 5.973 1 98.81 91 GLN B CA 1
ATOM 2598 C C . GLN B 1 91 ? -13.883 -6.336 5.938 1 98.81 91 GLN B C 1
ATOM 2600 O O . GLN B 1 91 ? -14.523 -6.508 6.977 1 98.81 91 GLN B O 1
ATOM 2605 N N . SER B 1 92 ? -14.422 -6.219 4.73 1 98.62 92 SER B N 1
ATOM 2606 C CA . SER B 1 92 ? -15.875 -6.258 4.586 1 98.62 92 SER B CA 1
ATOM 2607 C C . SER B 1 92 ? -16.438 -7.617 4.988 1 98.62 92 SER B C 1
ATOM 2609 O O . SER B 1 92 ? -17.609 -7.734 5.32 1 98.62 92 SER B O 1
ATOM 2611 N N . MET B 1 93 ? -15.594 -8.617 4.973 1 98.56 93 MET B N 1
ATOM 2612 C CA . MET B 1 93 ? -15.992 -9.961 5.371 1 98.56 93 MET B CA 1
ATOM 2613 C C . MET B 1 93 ? -15.648 -10.227 6.832 1 98.56 93 MET B C 1
ATOM 2615 O O . MET B 1 93 ? -15.789 -11.352 7.316 1 98.56 93 MET B O 1
ATOM 2619 N N . GLY B 1 94 ? -15.094 -9.234 7.512 1 98.06 94 GLY B N 1
ATOM 2620 C CA . GLY B 1 94 ? -14.758 -9.367 8.922 1 98.06 94 GLY B CA 1
ATOM 2621 C C . GLY B 1 94 ? -13.375 -9.961 9.148 1 98.06 94 GLY B C 1
ATOM 2622 O O . GLY B 1 94 ? -13.062 -10.398 10.258 1 98.06 94 GLY B O 1
ATOM 2623 N N . VAL B 1 95 ? -12.562 -10.031 8.164 1 98.62 95 VAL B N 1
ATOM 2624 C CA . VAL B 1 95 ? -11.211 -10.562 8.281 1 98.62 95 VAL B CA 1
ATOM 2625 C C . VAL B 1 95 ? -10.219 -9.414 8.414 1 98.62 95 VAL B C 1
ATOM 2627 O O . VAL B 1 95 ? -10.133 -8.555 7.535 1 98.62 95 VAL B O 1
ATOM 2630 N N . ASN B 1 96 ? -9.508 -9.367 9.516 1 98 96 ASN B N 1
ATOM 2631 C CA . ASN B 1 96 ? -8.523 -8.32 9.773 1 98 96 ASN B CA 1
ATOM 2632 C C . ASN B 1 96 ? -7.281 -8.492 8.898 1 98 96 ASN B C 1
ATOM 2634 O O . ASN B 1 96 ? -6.41 -9.305 9.211 1 98 96 ASN B O 1
ATOM 2638 N N . ALA B 1 97 ? -7.18 -7.684 7.844 1 98.75 97 ALA B N 1
ATOM 2639 C CA . ALA B 1 97 ? -6.125 -7.875 6.848 1 98.75 97 ALA B CA 1
ATOM 2640 C C . ALA B 1 97 ? -5.207 -6.66 6.781 1 98.75 97 ALA B C 1
ATOM 2642 O O . ALA B 1 97 ? -5.574 -5.57 7.234 1 98.75 97 ALA B O 1
ATOM 2643 N N . VAL B 1 98 ? -4.039 -6.848 6.301 1 98.81 98 VAL B N 1
ATOM 2644 C CA . VAL B 1 98 ? -3.076 -5.797 5.992 1 98.81 98 VAL B CA 1
ATOM 2645 C C . VAL B 1 98 ? -2.494 -6.02 4.602 1 98.81 98 VAL B C 1
ATOM 2647 O O . VAL B 1 98 ? -2.127 -7.145 4.246 1 98.81 98 VAL B O 1
ATOM 2650 N N . GLY B 1 99 ? -2.535 -4.988 3.814 1 98.88 99 GLY B N 1
ATOM 2651 C CA . GLY B 1 99 ? -1.905 -5.012 2.504 1 98.88 99 GLY B CA 1
ATOM 2652 C C . GLY B 1 99 ? -0.44 -4.625 2.539 1 98.88 99 GLY B C 1
ATOM 2653 O O . GLY B 1 99 ? -0.08 -3.588 3.104 1 98.88 99 GLY B O 1
ATOM 2654 N N . LEU B 1 100 ? 0.432 -5.461 1.878 1 98.88 100 LEU B N 1
ATOM 2655 C CA . LEU B 1 100 ? 1.877 -5.273 1.936 1 98.88 100 LEU B CA 1
ATOM 2656 C C . LEU B 1 100 ? 2.498 -5.406 0.549 1 98.88 100 LEU B C 1
ATOM 2658 O O . LEU B 1 100 ? 1.87 -5.941 -0.368 1 98.88 100 LEU B O 1
ATOM 2662 N N . SER B 1 101 ? 3.664 -4.867 0.355 1 98.88 101 SER B N 1
ATOM 2663 C CA . SER B 1 101 ? 4.621 -5.191 -0.698 1 98.88 101 SER B CA 1
ATOM 2664 C C . SER B 1 101 ? 5.93 -5.707 -0.114 1 98.88 101 SER B C 1
ATOM 2666 O O . SER B 1 101 ? 6.094 -5.762 1.106 1 98.88 101 SER B O 1
ATOM 2668 N N . GLY B 1 102 ? 6.836 -6.074 -0.961 1 98.81 102 GLY B N 1
ATOM 2669 C CA . GLY B 1 102 ? 8.141 -6.516 -0.498 1 98.81 102 GLY B CA 1
ATOM 2670 C C . GLY B 1 102 ? 8.938 -5.418 0.18 1 98.81 102 GLY B C 1
ATOM 2671 O O . GLY B 1 102 ? 9.891 -5.695 0.916 1 98.81 102 GLY B O 1
ATOM 2672 N N . LEU B 1 103 ? 8.57 -4.152 -0.063 1 98.88 103 LEU B N 1
ATOM 2673 C CA . LEU B 1 103 ? 9.273 -3.027 0.549 1 98.88 103 LEU B CA 1
ATOM 2674 C C . LEU B 1 103 ? 8.992 -2.967 2.047 1 98.88 103 LEU B C 1
ATOM 2676 O O . LEU B 1 103 ? 9.836 -2.508 2.82 1 98.88 103 LEU B O 1
ATOM 2680 N N . ASP B 1 104 ? 7.816 -3.346 2.465 1 98.81 104 ASP B N 1
ATOM 2681 C CA . ASP B 1 104 ? 7.375 -3.297 3.855 1 98.81 104 ASP B CA 1
ATOM 2682 C C . ASP B 1 104 ? 8.133 -4.309 4.711 1 98.81 104 ASP B C 1
ATOM 2684 O O . ASP B 1 104 ? 8.008 -5.52 4.504 1 98.81 104 ASP B O 1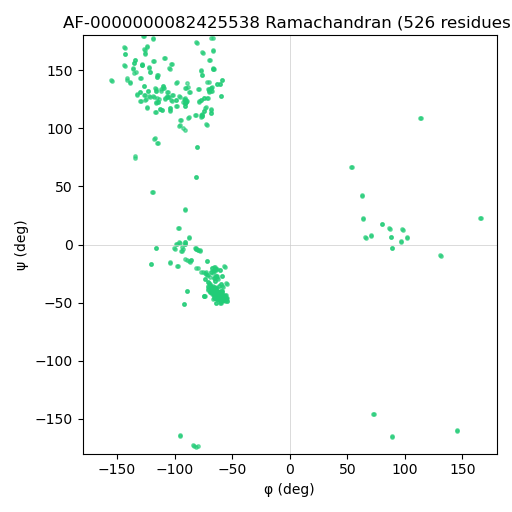
ATOM 2688 N N . GLY B 1 105 ? 8.953 -3.797 5.633 1 98.06 105 GLY B N 1
ATOM 2689 C CA . GLY B 1 105 ? 9.75 -4.688 6.457 1 98.06 105 GLY B CA 1
ATOM 2690 C C . GLY B 1 105 ? 10.797 -5.457 5.668 1 98.06 105 GLY B C 1
ATOM 2691 O O . GLY B 1 105 ? 11.406 -6.391 6.184 1 98.06 105 GLY B O 1
ATOM 2692 N N . GLY B 1 106 ? 10.883 -5.094 4.371 1 98.38 106 GLY B N 1
ATOM 2693 C CA . GLY B 1 106 ? 11.789 -5.852 3.521 1 98.38 106 GLY B CA 1
ATOM 2694 C C . GLY B 1 106 ? 11.398 -7.312 3.383 1 98.38 106 GLY B C 1
ATOM 2695 O O . GLY B 1 106 ? 12.258 -8.195 3.404 1 98.38 106 GLY B O 1
ATOM 2696 N N . ILE B 1 107 ? 10.18 -7.594 3.223 1 98.44 107 ILE B N 1
ATOM 2697 C CA . ILE B 1 107 ? 9.664 -8.961 3.25 1 98.44 107 ILE B CA 1
ATOM 2698 C C . ILE B 1 107 ? 10.203 -9.734 2.049 1 98.44 107 ILE B C 1
ATOM 2700 O O . ILE B 1 107 ? 10.469 -10.938 2.146 1 98.44 107 ILE B O 1
ATOM 2704 N N . LEU B 1 108 ? 10.32 -9.031 0.934 1 98.88 108 LEU B N 1
ATOM 2705 C CA . LEU B 1 108 ? 10.883 -9.617 -0.279 1 98.88 108 LEU B CA 1
ATOM 2706 C C . LEU B 1 108 ? 12.07 -8.797 -0.78 1 98.88 108 LEU B C 1
ATOM 2708 O O . LEU B 1 108 ? 11.914 -7.617 -1.111 1 98.88 108 LEU B O 1
ATOM 2712 N N . ARG B 1 109 ? 13.18 -9.383 -0.815 1 98.69 109 ARG B N 1
ATOM 2713 C CA . ARG B 1 109 ? 14.367 -8.75 -1.391 1 98.69 109 ARG B CA 1
ATOM 2714 C C . ARG B 1 109 ? 14.758 -9.422 -2.705 1 98.69 109 ARG B C 1
ATOM 2716 O O . ARG B 1 109 ? 14.695 -10.648 -2.826 1 98.69 109 ARG B O 1
ATOM 2723 N N . ALA B 1 110 ? 15.055 -8.617 -3.68 1 98.88 110 ALA B N 1
ATOM 2724 C CA . ALA B 1 110 ? 15.352 -9.133 -5.016 1 98.88 110 ALA B CA 1
ATOM 2725 C C . ALA B 1 110 ? 16.578 -8.445 -5.613 1 98.88 110 ALA B C 1
ATOM 2727 O O . ALA B 1 110 ? 16.969 -7.367 -5.16 1 98.88 110 ALA B O 1
ATOM 2728 N N . LYS B 1 111 ? 17.188 -9.094 -6.512 1 98.62 111 LYS B N 1
ATOM 2729 C CA . LYS B 1 111 ? 18.234 -8.508 -7.34 1 98.62 111 LYS B CA 1
ATOM 2730 C C . LYS B 1 111 ? 17.688 -8.078 -8.695 1 98.62 111 LYS B C 1
ATOM 2732 O O . LYS B 1 111 ? 17.047 -8.875 -9.398 1 98.62 111 LYS B O 1
ATOM 2737 N N . ARG B 1 112 ? 17.891 -6.844 -9 1 98.25 112 ARG B N 1
ATOM 2738 C CA . ARG B 1 112 ? 17.484 -6.328 -10.305 1 98.25 112 ARG B CA 1
ATOM 2739 C C . ARG B 1 112 ? 18.25 -7.008 -11.43 1 98.25 112 ARG B C 1
ATOM 2741 O O . ARG B 1 112 ? 19.453 -7.23 -11.312 1 98.25 112 ARG B O 1
ATOM 2748 N N . LYS B 1 113 ? 17.531 -7.316 -12.477 1 96.06 113 LYS B N 1
ATOM 2749 C CA . LYS B 1 113 ? 18.203 -7.848 -13.664 1 96.06 113 LYS B CA 1
ATOM 2750 C C . LYS B 1 113 ? 18.859 -6.73 -14.477 1 96.06 113 LYS B C 1
ATOM 2752 O O . LYS B 1 113 ? 18.172 -5.793 -14.906 1 96.06 113 LYS B O 1
ATOM 2757 N N . ASP B 1 114 ? 20.156 -6.824 -14.695 1 94 114 ASP B N 1
ATOM 2758 C CA . ASP B 1 114 ? 20.844 -5.781 -15.445 1 94 114 ASP B CA 1
ATOM 2759 C C . ASP B 1 114 ? 20.531 -5.875 -16.938 1 94 114 ASP B C 1
ATOM 2761 O O . ASP B 1 114 ? 20.391 -4.852 -17.609 1 94 114 ASP B O 1
ATOM 2765 N N . ARG B 1 115 ? 20.578 -7.109 -17.391 1 95.12 115 ARG B N 1
ATOM 2766 C CA . ARG B 1 115 ? 20.328 -7.383 -18.812 1 95.12 115 ARG B CA 1
ATOM 2767 C C . ARG B 1 115 ? 19.281 -8.484 -18.969 1 95.12 115 ARG B C 1
ATOM 2769 O O . ARG B 1 115 ? 19.141 -9.352 -18.109 1 95.12 115 ARG B O 1
ATOM 2776 N N . LEU B 1 116 ? 18.484 -8.312 -19.969 1 93.94 116 LEU B N 1
ATOM 2777 C CA . LEU B 1 116 ? 17.531 -9.344 -20.391 1 93.94 116 LEU B CA 1
ATOM 2778 C C . LEU B 1 116 ? 17.922 -9.906 -21.75 1 93.94 116 LEU B C 1
ATOM 2780 O O . LEU B 1 116 ? 18.312 -9.164 -22.656 1 93.94 116 LEU B O 1
ATOM 2784 N N . ILE B 1 117 ? 17.906 -11.172 -21.859 1 94.62 117 ILE B N 1
ATOM 2785 C CA . ILE B 1 117 ? 18.016 -11.812 -23.172 1 94.62 117 ILE B CA 1
ATOM 2786 C C . ILE B 1 117 ? 16.625 -12.07 -23.734 1 94.62 117 ILE B C 1
ATOM 2788 O O . ILE B 1 117 ? 15.805 -12.742 -23.109 1 94.62 117 ILE B O 1
ATOM 2792 N N . ILE B 1 118 ? 16.406 -11.539 -24.844 1 94.69 118 ILE B N 1
ATOM 2793 C CA . ILE B 1 118 ? 15.086 -11.703 -25.453 1 94.69 118 ILE B CA 1
ATOM 2794 C C . ILE B 1 118 ? 15.234 -12.266 -26.859 1 94.69 118 ILE B C 1
ATOM 2796 O O . ILE B 1 118 ? 16.344 -12.32 -27.406 1 94.69 118 ILE B O 1
ATOM 2800 N N . VAL B 1 119 ? 14.156 -12.75 -27.406 1 93.75 119 VAL B N 1
ATOM 2801 C CA . VAL B 1 119 ? 14.086 -13.164 -28.797 1 93.75 119 VAL B CA 1
ATOM 2802 C C . VAL B 1 119 ? 13.289 -12.133 -29.609 1 93.75 119 VAL B C 1
ATOM 2804 O O . VAL B 1 119 ? 12.172 -11.781 -29.234 1 93.75 119 VAL B O 1
ATOM 2807 N N . ASP B 1 120 ? 13.969 -11.695 -30.688 1 91.12 120 ASP B N 1
ATOM 2808 C CA . ASP B 1 120 ? 13.297 -10.672 -31.484 1 91.12 120 ASP B CA 1
ATOM 2809 C C . ASP B 1 120 ? 12.32 -11.305 -32.469 1 91.12 120 ASP B C 1
ATOM 2811 O O . ASP B 1 120 ? 12.039 -12.5 -32.406 1 91.12 120 ASP B O 1
ATOM 2815 N N . GLU B 1 121 ? 11.781 -10.469 -33.312 1 87.06 121 GLU B N 1
ATOM 2816 C CA . GLU B 1 121 ? 10.758 -10.898 -34.25 1 87.06 121 GLU B CA 1
ATOM 2817 C C . GLU B 1 121 ? 11.305 -11.945 -35.219 1 87.06 121 GLU B C 1
ATOM 2819 O O . GLU B 1 121 ? 10.539 -12.727 -35.781 1 87.06 121 GLU B O 1
ATOM 2824 N N . ARG B 1 122 ? 12.648 -12.023 -35.406 1 89.94 122 ARG B N 1
ATOM 2825 C CA . ARG B 1 122 ? 13.281 -12.938 -36.344 1 89.94 122 ARG B CA 1
ATOM 2826 C C . ARG B 1 122 ? 13.789 -14.188 -35.625 1 89.94 122 ARG B C 1
ATOM 2828 O O . ARG B 1 122 ? 14.477 -15.016 -36.219 1 89.94 122 ARG B O 1
ATOM 2835 N N . GLY B 1 123 ? 13.516 -14.125 -34.312 1 88.56 123 GLY B N 1
ATOM 2836 C CA . GLY B 1 123 ? 13.898 -15.305 -33.562 1 88.56 123 GLY B CA 1
ATOM 2837 C C . GLY B 1 123 ? 15.328 -15.258 -33.062 1 88.56 123 GLY B C 1
ATOM 2838 O O . GLY B 1 123 ? 15.891 -16.281 -32.656 1 88.56 123 GLY B O 1
ATOM 2839 N N . ARG B 1 124 ? 16 -14.18 -33.219 1 94.56 124 ARG B N 1
ATOM 2840 C CA . ARG B 1 124 ? 17.391 -14.031 -32.781 1 94.56 124 ARG B CA 1
ATOM 2841 C C . ARG B 1 124 ? 17.469 -13.539 -31.359 1 94.56 124 ARG B C 1
ATOM 2843 O O . ARG B 1 124 ? 16.703 -12.672 -30.938 1 94.56 124 ARG B O 1
ATOM 2850 N N . GLU B 1 125 ? 18.312 -14.055 -30.672 1 95.19 125 GLU B N 1
ATOM 2851 C CA . GLU B 1 125 ? 18.547 -13.609 -29.297 1 95.19 125 GLU B CA 1
ATOM 2852 C C . GLU B 1 125 ? 19.203 -12.227 -29.266 1 95.19 125 GLU B C 1
ATOM 2854 O O . GLU B 1 125 ? 20.078 -11.938 -30.078 1 95.19 125 GLU B O 1
ATOM 2859 N N . ARG B 1 126 ? 18.719 -11.414 -28.484 1 95.25 126 ARG B N 1
ATOM 2860 C CA . ARG B 1 126 ? 19.25 -10.078 -28.25 1 95.25 126 ARG B CA 1
ATOM 2861 C C . ARG B 1 126 ? 19.328 -9.766 -26.766 1 95.25 126 ARG B C 1
ATOM 2863 O O . ARG B 1 126 ? 18.531 -10.258 -25.984 1 95.25 126 ARG B O 1
ATOM 2870 N N . VAL B 1 127 ? 20.281 -9.008 -26.469 1 95.75 127 VAL B N 1
ATOM 2871 C CA . VAL B 1 127 ? 20.422 -8.547 -25.094 1 95.75 127 VAL B CA 1
ATOM 2872 C C . VAL B 1 127 ? 19.922 -7.113 -24.969 1 95.75 127 VAL B C 1
ATOM 2874 O O . VAL B 1 127 ? 20.312 -6.242 -25.766 1 95.75 127 VAL B O 1
ATOM 2877 N N . ILE B 1 128 ? 19.062 -6.852 -24.047 1 95.06 128 ILE B N 1
ATOM 2878 C CA . ILE B 1 128 ? 18.562 -5.5 -23.812 1 95.06 128 ILE B CA 1
ATOM 2879 C C . ILE B 1 128 ? 18.766 -5.133 -22.344 1 95.06 128 ILE B C 1
ATOM 2881 O O . ILE B 1 128 ? 19.125 -5.984 -21.531 1 95.06 128 ILE B O 1
ATOM 2885 N N . GLU B 1 129 ? 18.578 -3.844 -22.047 1 95.88 129 GLU B N 1
ATOM 2886 C CA . GLU B 1 129 ? 18.609 -3.418 -20.641 1 95.88 129 GLU B CA 1
ATOM 2887 C C . GLU B 1 129 ? 17.547 -4.148 -19.828 1 95.88 129 GLU B C 1
ATOM 2889 O O . GLU B 1 129 ? 16.438 -4.375 -20.297 1 95.88 129 GLU B O 1
ATOM 2894 N N . GLY B 1 130 ? 17.812 -4.504 -18.688 1 95.38 130 GLY B N 1
ATOM 2895 C CA . GLY B 1 130 ? 16.969 -5.367 -17.875 1 95.38 130 GLY B CA 1
ATOM 2896 C C . GLY B 1 130 ? 15.734 -4.668 -17.344 1 95.38 130 GLY B C 1
ATOM 2897 O O . GLY B 1 130 ? 14.742 -5.32 -17 1 95.38 130 GLY B O 1
ATOM 2898 N N . GLY B 1 131 ? 15.828 -3.328 -17.234 1 97 131 GLY B N 1
ATOM 2899 C CA . GLY B 1 131 ? 14.734 -2.586 -16.625 1 97 131 GLY B CA 1
ATOM 2900 C C . GLY B 1 131 ? 14.641 -2.77 -15.125 1 97 131 GLY B C 1
ATOM 2901 O O . GLY B 1 131 ? 15.664 -2.855 -14.445 1 97 131 GLY B O 1
ATOM 2902 N N . TYR B 1 132 ? 13.391 -2.766 -14.617 1 98.31 132 TYR B N 1
ATOM 2903 C CA . TYR B 1 132 ? 13.172 -2.785 -13.172 1 98.31 132 TYR B CA 1
ATOM 2904 C C . TYR B 1 132 ? 12.398 -4.027 -12.75 1 98.31 132 TYR B C 1
ATOM 2906 O O . TYR B 1 132 ? 11.406 -3.93 -12.023 1 98.31 132 TYR B O 1
ATOM 2914 N N . THR B 1 133 ? 12.781 -5.137 -13.258 1 97.69 133 THR B N 1
ATOM 2915 C CA . THR B 1 133 ? 12.352 -6.457 -12.805 1 97.69 133 THR B CA 1
ATOM 2916 C C . THR B 1 133 ? 13.445 -7.121 -11.977 1 97.69 133 THR B C 1
ATOM 2918 O O . THR B 1 133 ? 14.609 -6.719 -12.039 1 97.69 133 THR B O 1
ATOM 2921 N N . GLY B 1 134 ? 13.031 -8.031 -11.125 1 97.12 134 GLY B N 1
ATOM 2922 C CA . GLY B 1 134 ? 14.047 -8.625 -10.273 1 97.12 134 GLY B CA 1
ATOM 2923 C C . GLY B 1 134 ? 13.82 -10.102 -10.016 1 97.12 134 GLY B C 1
ATOM 2924 O O . GLY B 1 134 ? 12.766 -10.641 -10.352 1 97.12 134 GLY B O 1
ATOM 2925 N N . LYS B 1 135 ? 14.836 -10.75 -9.555 1 97.31 135 LYS B N 1
ATOM 2926 C CA . LYS B 1 135 ? 14.781 -12.102 -9.008 1 97.31 135 LYS B CA 1
ATOM 2927 C C . LYS B 1 135 ? 14.836 -12.078 -7.48 1 97.31 135 LYS B C 1
ATOM 2929 O O . LYS B 1 135 ? 15.766 -11.531 -6.895 1 97.31 135 LYS B O 1
ATOM 2934 N N . ILE B 1 136 ? 13.859 -12.664 -6.863 1 98.56 136 ILE B N 1
ATOM 2935 C CA . ILE B 1 136 ? 13.805 -12.664 -5.402 1 98.56 136 ILE B CA 1
ATOM 2936 C C . ILE B 1 136 ? 14.938 -13.523 -4.848 1 98.56 136 ILE B C 1
ATOM 2938 O O . ILE B 1 136 ? 15.125 -14.664 -5.273 1 98.56 136 ILE B O 1
ATOM 2942 N N . ILE B 1 137 ? 15.68 -13.008 -3.859 1 98.31 137 ILE B N 1
ATOM 2943 C CA . ILE B 1 137 ? 16.828 -13.727 -3.34 1 98.31 137 ILE B CA 1
ATOM 2944 C C . ILE B 1 137 ? 16.641 -14.008 -1.852 1 98.31 137 ILE B C 1
ATOM 2946 O O . ILE B 1 137 ? 17.359 -14.828 -1.271 1 98.31 137 ILE B O 1
ATOM 2950 N N . GLN B 1 138 ? 15.734 -13.312 -1.245 1 98.31 138 GLN B N 1
ATOM 2951 C CA . GLN B 1 138 ? 15.555 -13.477 0.194 1 98.31 138 GLN B CA 1
ATOM 2952 C C . GLN B 1 138 ? 14.133 -13.117 0.618 1 98.31 138 GLN B C 1
ATOM 2954 O O . GLN B 1 138 ? 13.539 -12.18 0.082 1 98.31 138 GLN B O 1
ATOM 2959 N N . VAL B 1 139 ? 13.617 -13.898 1.55 1 98.69 139 VAL B N 1
ATOM 2960 C CA . VAL B 1 139 ? 12.359 -13.609 2.223 1 98.69 139 VAL B CA 1
ATOM 2961 C C . VAL B 1 139 ? 12.609 -13.32 3.699 1 98.69 139 VAL B C 1
ATOM 2963 O O . VAL B 1 139 ? 13.312 -14.078 4.375 1 98.69 139 VAL B O 1
ATOM 2966 N N . ASN B 1 140 ? 12.156 -12.203 4.152 1 97.88 140 ASN B N 1
ATOM 2967 C CA . ASN B 1 140 ? 12.18 -11.906 5.582 1 97.88 140 ASN B CA 1
ATOM 2968 C C . ASN B 1 140 ? 11.008 -12.57 6.309 1 97.88 140 ASN B C 1
ATOM 2970 O O . ASN B 1 140 ? 10.016 -11.914 6.613 1 97.88 140 ASN B O 1
ATOM 2974 N N . ALA B 1 141 ? 11.172 -13.789 6.664 1 96.81 141 ALA B N 1
ATOM 2975 C CA . ALA B 1 141 ? 10.109 -14.602 7.266 1 96.81 141 ALA B CA 1
ATOM 2976 C C . ALA B 1 141 ? 9.703 -14.047 8.625 1 96.81 141 ALA B C 1
ATOM 2978 O O . ALA B 1 141 ? 8.547 -14.164 9.031 1 96.81 141 ALA B O 1
ATOM 2979 N N . GLU B 1 142 ? 10.625 -13.477 9.289 1 95.69 142 GLU B N 1
ATOM 2980 C CA . GLU B 1 142 ? 10.344 -12.906 10.602 1 95.69 142 GLU B CA 1
ATOM 2981 C C . GLU B 1 142 ? 9.352 -11.758 10.508 1 95.69 142 GLU B C 1
ATOM 2983 O O . GLU B 1 142 ? 8.422 -11.664 11.312 1 95.69 142 GLU B O 1
ATOM 2988 N N . ALA B 1 143 ? 9.57 -10.891 9.539 1 95.44 143 ALA B N 1
ATOM 2989 C CA . ALA B 1 143 ? 8.641 -9.781 9.336 1 95.44 143 ALA B CA 1
ATOM 2990 C C . ALA B 1 143 ? 7.242 -10.289 9.016 1 95.44 143 ALA B C 1
ATOM 2992 O O . ALA B 1 143 ? 6.246 -9.773 9.523 1 95.44 143 ALA B O 1
ATOM 2993 N N . LEU B 1 144 ? 7.152 -11.258 8.172 1 96.06 144 LEU B N 1
ATOM 2994 C CA . LEU B 1 144 ? 5.871 -11.844 7.797 1 96.06 144 LEU B CA 1
ATOM 2995 C C . LEU B 1 144 ? 5.195 -12.484 9.008 1 96.06 144 LEU B C 1
ATOM 2997 O O . LEU B 1 144 ? 3.988 -12.32 9.203 1 96.06 144 LEU B O 1
ATOM 3001 N N . ARG B 1 145 ? 5.961 -13.172 9.805 1 95.12 145 ARG B N 1
ATOM 3002 C CA . ARG B 1 145 ? 5.441 -13.812 11.008 1 95.12 145 ARG B CA 1
ATOM 3003 C C . ARG B 1 145 ? 4.922 -12.781 12 1 95.12 145 ARG B C 1
ATOM 3005 O O . ARG B 1 145 ? 3.916 -13.016 12.672 1 95.12 145 ARG B O 1
ATOM 3012 N N . ALA B 1 146 ? 5.637 -11.711 12.102 1 94.12 146 ALA B N 1
ATOM 3013 C CA . ALA B 1 146 ? 5.211 -10.648 13.008 1 94.12 146 ALA B CA 1
ATOM 3014 C C . ALA B 1 146 ? 3.83 -10.117 12.625 1 94.12 146 ALA B C 1
ATOM 3016 O O . ALA B 1 146 ? 2.992 -9.875 13.5 1 94.12 146 ALA B O 1
ATOM 3017 N N . VAL B 1 147 ? 3.582 -9.969 11.344 1 94.81 147 VAL B N 1
ATOM 3018 C CA . VAL B 1 147 ? 2.299 -9.492 10.836 1 94.81 147 VAL B CA 1
ATOM 3019 C C . VAL B 1 147 ? 1.208 -10.516 11.164 1 94.81 147 VAL B C 1
ATOM 3021 O O . VAL B 1 147 ? 0.16 -10.156 11.703 1 94.81 147 VAL B O 1
ATOM 3024 N N . SER B 1 148 ? 1.501 -11.758 10.906 1 95 148 SER B N 1
ATOM 3025 C CA . SER B 1 148 ? 0.534 -12.82 11.148 1 95 148 SER B CA 1
ATOM 3026 C C . SER B 1 148 ? 0.26 -13 12.641 1 95 148 SER B C 1
ATOM 3028 O O . SER B 1 148 ? -0.883 -13.219 13.039 1 95 148 SER B O 1
ATOM 3030 N N . SER B 1 149 ? 1.312 -12.883 13.422 1 93.81 149 SER B N 1
ATOM 3031 C CA . SER B 1 149 ? 1.187 -13.078 14.859 1 93.81 149 SER B CA 1
ATOM 3032 C C . SER B 1 149 ? 0.368 -11.961 15.5 1 93.81 149 SER B C 1
ATOM 3034 O O . SER B 1 149 ? -0.207 -12.141 16.578 1 93.81 149 SER B O 1
ATOM 3036 N N . ALA B 1 150 ? 0.35 -10.852 14.836 1 92.25 150 ALA B N 1
ATOM 3037 C CA . ALA B 1 150 ? -0.438 -9.719 15.328 1 92.25 150 ALA B CA 1
ATOM 3038 C C . ALA B 1 150 ? -1.913 -9.891 14.977 1 92.25 150 ALA B C 1
ATOM 3040 O O . ALA B 1 150 ? -2.736 -9.031 15.305 1 92.25 150 ALA B O 1
ATOM 3041 N N . GLY B 1 151 ? -2.289 -10.93 14.234 1 93.06 151 GLY B N 1
ATOM 3042 C CA . GLY B 1 151 ? -3.68 -11.234 13.938 1 93.06 151 GLY B CA 1
ATOM 3043 C C . GLY B 1 151 ? -4.125 -10.734 12.578 1 93.06 151 GLY B C 1
ATOM 3044 O O . GLY B 1 151 ? -5.32 -10.688 12.289 1 93.06 151 GLY B O 1
ATOM 3045 N N . PHE B 1 152 ? -3.191 -10.344 11.773 1 97.12 152 PHE B N 1
ATOM 3046 C CA . PHE B 1 152 ? -3.533 -9.812 10.453 1 97.12 152 PHE B CA 1
ATOM 3047 C C . PHE B 1 152 ? -3.385 -10.891 9.383 1 97.12 152 PHE B C 1
ATOM 3049 O O . PHE B 1 152 ? -2.445 -11.688 9.43 1 97.12 152 PHE B O 1
ATOM 3056 N N . LEU B 1 153 ? -4.281 -10.945 8.453 1 98.5 153 LEU B N 1
ATOM 3057 C CA . LEU B 1 153 ? -4.074 -11.641 7.191 1 98.5 153 LEU B CA 1
ATOM 3058 C C . LEU B 1 153 ? -3.174 -10.828 6.266 1 98.5 153 LEU B C 1
ATOM 3060 O O . LEU B 1 153 ? -3.572 -9.773 5.777 1 98.5 153 LEU B O 1
ATOM 3064 N N . PRO B 1 154 ? -1.946 -11.305 5.992 1 98.75 154 PRO B N 1
ATOM 3065 C CA . PRO B 1 154 ? -1.117 -10.57 5.035 1 98.75 154 PRO B CA 1
ATOM 3066 C C . PRO B 1 154 ? -1.569 -10.766 3.59 1 98.75 154 PRO B C 1
ATOM 3068 O O . PRO B 1 154 ? -1.782 -11.906 3.154 1 98.75 154 PRO B O 1
ATOM 3071 N N . ILE B 1 155 ? -1.813 -9.711 2.883 1 98.94 155 ILE B N 1
ATOM 3072 C CA . ILE B 1 155 ? -2.049 -9.688 1.443 1 98.94 155 ILE B CA 1
ATOM 3073 C C . ILE B 1 155 ? -0.899 -8.961 0.746 1 98.94 155 ILE B C 1
ATOM 3075 O O . ILE B 1 155 ? -0.698 -7.762 0.949 1 98.94 155 ILE B O 1
ATOM 3079 N N . ILE B 1 156 ? -0.171 -9.664 -0.09 1 98.94 156 ILE B N 1
ATOM 3080 C CA . ILE B 1 156 ? 1.129 -9.188 -0.547 1 98.94 156 ILE B CA 1
ATOM 3081 C C . ILE B 1 156 ? 1.08 -8.914 -2.051 1 98.94 156 ILE B C 1
ATOM 3083 O O . ILE B 1 156 ? 0.722 -9.797 -2.834 1 98.94 156 ILE B O 1
ATOM 3087 N N . ALA B 1 157 ? 1.396 -7.688 -2.441 1 98.94 157 ALA B N 1
ATOM 3088 C CA . ALA B 1 157 ? 1.573 -7.32 -3.844 1 98.94 157 ALA B CA 1
ATOM 3089 C C . ALA B 1 157 ? 2.924 -7.801 -4.367 1 98.94 157 ALA B C 1
ATOM 3091 O O . ALA B 1 157 ? 3.896 -7.887 -3.613 1 98.94 157 ALA B O 1
ATOM 3092 N N . PRO B 1 158 ? 3.031 -8.102 -5.625 1 98.88 158 PRO B N 1
ATOM 3093 C CA . PRO B 1 158 ? 4.273 -8.625 -6.199 1 98.88 158 PRO B CA 1
ATOM 3094 C C . PRO B 1 158 ? 5.281 -7.523 -6.523 1 98.88 158 PRO B C 1
ATOM 3096 O O . PRO B 1 158 ? 5.715 -7.395 -7.672 1 98.88 158 PRO B O 1
ATOM 3099 N N . ILE B 1 159 ? 5.648 -6.785 -5.57 1 98.94 159 ILE B N 1
ATOM 3100 C CA . ILE B 1 159 ? 6.699 -5.777 -5.551 1 98.94 159 ILE B CA 1
ATOM 3101 C C . ILE B 1 159 ? 7.793 -6.188 -4.57 1 98.94 159 ILE B C 1
ATOM 3103 O O . ILE B 1 159 ? 7.516 -6.473 -3.402 1 98.94 159 ILE B O 1
ATOM 3107 N N . ALA B 1 160 ? 8.984 -6.309 -5.035 1 98.94 160 ALA B N 1
ATOM 3108 C CA . ALA B 1 160 ? 10.102 -6.652 -4.16 1 98.94 160 ALA B CA 1
ATOM 3109 C C . ALA B 1 160 ? 11.031 -5.453 -3.957 1 98.94 160 ALA B C 1
ATOM 3111 O O . ALA B 1 160 ? 10.977 -4.488 -4.723 1 98.94 160 ALA B O 1
ATOM 3112 N N . MET B 1 161 ? 11.766 -5.547 -2.953 1 98.94 161 MET B N 1
ATOM 3113 C CA . MET B 1 161 ? 12.75 -4.508 -2.648 1 98.94 161 MET B CA 1
ATOM 3114 C C . MET B 1 161 ? 14.094 -4.82 -3.303 1 98.94 161 MET B C 1
ATOM 3116 O O . MET B 1 161 ? 14.68 -5.875 -3.055 1 98.94 161 MET B O 1
ATOM 3120 N N . ASP B 1 162 ? 14.547 -3.92 -4.094 1 98.88 162 ASP B N 1
ATOM 3121 C CA . ASP B 1 162 ? 15.867 -4.047 -4.695 1 98.88 162 ASP B CA 1
ATOM 3122 C C . ASP B 1 162 ? 16.953 -4.125 -3.625 1 98.88 162 ASP B C 1
ATOM 3124 O O . ASP B 1 162 ? 17.047 -3.254 -2.756 1 98.88 162 ASP B O 1
ATOM 3128 N N . GLU B 1 163 ? 17.766 -5.098 -3.719 1 97.94 163 GLU B N 1
ATOM 3129 C CA . GLU B 1 163 ? 18.797 -5.312 -2.715 1 97.94 163 GLU B CA 1
ATOM 3130 C C . GLU B 1 163 ? 19.781 -4.141 -2.67 1 97.94 163 GLU B C 1
ATOM 3132 O O . GLU B 1 163 ? 20.312 -3.809 -1.606 1 97.94 163 GLU B O 1
ATOM 3137 N N . ASP B 1 164 ? 19.969 -3.459 -3.781 1 97.44 164 ASP B N 1
ATOM 3138 C CA . ASP B 1 164 ? 20.984 -2.408 -3.883 1 97.44 164 ASP B CA 1
ATOM 3139 C C . ASP B 1 164 ? 20.391 -1.043 -3.543 1 97.44 164 ASP B C 1
ATOM 3141 O O . ASP B 1 164 ? 20.875 -0.355 -2.645 1 97.44 164 ASP B O 1
ATOM 3145 N N . THR B 1 165 ? 19.297 -0.681 -4.16 1 97.94 165 THR B N 1
ATOM 3146 C CA . THR B 1 165 ? 18.781 0.681 -4.051 1 97.94 165 THR B CA 1
ATOM 3147 C C . THR B 1 165 ? 17.688 0.761 -3 1 97.94 165 THR B C 1
ATOM 3149 O O . THR B 1 165 ? 17.297 1.854 -2.582 1 97.94 165 THR B O 1
ATOM 3152 N N . LYS B 1 166 ? 17.062 -0.402 -2.604 1 98.75 166 LYS B N 1
ATOM 3153 C CA . LYS B 1 166 ? 15.914 -0.528 -1.705 1 98.75 166 LYS B CA 1
ATOM 3154 C C . LYS B 1 166 ? 14.641 -0.015 -2.365 1 98.75 166 LYS B C 1
ATOM 3156 O O . LYS B 1 166 ? 13.594 0.077 -1.717 1 98.75 166 LYS B O 1
ATOM 3161 N N . GLY B 1 167 ? 14.703 0.319 -3.664 1 98.75 167 GLY B N 1
ATOM 3162 C CA . GLY B 1 167 ? 13.539 0.696 -4.438 1 98.75 167 GLY B CA 1
ATOM 3163 C C . GLY B 1 167 ? 12.727 -0.495 -4.922 1 98.75 167 GLY B C 1
ATOM 3164 O O . GLY B 1 167 ? 13.141 -1.644 -4.738 1 98.75 167 GLY B O 1
ATOM 3165 N N . PRO B 1 168 ? 11.609 -0.232 -5.508 1 98.94 168 PRO B N 1
ATOM 3166 C CA . PRO B 1 168 ? 10.719 -1.312 -5.941 1 98.94 168 PRO B CA 1
ATOM 3167 C C . PRO B 1 168 ? 11.211 -2.01 -7.207 1 98.94 168 PRO B C 1
ATOM 3169 O O . PRO B 1 168 ? 11.844 -1.378 -8.062 1 98.94 168 PRO B O 1
ATOM 3172 N N . LEU B 1 169 ? 10.969 -3.244 -7.285 1 98.88 169 LEU B N 1
ATOM 3173 C CA . LEU B 1 169 ? 11.125 -4.043 -8.492 1 98.88 169 LEU B CA 1
ATOM 3174 C C . LEU B 1 169 ? 9.844 -4.809 -8.812 1 98.88 169 LEU B C 1
ATOM 3176 O O . LEU B 1 169 ? 9.188 -5.32 -7.902 1 98.88 169 LEU B O 1
ATOM 3180 N N . ASN B 1 170 ? 9.469 -4.812 -10.094 1 98.75 170 ASN B N 1
ATOM 3181 C CA . ASN B 1 170 ? 8.422 -5.699 -10.578 1 98.75 170 ASN B CA 1
ATOM 3182 C C . ASN B 1 170 ? 8.859 -7.16 -10.539 1 98.75 170 ASN B C 1
ATOM 3184 O O . ASN B 1 170 ? 9.836 -7.535 -11.188 1 98.75 170 ASN B O 1
ATOM 3188 N N . VAL B 1 171 ? 8.188 -7.949 -9.742 1 98.12 171 VAL B N 1
ATOM 3189 C CA . VAL B 1 171 ? 8.461 -9.383 -9.719 1 98.12 171 VAL B CA 1
ATOM 3190 C C . VAL B 1 171 ? 7.188 -10.156 -10.039 1 98.12 171 VAL B C 1
ATOM 3192 O O . VAL B 1 171 ? 6.082 -9.672 -9.789 1 98.12 171 VAL B O 1
ATOM 3195 N N . ASP B 1 172 ? 7.375 -11.328 -10.594 1 95.81 172 ASP B N 1
ATOM 3196 C CA . ASP B 1 172 ? 6.254 -12.203 -10.93 1 95.81 172 ASP B CA 1
ATOM 3197 C C . ASP B 1 172 ? 5.574 -12.734 -9.672 1 95.81 172 ASP B C 1
ATOM 3199 O O . ASP B 1 172 ? 6.25 -13.141 -8.719 1 95.81 172 ASP B O 1
ATOM 3203 N N . SER B 1 173 ? 4.219 -12.695 -9.656 1 98 173 SER B N 1
ATOM 3204 C CA . SER B 1 173 ? 3.494 -13.102 -8.453 1 98 173 SER B CA 1
ATOM 3205 C C . SER B 1 173 ? 3.68 -14.586 -8.172 1 98 173 SER B C 1
ATOM 3207 O O . SER B 1 173 ? 3.648 -15.016 -7.02 1 98 173 SER B O 1
ATOM 3209 N N . ASP B 1 174 ? 3.895 -15.422 -9.188 1 97.25 174 ASP B N 1
ATOM 3210 C CA . ASP B 1 174 ? 4.191 -16.828 -8.969 1 97.25 174 ASP B CA 1
ATOM 3211 C C . ASP B 1 174 ? 5.562 -17.016 -8.328 1 97.25 174 ASP B C 1
ATOM 3213 O O . ASP B 1 174 ? 5.762 -17.922 -7.512 1 97.25 174 ASP B O 1
ATOM 3217 N N . GLN B 1 175 ? 6.52 -16.172 -8.727 1 96.75 175 GLN B N 1
ATOM 3218 C CA . GLN B 1 175 ? 7.824 -16.172 -8.078 1 96.75 175 GLN B CA 1
ATOM 3219 C C . GLN B 1 175 ? 7.711 -15.797 -6.602 1 96.75 175 GLN B C 1
ATOM 3221 O O . GLN B 1 175 ? 8.406 -16.359 -5.758 1 96.75 175 GLN B O 1
ATOM 3226 N N . VAL B 1 176 ? 6.852 -14.789 -6.324 1 98.69 176 VAL B N 1
ATOM 3227 C CA . VAL B 1 176 ? 6.617 -14.398 -4.938 1 98.69 176 VAL B CA 1
ATOM 3228 C C . VAL B 1 176 ? 6.113 -15.594 -4.137 1 98.69 176 VAL B C 1
ATOM 3230 O O . VAL B 1 176 ? 6.613 -15.875 -3.047 1 98.69 176 VAL B O 1
ATOM 3233 N N . MET B 1 177 ? 5.133 -16.297 -4.676 1 98.69 177 MET B N 1
ATOM 3234 C CA . MET B 1 177 ? 4.59 -17.484 -3.996 1 98.69 177 MET B CA 1
ATOM 3235 C C . MET B 1 177 ? 5.68 -18.516 -3.754 1 98.69 177 MET B C 1
ATOM 3237 O O . MET B 1 177 ? 5.781 -19.062 -2.656 1 98.69 177 MET B O 1
ATOM 3241 N N . GLU B 1 178 ? 6.438 -18.781 -4.793 1 98.38 178 GLU B N 1
ATOM 3242 C CA . GLU B 1 178 ? 7.508 -19.766 -4.672 1 98.38 178 GLU B CA 1
ATOM 3243 C C . GLU B 1 178 ? 8.492 -19.375 -3.576 1 98.38 178 GLU B C 1
ATOM 3245 O O . GLU B 1 178 ? 8.867 -20.203 -2.744 1 98.38 178 GLU B O 1
ATOM 3250 N N . ALA B 1 179 ? 8.945 -18.094 -3.58 1 98.62 179 ALA B N 1
ATOM 3251 C CA . ALA B 1 179 ? 9.906 -17.609 -2.594 1 98.62 179 ALA B CA 1
ATOM 3252 C C . ALA B 1 179 ? 9.344 -17.719 -1.181 1 98.62 179 ALA B C 1
ATOM 3254 O O . ALA B 1 179 ? 10.023 -18.188 -0.269 1 98.62 179 ALA B O 1
ATOM 3255 N N . LEU B 1 180 ? 8.117 -17.297 -1.032 1 98.56 180 LEU B N 1
ATOM 3256 C CA . LEU B 1 180 ? 7.477 -17.359 0.275 1 98.56 180 LEU B CA 1
ATOM 3257 C C . LEU B 1 180 ? 7.316 -18.797 0.731 1 98.56 180 LEU B C 1
ATOM 3259 O O . LEU B 1 180 ? 7.586 -19.125 1.891 1 98.56 180 LEU B O 1
ATOM 3263 N N . ALA B 1 181 ? 6.855 -19.641 -0.171 1 98.38 181 ALA B N 1
ATOM 3264 C CA . ALA B 1 181 ? 6.637 -21.047 0.151 1 98.38 181 ALA B CA 1
ATOM 3265 C C . ALA B 1 181 ? 7.934 -21.719 0.596 1 98.38 181 ALA B C 1
ATOM 3267 O O . ALA B 1 181 ? 7.938 -22.531 1.525 1 98.38 181 ALA B O 1
ATOM 3268 N N . GLY B 1 182 ? 9.008 -21.375 -0.096 1 97.38 182 GLY B N 1
ATOM 3269 C CA . GLY B 1 182 ? 10.297 -21.922 0.275 1 97.38 182 GLY B CA 1
ATOM 3270 C C . GLY B 1 182 ? 10.75 -21.5 1.661 1 97.38 182 GLY B C 1
ATOM 3271 O O . GLY B 1 182 ? 11.5 -22.234 2.32 1 97.38 182 GLY B O 1
ATOM 3272 N N . SER B 1 183 ? 10.312 -20.406 2.082 1 96.56 183 SER B N 1
ATOM 3273 C CA . SER B 1 183 ? 10.734 -19.844 3.359 1 96.56 183 SER B CA 1
ATOM 3274 C C . SER B 1 183 ? 9.844 -20.328 4.496 1 96.56 183 SER B C 1
ATOM 3276 O O . SER B 1 183 ? 10.328 -20.656 5.578 1 96.56 183 SER B O 1
ATOM 3278 N N . VAL B 1 184 ? 8.539 -20.422 4.281 1 95.44 184 VAL B N 1
ATOM 3279 C CA . VAL B 1 184 ? 7.617 -20.688 5.383 1 95.44 184 VAL B CA 1
ATOM 3280 C C . VAL B 1 184 ? 7.164 -22.141 5.34 1 95.44 184 VAL B C 1
ATOM 3282 O O . VAL B 1 184 ? 6.57 -22.641 6.297 1 95.44 184 VAL B O 1
ATOM 3285 N N . MET B 1 185 ? 7.371 -22.859 4.23 1 96.38 185 MET B N 1
ATOM 3286 C CA . MET B 1 185 ? 7.055 -24.266 4.055 1 96.38 185 MET B CA 1
ATOM 3287 C C . MET B 1 185 ? 5.602 -24.562 4.418 1 96.38 185 MET B C 1
ATOM 3289 O O . MET B 1 185 ? 5.328 -25.312 5.352 1 96.38 185 MET B O 1
ATOM 3293 N N . PRO B 1 186 ? 4.684 -24.047 3.652 1 98.12 186 PRO B N 1
ATOM 3294 C CA . PRO B 1 186 ? 3.262 -24.266 3.938 1 98.12 186 PRO B CA 1
ATOM 3295 C C . PRO B 1 186 ? 2.826 -25.703 3.703 1 98.12 186 PRO B C 1
ATOM 3297 O O . PRO B 1 186 ? 3.518 -26.453 3.012 1 98.12 186 PRO B O 1
ATOM 3300 N N . ASP B 1 187 ? 1.694 -26.062 4.363 1 98.31 187 ASP B N 1
ATOM 3301 C CA . ASP B 1 187 ? 1.066 -27.344 4.07 1 98.31 187 ASP B CA 1
ATOM 3302 C C . ASP B 1 187 ? 0.509 -27.375 2.648 1 98.31 187 ASP B C 1
ATOM 3304 O O . ASP B 1 187 ? 0.603 -28.391 1.958 1 98.31 187 ASP B O 1
ATOM 3308 N N . TYR B 1 188 ? -0.043 -26.25 2.182 1 98.69 188 TYR B N 1
ATOM 3309 C CA . TYR B 1 188 ? -0.588 -26.109 0.834 1 98.69 188 TYR B CA 1
ATOM 3310 C C . TYR B 1 188 ? -0.217 -24.766 0.223 1 98.69 188 TYR B C 1
ATOM 3312 O O . TYR B 1 188 ? -0.217 -23.75 0.912 1 98.69 188 TYR B O 1
ATOM 3320 N N . ALA B 1 189 ? 0.109 -24.812 -0.99 1 98.88 189 ALA B N 1
ATOM 3321 C CA . ALA B 1 189 ? 0.194 -23.641 -1.857 1 98.88 189 ALA B CA 1
ATOM 3322 C C . ALA B 1 189 ? -0.833 -23.719 -2.982 1 98.88 189 ALA B C 1
ATOM 3324 O O . ALA B 1 189 ? -0.75 -24.578 -3.852 1 98.88 189 ALA B O 1
ATOM 3325 N N . VAL B 1 190 ? -1.775 -22.844 -2.977 1 98.94 190 VAL B N 1
ATOM 3326 C CA . VAL B 1 190 ? -2.863 -22.906 -3.947 1 98.94 190 VAL B CA 1
ATOM 3327 C C . VAL B 1 190 ? -2.75 -21.734 -4.926 1 98.94 190 VAL B C 1
ATOM 3329 O O . VAL B 1 190 ? -2.83 -20.562 -4.523 1 98.94 190 VAL B O 1
ATOM 3332 N N . MET B 1 191 ? -2.527 -22.062 -6.188 1 98.88 191 MET B N 1
ATOM 3333 C CA . MET B 1 191 ? -2.475 -21.078 -7.262 1 98.88 191 MET B CA 1
ATOM 3334 C C . MET B 1 191 ? -3.828 -20.953 -7.953 1 98.88 191 MET B C 1
ATOM 3336 O O . MET B 1 191 ? -4.207 -21.812 -8.742 1 98.88 191 MET B O 1
ATOM 3340 N N . LEU B 1 192 ? -4.492 -19.859 -7.699 1 98.88 192 LEU B N 1
ATOM 3341 C CA . LEU B 1 192 ? -5.812 -19.656 -8.289 1 98.88 192 LEU B CA 1
ATOM 3342 C C . LEU B 1 192 ? -5.703 -18.938 -9.633 1 98.88 192 LEU B C 1
ATOM 3344 O O . LEU B 1 192 ? -5.137 -17.844 -9.711 1 98.88 192 LEU B O 1
ATOM 3348 N N . THR B 1 193 ? -6.188 -19.531 -10.633 1 98.25 193 THR B N 1
ATOM 3349 C CA . THR B 1 193 ? -6.27 -19.016 -12 1 98.25 193 THR B CA 1
ATOM 3350 C C . THR B 1 193 ? -7.699 -19.109 -12.523 1 98.25 193 THR B C 1
ATOM 3352 O O . THR B 1 193 ? -8.609 -19.5 -11.789 1 98.25 193 THR B O 1
ATOM 3355 N N . ASP B 1 194 ? -7.93 -18.656 -13.789 1 97.88 194 ASP B N 1
ATOM 3356 C CA . ASP B 1 194 ? -9.305 -18.578 -14.266 1 97.88 194 ASP B CA 1
ATOM 3357 C C . ASP B 1 194 ? -9.664 -19.812 -15.086 1 97.88 194 ASP B C 1
ATOM 3359 O O . ASP B 1 194 ? -10.617 -19.797 -15.875 1 97.88 194 ASP B O 1
ATOM 3363 N N . VAL B 1 195 ? -8.852 -20.875 -15.023 1 97.19 195 VAL B N 1
ATOM 3364 C CA . VAL B 1 195 ? -9.148 -22.172 -15.648 1 97.19 195 VAL B CA 1
ATOM 3365 C C . VAL B 1 195 ? -9.102 -23.281 -14.594 1 97.19 195 VAL B C 1
ATOM 3367 O O . VAL B 1 195 ? -8.625 -23.062 -13.484 1 97.19 195 VAL B O 1
ATOM 3370 N N . ASP B 1 196 ? -9.516 -24.484 -14.883 1 97.88 196 ASP B N 1
ATOM 3371 C CA . ASP B 1 196 ? -9.781 -25.531 -13.914 1 97.88 196 ASP B CA 1
ATOM 3372 C C . ASP B 1 196 ? -8.492 -26.234 -13.5 1 97.88 196 ASP B C 1
ATOM 3374 O O . ASP B 1 196 ? -8.508 -27.094 -12.617 1 97.88 196 ASP B O 1
ATOM 3378 N N . GLY B 1 197 ? -7.375 -25.922 -14.031 1 97.81 197 GLY B N 1
ATOM 3379 C CA . GLY B 1 197 ? -6.066 -26.516 -13.805 1 97.81 197 GLY B CA 1
ATOM 3380 C C . GLY B 1 197 ? -5.203 -26.547 -15.047 1 97.81 197 GLY B C 1
ATOM 3381 O O . GLY B 1 197 ? -5.375 -25.734 -15.953 1 97.81 197 GLY B O 1
ATOM 3382 N N . VAL B 1 198 ? -4.258 -27.344 -15.078 1 97.31 198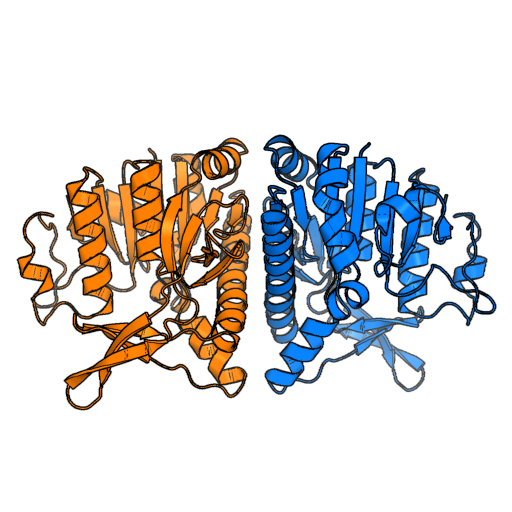 VAL B N 1
ATOM 3383 C CA . VAL B 1 198 ? -3.477 -27.578 -16.281 1 97.31 198 VAL B CA 1
ATOM 3384 C C . VAL B 1 198 ? -4.285 -28.422 -17.266 1 97.31 198 VAL B C 1
ATOM 3386 O O . VAL B 1 198 ? -4.582 -29.594 -16.984 1 97.31 198 VAL B O 1
ATOM 3389 N N . LEU B 1 199 ? -4.617 -27.844 -18.375 1 95.88 199 LEU B N 1
ATOM 3390 C CA . LEU B 1 199 ? -5.484 -28.531 -19.328 1 95.88 199 LEU B CA 1
ATOM 3391 C C . LEU B 1 199 ? -4.664 -29.312 -20.328 1 95.88 199 LEU B C 1
ATOM 3393 O O . LEU B 1 199 ? -3.752 -28.781 -20.969 1 95.88 199 LEU B O 1
ATOM 3397 N N . VAL B 1 200 ? -4.914 -30.516 -20.469 1 92.94 200 VAL B N 1
ATOM 3398 C CA . VAL B 1 200 ? -4.422 -31.406 -21.516 1 92.94 200 VAL B CA 1
ATOM 3399 C C . VAL B 1 200 ? -5.598 -32.094 -22.203 1 92.94 200 VAL B C 1
ATOM 3401 O O . VAL B 1 200 ? -6.445 -32.688 -21.562 1 92.94 200 VAL B O 1
ATOM 3404 N N . GLY B 1 201 ? -5.664 -31.938 -23.5 1 93.44 201 GLY B N 1
ATOM 3405 C CA . GLY B 1 201 ? -6.82 -32.438 -24.219 1 93.44 201 GLY B CA 1
ATOM 3406 C C . GLY B 1 201 ? -8.117 -31.75 -23.828 1 93.44 201 GLY B C 1
ATOM 3407 O O . GLY B 1 201 ? -9.18 -32.375 -23.828 1 93.44 201 GLY B O 1
ATOM 3408 N N . GLY B 1 202 ? -7.988 -30.562 -23.297 1 93 202 GLY B N 1
ATOM 3409 C CA . GLY B 1 202 ? -9.156 -29.766 -22.953 1 93 202 GLY B CA 1
ATOM 3410 C C . GLY B 1 202 ? -9.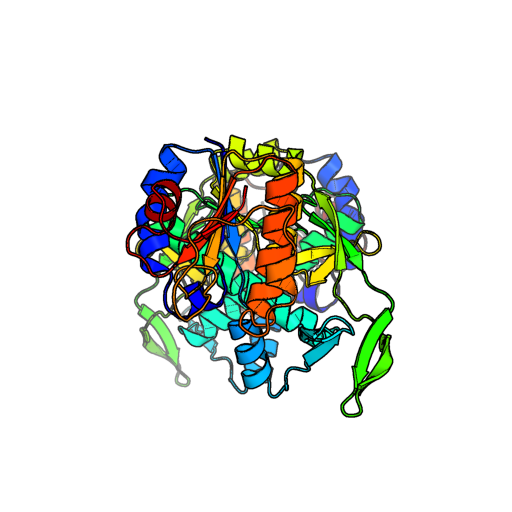672 -30.016 -21.547 1 93 202 GLY B C 1
ATOM 3411 O O . GLY B 1 202 ? -10.633 -29.391 -21.109 1 93 202 GLY B O 1
ATOM 3412 N N . SER B 1 203 ? -9.016 -30.938 -20.938 1 95.06 203 SER B N 1
ATOM 3413 C CA . SER B 1 203 ? -9.438 -31.266 -19.578 1 95.06 203 SER B CA 1
ATOM 3414 C C . SER B 1 203 ? -8.297 -31.078 -18.578 1 95.06 203 SER B C 1
ATOM 3416 O O . SER B 1 203 ? -7.129 -31.266 -18.922 1 95.06 203 SER B O 1
ATOM 3418 N N . PRO B 1 204 ? -8.609 -30.703 -17.312 1 96.44 204 PRO B N 1
ATOM 3419 C CA . PRO B 1 204 ? -7.551 -30.562 -16.312 1 96.44 204 PRO B CA 1
ATOM 3420 C C . PRO B 1 204 ? -6.949 -31.906 -15.906 1 96.44 204 PRO B C 1
ATOM 3422 O O . PRO B 1 204 ? -7.684 -32.844 -15.617 1 96.44 204 PRO B O 1
ATOM 3425 N N . ILE B 1 205 ? -5.699 -32 -15.875 1 96.56 205 ILE B N 1
ATOM 3426 C CA . ILE B 1 205 ? -5.051 -33.219 -15.352 1 96.56 205 ILE B CA 1
ATOM 3427 C C . ILE B 1 205 ? -5.07 -33.188 -13.828 1 96.56 205 ILE B C 1
ATOM 3429 O O . ILE B 1 205 ? -4.793 -32.156 -13.211 1 96.56 205 ILE B O 1
ATOM 3433 N N . PRO B 1 206 ? -5.449 -34.312 -13.219 1 97.56 206 PRO B N 1
ATOM 3434 C CA . PRO B 1 206 ? -5.648 -34.281 -11.773 1 97.56 206 PRO B CA 1
ATOM 3435 C C . PRO B 1 206 ? -4.34 -34.156 -10.992 1 97.56 206 PRO B C 1
ATOM 3437 O O . PRO B 1 206 ? -4.309 -33.531 -9.922 1 97.56 206 PRO B O 1
ATOM 3440 N N . LYS B 1 207 ? -3.26 -34.812 -11.492 1 97.81 207 LYS B N 1
ATOM 3441 C CA . LYS B 1 207 ? -1.997 -34.844 -10.766 1 97.81 207 LYS B CA 1
ATOM 3442 C C . LYS B 1 207 ? -0.808 -34.719 -11.711 1 97.81 207 LYS B C 1
ATOM 3444 O O . LYS B 1 207 ? -0.852 -35.188 -12.836 1 97.81 207 LYS B O 1
ATOM 3449 N N . VAL B 1 208 ? 0.16 -34 -11.234 1 97.31 208 VAL B N 1
ATOM 3450 C CA . VAL B 1 208 ? 1.431 -33.906 -11.938 1 97.31 208 VAL B CA 1
ATOM 3451 C C . VAL B 1 208 ? 2.576 -34.281 -11.016 1 97.31 208 VAL B C 1
ATOM 3453 O O . VAL B 1 208 ? 2.643 -33.844 -9.867 1 97.31 208 VAL B O 1
ATOM 3456 N N . ASP B 1 209 ? 3.438 -35.219 -11.484 1 97.19 209 ASP B N 1
ATOM 3457 C CA . ASP B 1 209 ? 4.695 -35.5 -10.805 1 97.19 209 ASP B CA 1
ATOM 3458 C C . ASP B 1 209 ? 5.707 -34.375 -11.016 1 97.19 209 ASP B C 1
ATOM 3460 O O . ASP B 1 209 ? 6.105 -34.094 -12.141 1 97.19 209 ASP B O 1
ATOM 3464 N N . PRO B 1 210 ? 6.109 -33.75 -9.945 1 97 210 PRO B N 1
ATOM 3465 C CA . PRO B 1 210 ? 7.02 -32.625 -10.078 1 97 210 PRO B CA 1
ATOM 3466 C C . PRO B 1 210 ? 8.305 -32.969 -10.82 1 97 210 PRO B C 1
ATOM 3468 O O . PRO B 1 210 ? 8.984 -32.094 -11.352 1 97 210 PRO B O 1
ATOM 3471 N N . SER B 1 211 ? 8.656 -34.188 -10.914 1 95.56 211 SER B N 1
ATOM 3472 C CA . SER B 1 211 ? 9.891 -34.625 -11.562 1 95.56 211 SER B CA 1
ATOM 3473 C C . SER B 1 211 ? 9.688 -34.812 -13.055 1 95.56 211 SER B C 1
ATOM 3475 O O . SER B 1 211 ? 10.664 -34.938 -13.805 1 95.56 211 SER B O 1
ATOM 3477 N N . ASP B 1 212 ? 8.453 -34.875 -13.508 1 92.12 212 ASP B N 1
ATOM 3478 C CA . ASP B 1 212 ? 8.148 -35.094 -14.914 1 92.12 212 ASP B CA 1
ATOM 3479 C C . ASP B 1 212 ? 8.008 -33.781 -15.656 1 92.12 212 ASP B C 1
ATOM 3481 O O . ASP B 1 212 ? 6.914 -33.188 -15.703 1 92.12 212 ASP B O 1
ATOM 3485 N N . GLU B 1 213 ? 8.961 -33.344 -16.312 1 91.81 213 GLU B N 1
ATOM 3486 C CA . GLU B 1 213 ? 8.992 -32.031 -16.969 1 91.81 213 GLU B CA 1
ATOM 3487 C C . GLU B 1 213 ? 8.398 -32.125 -18.375 1 91.81 213 GLU B C 1
ATOM 3489 O O . GLU B 1 213 ? 8.43 -31.141 -19.125 1 91.81 213 GLU B O 1
ATOM 3494 N N . SER B 1 214 ? 7.867 -33.188 -18.781 1 91.31 214 SER B N 1
ATOM 3495 C CA . SER B 1 214 ? 7.336 -33.406 -20.125 1 91.31 214 SER B CA 1
ATOM 3496 C C . SER B 1 214 ? 6.23 -32.406 -20.438 1 91.31 214 SER B C 1
ATOM 3498 O O . SER B 1 214 ? 6.125 -31.922 -21.562 1 91.31 214 SER B O 1
ATOM 3500 N N . LEU B 1 215 ? 5.484 -32.062 -19.422 1 90.62 215 LEU B N 1
ATOM 3501 C CA . LEU B 1 215 ? 4.355 -31.156 -19.609 1 90.62 215 LEU B CA 1
ATOM 3502 C C . LEU B 1 215 ? 4.84 -29.734 -19.938 1 90.62 215 LEU B C 1
ATOM 3504 O O . LEU B 1 215 ? 4.125 -28.969 -20.578 1 90.62 215 LEU B O 1
ATOM 3508 N N . LEU B 1 216 ? 6.004 -29.359 -19.5 1 91.25 216 LEU B N 1
ATOM 3509 C CA . LEU B 1 216 ? 6.551 -28.031 -19.719 1 91.25 216 LEU B CA 1
ATOM 3510 C C . LEU B 1 216 ? 6.867 -27.812 -21.203 1 91.25 216 LEU B C 1
ATOM 3512 O O . LEU B 1 216 ? 6.945 -26.672 -21.672 1 91.25 216 LEU B O 1
ATOM 3516 N N . SER B 1 217 ? 7.016 -28.922 -21.969 1 88.31 217 SER B N 1
ATOM 3517 C CA . SER B 1 217 ? 7.359 -28.859 -23.391 1 88.31 217 SER B CA 1
ATOM 3518 C C . SER B 1 217 ? 6.125 -29.031 -24.266 1 88.31 217 SER B C 1
ATOM 3520 O O . SER B 1 217 ? 6.207 -28.938 -25.484 1 88.31 217 SER B O 1
ATOM 3522 N N . SER B 1 218 ? 5.055 -29.281 -23.594 1 88.62 218 SER B N 1
ATOM 3523 C CA . SER B 1 218 ? 3.824 -29.5 -24.344 1 88.62 218 SER B CA 1
ATOM 3524 C C . SER B 1 218 ? 3.316 -28.203 -24.984 1 88.62 218 SER B C 1
ATOM 3526 O O . SER B 1 218 ? 3.338 -27.156 -24.344 1 88.62 218 SER B O 1
ATOM 3528 N N . SER B 1 219 ? 2.83 -28.219 -26.172 1 87.62 219 SER B N 1
ATOM 3529 C CA . SER B 1 219 ? 2.26 -27.078 -26.875 1 87.62 219 SER B CA 1
ATOM 3530 C C . SER B 1 219 ? 0.9 -26.688 -26.297 1 87.62 219 SER B C 1
ATOM 3532 O O . SER B 1 219 ? 0.398 -25.594 -26.531 1 87.62 219 SER B O 1
ATOM 3534 N N . GLU B 1 220 ? 0.331 -27.562 -25.5 1 89.5 220 GLU B N 1
ATOM 3535 C CA . GLU B 1 220 ? -0.984 -27.328 -24.922 1 89.5 220 GLU B CA 1
ATOM 3536 C C . GLU B 1 220 ? -0.883 -26.422 -23.688 1 89.5 220 GLU B C 1
ATOM 3538 O O . GLU B 1 220 ? -1.887 -25.875 -23.234 1 89.5 220 GLU B O 1
ATOM 3543 N N . VAL B 1 221 ? 0.282 -26.406 -23.188 1 89.56 221 VAL B N 1
ATOM 3544 C CA . VAL B 1 221 ? 0.524 -25.562 -22.016 1 89.56 221 VAL B CA 1
ATOM 3545 C C . VAL B 1 221 ? 1.099 -24.219 -22.438 1 89.56 221 VAL B C 1
ATOM 3547 O O . VAL B 1 221 ? 2.266 -24.125 -22.828 1 89.56 221 VAL B O 1
ATOM 3550 N N . GLY B 1 222 ? 0.252 -23.172 -22.453 1 85.19 222 GLY B N 1
ATOM 3551 C CA . GLY B 1 222 ? 0.655 -21.859 -22.906 1 85.19 222 GLY B CA 1
ATOM 3552 C C . GLY B 1 222 ? 1.673 -21.203 -22 1 85.19 222 GLY B C 1
ATOM 3553 O O . GLY B 1 222 ? 2.02 -21.734 -20.938 1 85.19 222 GLY B O 1
ATOM 3554 N N . GLY B 1 223 ? 2.164 -19.984 -22.344 1 82.38 223 GLY B N 1
ATOM 3555 C CA . GLY B 1 223 ? 3.256 -19.297 -21.672 1 82.38 223 GLY B CA 1
ATOM 3556 C C . GLY B 1 223 ? 2.975 -19.016 -20.203 1 82.38 223 GLY B C 1
ATOM 3557 O O . GLY B 1 223 ? 3.75 -19.422 -19.328 1 82.38 223 GLY B O 1
ATOM 3558 N N . GLY B 1 224 ? 1.836 -18.438 -19.938 1 87.5 224 GLY B N 1
ATOM 3559 C CA . GLY B 1 224 ? 1.489 -18.125 -18.562 1 87.5 224 GLY B CA 1
ATOM 3560 C C . GLY B 1 224 ? 1.327 -19.359 -17.688 1 87.5 224 GLY B C 1
ATOM 3561 O O . GLY B 1 224 ? 1.819 -19.406 -16.562 1 87.5 224 GLY B O 1
ATOM 3562 N N . MET B 1 225 ? 0.728 -20.344 -18.234 1 92.44 225 MET B N 1
ATOM 3563 C CA . MET B 1 225 ? 0.531 -21.594 -17.5 1 92.44 225 MET B CA 1
ATOM 3564 C C . MET B 1 225 ? 1.851 -22.344 -17.328 1 92.44 225 MET B C 1
ATOM 3566 O O . MET B 1 225 ? 2.094 -22.953 -16.297 1 92.44 225 MET B O 1
ATOM 3570 N N . ARG B 1 226 ? 2.637 -22.312 -18.344 1 92.06 226 ARG B N 1
ATOM 3571 C CA . ARG B 1 226 ? 3.938 -22.969 -18.266 1 92.06 226 ARG B CA 1
ATOM 3572 C C . ARG B 1 226 ? 4.758 -22.422 -17.109 1 92.06 226 ARG B C 1
ATOM 3574 O O . ARG B 1 226 ? 5.402 -23.188 -16.391 1 92.06 226 ARG B O 1
ATOM 3581 N N . ARG B 1 227 ? 4.793 -21.156 -16.922 1 91.5 227 ARG B N 1
ATOM 3582 C CA . ARG B 1 227 ? 5.492 -20.516 -15.812 1 91.5 227 ARG B CA 1
ATOM 3583 C C . ARG B 1 227 ? 4.938 -20.984 -14.477 1 91.5 227 ARG B C 1
ATOM 3585 O O . ARG B 1 227 ? 5.699 -21.359 -13.578 1 91.5 227 ARG B O 1
ATOM 3592 N N . LYS B 1 228 ? 3.621 -20.953 -14.336 1 95.25 228 LYS B N 1
ATOM 3593 C CA . LYS B 1 228 ? 2.959 -21.422 -13.117 1 95.25 228 LYS B CA 1
ATOM 3594 C C . LYS B 1 228 ? 3.342 -22.859 -12.805 1 95.25 228 LYS B C 1
ATOM 3596 O O . LYS B 1 228 ? 3.691 -23.172 -11.664 1 95.25 228 LYS B O 1
ATOM 3601 N N . LEU B 1 229 ? 3.248 -23.625 -13.852 1 96 229 LEU B N 1
ATOM 3602 C CA . LEU B 1 229 ? 3.514 -25.062 -13.68 1 96 229 LEU B CA 1
ATOM 3603 C C . LEU B 1 229 ? 4.957 -25.297 -13.25 1 96 229 LEU B C 1
ATOM 3605 O O . LEU B 1 229 ? 5.219 -26.109 -12.367 1 96 229 LEU B O 1
ATOM 3609 N N . ARG B 1 230 ? 5.867 -24.625 -13.883 1 94.81 230 ARG B N 1
ATOM 3610 C CA . ARG B 1 230 ? 7.273 -24.75 -13.516 1 94.81 230 ARG B CA 1
ATOM 3611 C C . ARG B 1 230 ? 7.492 -24.422 -12.047 1 94.81 230 ARG B C 1
ATOM 3613 O O . ARG B 1 230 ? 8.188 -25.156 -11.336 1 94.81 230 ARG B O 1
ATOM 3620 N N . MET B 1 231 ? 6.891 -23.391 -11.594 1 96.12 231 MET B N 1
ATOM 3621 C CA . MET B 1 231 ? 7.031 -22.969 -10.195 1 96.12 231 MET B CA 1
ATOM 3622 C C . MET B 1 231 ? 6.34 -23.969 -9.266 1 96.12 231 MET B C 1
ATOM 3624 O O . MET B 1 231 ? 6.855 -24.281 -8.195 1 96.12 231 MET B O 1
ATOM 3628 N N . ALA B 1 232 ? 5.207 -24.406 -9.711 1 98.25 232 ALA B N 1
ATOM 3629 C CA . ALA B 1 232 ? 4.492 -25.422 -8.938 1 98.25 232 ALA B CA 1
ATOM 3630 C C . ALA B 1 232 ? 5.336 -26.672 -8.781 1 98.25 232 ALA B C 1
ATOM 3632 O O . ALA B 1 232 ? 5.387 -27.266 -7.699 1 98.25 232 ALA B O 1
ATOM 3633 N N . MET B 1 233 ? 5.977 -27.094 -9.867 1 97.75 233 MET B N 1
ATOM 3634 C CA . MET B 1 233 ? 6.809 -28.297 -9.844 1 97.75 233 MET B CA 1
ATOM 3635 C C . MET B 1 233 ? 7.992 -28.109 -8.898 1 97.75 233 MET B C 1
ATOM 3637 O O . MET B 1 233 ? 8.352 -29.031 -8.164 1 97.75 233 MET B O 1
ATOM 3641 N N . ARG B 1 234 ? 8.547 -26.938 -8.891 1 97.25 234 ARG B N 1
ATOM 3642 C CA . ARG B 1 234 ? 9.656 -26.672 -7.98 1 97.25 234 ARG B CA 1
ATOM 3643 C C . ARG B 1 234 ? 9.203 -26.734 -6.527 1 97.25 234 ARG B C 1
ATOM 3645 O O . ARG B 1 234 ? 9.867 -27.344 -5.688 1 97.25 234 ARG B O 1
ATOM 3652 N N . MET B 1 235 ? 8.07 -26.156 -6.25 1 98.25 235 MET B N 1
ATOM 3653 C CA . MET B 1 235 ? 7.52 -26.203 -4.898 1 98.25 235 MET B CA 1
ATOM 3654 C C . MET B 1 235 ? 7.137 -27.625 -4.512 1 98.25 235 MET B C 1
ATOM 3656 O O . MET B 1 235 ? 7.453 -28.078 -3.412 1 98.25 235 MET B O 1
ATOM 3660 N N . GLY B 1 236 ? 6.531 -28.281 -5.445 1 98.19 236 GLY B N 1
ATOM 3661 C CA . GLY B 1 236 ? 6.172 -29.672 -5.199 1 98.19 236 GLY B CA 1
ATOM 3662 C C . GLY B 1 236 ? 7.371 -30.562 -4.941 1 98.19 236 GLY B C 1
ATOM 3663 O O . GLY B 1 236 ? 7.34 -31.406 -4.051 1 98.19 236 GLY B O 1
ATOM 3664 N N . GLY B 1 237 ? 8.391 -30.375 -5.746 1 97.38 237 GLY B N 1
ATOM 3665 C CA . GLY B 1 237 ? 9.625 -31.125 -5.57 1 97.38 237 GLY B CA 1
ATOM 3666 C C . GLY B 1 237 ? 10.281 -30.875 -4.223 1 97.38 237 GLY B C 1
ATOM 3667 O O . GLY B 1 237 ? 11.062 -31.703 -3.748 1 97.38 237 GLY B O 1
ATOM 3668 N N . ALA B 1 238 ? 9.953 -29.797 -3.648 1 97.06 238 ALA B N 1
ATOM 3669 C CA . ALA B 1 238 ? 10.508 -29.453 -2.34 1 97.06 238 ALA B CA 1
ATOM 3670 C C . ALA B 1 238 ? 9.617 -29.969 -1.215 1 97.06 238 ALA B C 1
ATOM 3672 O O . ALA B 1 238 ? 9.883 -29.703 -0.038 1 97.06 238 ALA B O 1
ATOM 3673 N N . GLY B 1 239 ? 8.516 -30.641 -1.537 1 97.31 239 GLY B N 1
ATOM 3674 C CA . GLY B 1 239 ? 7.695 -31.297 -0.533 1 97.31 239 GLY B CA 1
ATOM 3675 C C . GLY B 1 239 ? 6.441 -30.531 -0.184 1 97.31 239 GLY B C 1
ATOM 3676 O O . GLY B 1 239 ? 5.695 -30.922 0.718 1 97.31 239 GLY B O 1
ATOM 3677 N N . ILE B 1 240 ? 6.164 -29.453 -0.891 1 98.38 240 ILE B N 1
ATOM 3678 C CA . ILE B 1 240 ? 4.973 -28.656 -0.648 1 98.38 240 ILE B CA 1
ATOM 3679 C C . ILE B 1 240 ? 3.822 -29.156 -1.516 1 98.38 240 ILE B C 1
ATOM 3681 O O . ILE B 1 240 ? 4.016 -29.469 -2.691 1 98.38 240 ILE B O 1
ATOM 3685 N N . LYS B 1 241 ? 2.623 -29.312 -0.95 1 98.62 241 LYS B N 1
ATOM 3686 C CA . LYS B 1 241 ? 1.449 -29.656 -1.75 1 98.62 241 LYS B CA 1
ATOM 3687 C C . LYS B 1 241 ? 0.944 -28.438 -2.527 1 98.62 241 LYS B C 1
ATOM 3689 O O . LYS B 1 241 ? 0.406 -27.5 -1.938 1 98.62 241 LYS B O 1
ATOM 3694 N N . VAL B 1 242 ? 1.11 -28.484 -3.809 1 98.81 242 VAL B N 1
ATOM 3695 C CA . VAL B 1 242 ? 0.736 -27.359 -4.645 1 98.81 242 VAL B CA 1
ATOM 3696 C C . VAL B 1 242 ? -0.49 -27.719 -5.484 1 98.81 242 VAL B C 1
ATOM 3698 O O . VAL B 1 242 ? -0.589 -28.828 -6.004 1 98.81 242 VAL B O 1
ATOM 3701 N N . VAL B 1 243 ? -1.442 -26.812 -5.586 1 98.88 243 VAL B N 1
ATOM 3702 C CA . VAL B 1 243 ? -2.621 -27.031 -6.418 1 98.88 243 VAL B CA 1
ATOM 3703 C C . VAL B 1 243 ? -2.828 -25.828 -7.336 1 98.88 243 VAL B C 1
ATOM 3705 O O . VAL B 1 243 ? -2.787 -24.672 -6.887 1 98.88 243 VAL B O 1
ATOM 3708 N N . ILE B 1 244 ? -2.875 -26.031 -8.578 1 98.75 244 ILE B N 1
ATOM 3709 C CA . ILE B 1 244 ? -3.361 -25.047 -9.539 1 98.75 244 ILE B CA 1
ATOM 3710 C C . ILE B 1 244 ? -4.859 -25.234 -9.758 1 98.75 244 ILE B C 1
ATOM 3712 O O . ILE B 1 244 ? -5.297 -26.297 -10.219 1 98.75 244 ILE B O 1
ATOM 3716 N N . ALA B 1 245 ? -5.668 -24.25 -9.461 1 98.75 245 ALA B N 1
ATOM 3717 C CA . ALA B 1 245 ? -7.113 -24.469 -9.406 1 98.75 245 ALA B CA 1
ATOM 3718 C C . ALA B 1 245 ? -7.867 -23.234 -9.922 1 98.75 245 ALA B C 1
ATOM 3720 O O . ALA B 1 245 ? -7.266 -22.188 -10.156 1 98.75 245 ALA B O 1
ATOM 3721 N N . ASN B 1 246 ? -9.172 -23.406 -10.109 1 98.69 246 ASN B N 1
ATOM 3722 C CA . ASN B 1 246 ? -10.055 -22.375 -10.641 1 98.69 246 ASN B CA 1
ATOM 3723 C C . ASN B 1 246 ? -10.492 -21.391 -9.555 1 98.69 246 ASN B C 1
ATOM 3725 O O . ASN B 1 246 ? -11.281 -21.734 -8.68 1 98.69 246 ASN B O 1
ATOM 3729 N N . GLY B 1 247 ? -10.016 -20.172 -9.672 1 98.81 247 GLY B N 1
ATOM 3730 C CA . GLY B 1 247 ? -10.297 -19.156 -8.672 1 98.81 247 GLY B CA 1
ATOM 3731 C C . GLY B 1 247 ? -11.688 -18.562 -8.789 1 98.81 247 GLY B C 1
ATOM 3732 O O . GLY B 1 247 ? -12.109 -17.797 -7.93 1 98.81 247 GLY B O 1
ATOM 3733 N N . LEU B 1 248 ? -12.43 -18.953 -9.828 1 98.5 248 LEU B N 1
ATOM 3734 C CA . LEU B 1 248 ? -13.766 -18.422 -10.062 1 98.5 248 LEU B CA 1
ATOM 3735 C C . LEU B 1 248 ? -14.828 -19.312 -9.422 1 98.5 248 LEU B C 1
ATOM 3737 O O . LEU B 1 248 ? -16.016 -18.984 -9.438 1 98.5 248 LEU B O 1
ATOM 3741 N N . ALA B 1 249 ? -14.398 -20.406 -8.852 1 98.06 249 ALA B N 1
ATOM 3742 C CA . ALA B 1 249 ? -15.32 -21.312 -8.164 1 98.06 249 ALA B CA 1
ATOM 3743 C C . ALA B 1 249 ? -15.914 -20.656 -6.926 1 98.06 249 ALA B C 1
ATOM 3745 O O . ALA B 1 249 ? -15.445 -19.594 -6.492 1 98.06 249 ALA B O 1
ATOM 3746 N N . GLU B 1 250 ? -16.969 -21.234 -6.328 1 97.38 250 GLU B N 1
ATOM 3747 C CA . GLU B 1 250 ? -17.672 -20.703 -5.164 1 97.38 250 GLU B CA 1
ATOM 3748 C C . GLU B 1 250 ? -16.75 -20.672 -3.939 1 97.38 250 GLU B C 1
ATOM 3750 O O . GLU B 1 250 ? -16.766 -19.719 -3.166 1 97.38 250 GLU B O 1
ATOM 3755 N N . SER B 1 251 ? -16.031 -21.703 -3.729 1 98.44 251 SER B N 1
ATOM 3756 C CA . SER B 1 251 ? -15.047 -21.859 -2.668 1 98.44 251 SER B CA 1
ATOM 3757 C C . SER B 1 251 ? -13.75 -22.453 -3.201 1 98.44 251 SER B C 1
ATOM 3759 O O . SER B 1 251 ? -13.438 -23.609 -2.924 1 98.44 251 SER B O 1
ATOM 3761 N N . PRO B 1 252 ? -13.016 -21.594 -3.898 1 98.81 252 PRO B N 1
ATOM 3762 C CA . PRO B 1 252 ? -11.953 -22.141 -4.738 1 98.81 252 PRO B CA 1
ATOM 3763 C C . PRO B 1 252 ? -10.859 -22.828 -3.928 1 98.81 252 PRO B C 1
ATOM 3765 O O . PRO B 1 252 ? -10.312 -23.844 -4.355 1 98.81 252 PRO B O 1
ATOM 3768 N N . VAL B 1 253 ? -10.484 -22.312 -2.746 1 98.88 253 VAL B N 1
ATOM 3769 C CA . VAL B 1 253 ? -9.406 -22.922 -1.969 1 98.88 253 VAL B CA 1
ATOM 3770 C C . VAL B 1 253 ? -9.883 -24.219 -1.34 1 98.88 253 VAL B C 1
ATOM 3772 O O . VAL B 1 253 ? -9.188 -25.234 -1.41 1 98.88 253 VAL B O 1
ATOM 3775 N N . SER B 1 254 ? -11.102 -24.203 -0.772 1 98.56 254 SER B N 1
ATOM 3776 C CA . SER B 1 254 ? -11.672 -25.406 -0.202 1 98.56 254 SER B CA 1
ATOM 3777 C C . SER B 1 254 ? -11.836 -26.5 -1.262 1 98.56 254 SER B C 1
ATOM 3779 O O . SER B 1 254 ? -11.555 -27.672 -1.006 1 98.56 254 SER B O 1
ATOM 3781 N N . ALA B 1 255 ? -12.336 -26.094 -2.418 1 98.56 255 ALA B N 1
ATOM 3782 C CA . ALA B 1 255 ? -12.492 -27.031 -3.52 1 98.56 255 ALA B CA 1
ATOM 3783 C C . ALA B 1 255 ? -11.148 -27.641 -3.908 1 98.56 255 ALA B C 1
ATOM 3785 O O . ALA B 1 255 ? -11.055 -28.859 -4.145 1 98.56 255 ALA B O 1
ATOM 3786 N N . ALA B 1 256 ? -10.117 -26.812 -3.992 1 98.75 256 ALA B N 1
ATOM 3787 C CA . ALA B 1 256 ? -8.773 -27.281 -4.312 1 98.75 256 ALA B CA 1
ATOM 3788 C C . ALA B 1 256 ? -8.281 -28.297 -3.277 1 98.75 256 ALA B C 1
ATOM 3790 O O . ALA B 1 256 ? -7.746 -29.344 -3.631 1 98.75 256 ALA B O 1
ATOM 3791 N N . LEU B 1 257 ? -8.461 -28 -2.008 1 98.25 257 LEU B N 1
ATOM 3792 C CA . LEU B 1 257 ? -8 -28.859 -0.924 1 98.25 257 LEU B CA 1
ATOM 3793 C C . LEU B 1 257 ? -8.734 -30.188 -0.939 1 98.25 257 LEU B C 1
ATOM 3795 O O . LEU B 1 257 ? -8.211 -31.188 -0.45 1 98.25 257 LEU B O 1
ATOM 3799 N N . ARG B 1 258 ? -9.906 -30.172 -1.552 1 97.69 258 ARG B N 1
ATOM 3800 C CA . ARG B 1 258 ? -10.703 -31.391 -1.617 1 97.69 258 ARG B CA 1
ATOM 3801 C C . ARG B 1 258 ? -10.422 -32.156 -2.902 1 97.69 258 ARG B C 1
ATOM 3803 O O . ARG B 1 258 ? -11.031 -33.219 -3.152 1 97.69 258 ARG B O 1
ATOM 3810 N N . GLY B 1 259 ? -9.641 -31.594 -3.768 1 97.94 259 GLY B N 1
ATOM 3811 C CA . GLY B 1 259 ? -9.211 -32.406 -4.891 1 97.94 259 GLY B CA 1
ATOM 3812 C C . GLY B 1 259 ? -9.398 -31.719 -6.23 1 97.94 259 GLY B C 1
ATOM 3813 O O . GLY B 1 259 ? -8.945 -32.219 -7.262 1 97.94 259 GLY B O 1
ATOM 3814 N N . ALA B 1 260 ? -10.07 -30.609 -6.242 1 98.31 260 ALA B N 1
ATOM 3815 C CA . ALA B 1 260 ? -10.258 -29.891 -7.5 1 98.31 260 ALA B CA 1
ATOM 3816 C C . ALA B 1 260 ? -8.93 -29.344 -8.016 1 98.31 260 ALA B C 1
ATOM 3818 O O . ALA B 1 260 ? -8.016 -29.078 -7.238 1 98.31 260 ALA B O 1
ATOM 3819 N N . GLY B 1 261 ? -8.828 -29.219 -9.336 1 98.5 261 GLY B N 1
ATOM 3820 C CA . GLY B 1 261 ? -7.656 -28.625 -9.961 1 98.5 261 GLY B CA 1
ATOM 3821 C C . GLY B 1 261 ? -6.57 -29.625 -10.266 1 98.5 261 GLY B C 1
ATOM 3822 O O . GLY B 1 261 ? -6.848 -30.828 -10.414 1 98.5 261 GLY B O 1
ATOM 3823 N N . THR B 1 262 ? -5.414 -29.172 -10.555 1 98.75 262 THR B N 1
ATOM 3824 C CA . THR B 1 262 ? -4.242 -30.016 -10.805 1 98.75 262 THR B CA 1
ATOM 3825 C C . THR B 1 262 ? -3.305 -30 -9.602 1 98.75 262 THR B C 1
ATOM 3827 O O . THR B 1 262 ? -2.807 -28.953 -9.203 1 98.75 262 THR B O 1
ATOM 3830 N N . HIS B 1 263 ? -3.148 -31.172 -9.023 1 98.81 263 HIS B N 1
ATOM 3831 C CA . HIS B 1 263 ? -2.287 -31.328 -7.855 1 98.81 263 HIS B CA 1
ATOM 3832 C C . HIS B 1 263 ? -0.855 -31.656 -8.273 1 98.81 263 HIS B C 1
ATOM 3834 O O . HIS B 1 263 ? -0.626 -32.562 -9.055 1 98.81 263 HIS B O 1
ATOM 3840 N N . VAL B 1 264 ? 0.062 -30.828 -7.797 1 98.38 264 VAL B N 1
ATOM 3841 C CA . VAL B 1 264 ? 1.457 -30.969 -8.203 1 98.38 264 VAL B CA 1
ATOM 3842 C C . VAL B 1 264 ? 2.311 -31.359 -7 1 98.38 264 VAL B C 1
ATOM 3844 O O . VAL B 1 264 ? 2.85 -30.5 -6.305 1 98.38 264 VAL B O 1
ATOM 3847 N N . TYR B 1 265 ? 2.525 -32.531 -6.594 1 93.44 265 TYR B N 1
ATOM 3848 C CA . TYR B 1 265 ? 3.377 -33.062 -5.547 1 93.44 265 TYR B CA 1
ATOM 3849 C C . TYR B 1 265 ? 3.338 -34.594 -5.555 1 93.44 265 TYR B C 1
ATOM 3851 O O . TYR B 1 265 ? 2.424 -35.188 -6.125 1 93.44 265 TYR B O 1
#

Solvent-accessible surface area (backbone atoms only — not comparable to full-atom values): 25824 Å² total; per-residue (Å²): 89,38,37,38,36,35,44,27,29,63,16,54,74,74,45,40,57,21,43,56,70,38,42,48,62,49,54,72,65,29,53,48,39,37,33,35,48,41,65,65,49,31,50,52,50,33,45,52,50,75,41,78,84,47,73,44,28,30,82,90,55,46,69,44,72,59,30,44,73,70,48,42,55,45,40,50,18,37,38,47,41,51,32,50,52,50,24,16,51,34,43,60,58,71,31,48,20,32,44,40,40,8,45,33,53,45,30,24,27,14,46,63,36,70,62,36,63,27,37,49,98,87,65,46,76,43,78,44,77,27,51,40,29,37,48,78,77,46,63,33,60,65,51,54,47,50,46,43,72,68,63,31,38,46,32,35,30,40,33,22,12,24,70,84,72,27,38,77,18,52,34,58,42,63,56,49,51,47,52,48,40,71,70,69,60,33,63,32,40,39,40,24,29,74,46,57,29,55,45,57,96,87,38,54,41,59,67,41,58,40,85,58,62,66,62,70,74,34,86,69,45,47,52,72,55,34,54,48,48,53,45,34,21,54,42,11,66,71,72,27,41,22,30,34,17,30,23,65,35,72,44,24,67,64,42,35,77,73,61,45,23,16,35,20,82,89,38,37,38,36,36,43,28,29,64,17,54,75,74,46,40,58,20,43,55,71,38,42,47,64,50,52,70,66,28,53,50,40,37,33,35,49,40,64,66,51,31,49,51,51,34,48,52,51,74,40,77,84,46,72,44,29,31,82,90,54,45,70,43,72,58,30,46,75,70,48,42,55,47,39,50,18,37,35,49,40,50,33,50,52,51,24,16,51,35,43,60,59,72,30,47,18,31,42,41,39,9,45,34,52,44,30,24,28,14,46,64,34,69,60,34,61,26,37,49,98,87,67,45,78,42,78,43,76,27,50,39,28,38,48,77,76,46,64,34,60,65,50,55,47,49,46,46,72,68,62,29,38,47,33,35,32,40,33,22,13,23,69,83,71,26,39,78,18,51,35,57,44,62,56,48,50,45,51,48,39,71,71,69,60,34,62,31,39,38,40,23,28,74,46,56,29,57,47,57,96,86,36,53,42,59,68,40,57,40,83,59,63,66,62,69,72,34,87,71,44,48,52,73,53,34,54,48,48,53,46,36,22,55,42,11,65,72,72,27,41,22,30,33,18,30,24,67,35,73,42,25,66,64,42,32,76,72,59,45,23,17,33,21,82

Nearest PDB structures (foldseek):
  3u6u-assembly1_C  TM=9.091E-01  e=3.448E-26  Thermus thermophilus HB8
  3wwm-assembly1_A-2  TM=8.958E-01  e=1.857E-25  Thermus thermophilus HB27
  3wwn-assembly1_A-2  TM=9.044E-01  e=2.829E-25  Thermus thermophilus HB27
  2buf-assembly2_H  TM=8.838E-01  e=5.664E-20  Pseudomonas aeruginosa
  8u0n-assembly1_A  TM=7.516E-01  e=4.010E-14  Thermococcus paralvinellae

InterPro domains:
  IPR001048 Aspartate/glutamate/uridylate kinase [PF00696] (1-246)
  IPR001057 Glutamate/acetylglutamate kinase [PR00474] (29-43)
  IPR001057 Glutamate/acetylglutamate kinase [PR00474] (172-199)
  IPR001057 Glutamate/acetylglutamate kinase [PR00474] (233-253)
  IPR004662 Acetylglutamate kinase family [PIRSF000728] (3-262)
  IPR004662 Acetylglutamate kinase family [TIGR00761] (3-243)
  IPR036393 Acetylglutamate kinase-like superfamily [G3DSA:3.40.1160.10] (3-265)
  IPR036393 Acetylglutamate kinase-like superfamily [SSF53633] (1-265)
  IPR037529 [LysW]-aminoadipate/[LysW]-glutamate kinase [MF_02082] (2-265)

Radius of gyration: 24.26 Å; Cα contacts (8 Å, |Δi|>4): 1289; chains: 2; bounding box: 46×75×62 Å

Secondary structure (DSSP, 8-state):
-EEEEEE-HHHHHH--HHHHHHHHHHHHHSEEEEEE--HHHHHHHHHHTT----EEE-TTS-EEE---HHHHHHHHHHHHHHHHHHHHHHHHTT--EEEE-TTGGG-EEEEEPSEEEEE-TTS-EEEEE--SBEEEEEE-HHHHHHHHHTT-EEEE-SEEEETTT--EEE--HHHHHHHHHHHH--SEEEEEESSSSSEETTEE-SEE-TT-GGGGG-TTS-HHHHHHHHHHHHHHHTT-EEEEEETTSSSHHHHHHTT-SEEE-/-EEEEEE-HHHHHH--HHHHHHHHHHHHHSEEEEEE--HHHHHHHHHHTT----EEE-TTS-EEE---HHHHHHHHHHHHHHHHHHHHHHHHTT--EEEE-TTGGG-EEEEEPSEEEEE-TTS-EEEEE--SBEEEEEE-HHHHHHHHHTT-EEEE-SEEEETTT--EEE--HHHHHHHHHHHH--SEEEEEESSSSSEETTEE-SEE-TT-GGGGG-TTS-HHHHHHHHHHHHHHHTT-EEEEEETTSSSHHHHHHTT-SEEE-

Sequence (530 aa):
MRIIVKLGGSVIRKGAGGFIKELPSLAGSNELVVIHGGGYMVNDLLGRMGLTPRFVTSPSGVVSRYTDLETLAVYVMAMMKINKDLVSSAQSMGVNAVGLSGLDGGILRAKRKDRLIIVDERGRERVIEGGYTGKIIQVNAEALRAVSSAGFLPIIAPIAMDEDTKGPLNVDSDQVMEALAGSVMPDYAVMLTDVDGVLVGGSPIPKVDPSDESLLSSSEVGGGMRRKLRMAMRMGGAGIKVVIANGLAESPVSAALRGAGTHVYMRIIVKLGGSVIRKGAGGFIKELPSLAGSNELVVIHGGGYMVNDLLGRMGLTPRFVTSPSGVVSRYTDLETLAVYVMAMMKINKDLVSSAQSMGVNAVGLSGLDGGILRAKRKDRLIIVDERGRERVIEGGYTGKIIQVNAEALRAVSSAGFLPIIAPIAMDEDTKGPLNVDSDQVMEALAGSVMPDYAVMLTDVDGVLVGGSPIPKVDPSDESLLSSSEVGGGMRRKLRMAMRMGGAGIKVVIANGLAESPVSAALRGAGTHVY

Organism: NCBI:txid62609